Protein AF-M2QKU3-F1 (afdb_monomer_lite)

Foldseek 3Di:
DVVVLVVVVVVLVVVVVVVVVVCVVVCVVVVLCPPPHPNVVVVVVCVVVVVVVVVCVVCVVVVVVVPDDDDDDDDDDDDDDDDDDDDDDDDDDDDDDDDWDADPVRDTDDDDDDDDDDDDDDDDDDDDDDDDDDDDDDDDDDDDDDDPDDDFDFDADPVRDTDRPPPPPPPDPPVVVVVVVVVVVCVSVVVVVVCCVPPVVLFLAFQEEEEEEEELAPPVDDVVLLVLLLVLLLLLLVQFFQRYFYWYKYAYEAAPDPPRIDGQGATTGPCSVSSVVSSVPDHRYHFGQPLVSLLVLLVSCQDPSNDAHNHAAEYEYEDQFQAGPRDRPLVVSLVSNVVSNVVSVYDYEYAAEHEQHDPVSLVSNQSSCVSNVYDRYQYYYGSVSSSQQSNCVRFVVLLLVLLVVLCVQLVVLLVLLVVLLVCLVVVVLVSSVVSLVPDDPRDPVVSLVRLVSRCPDPLSVLSSVLSVLLVVLSVVLSVLSVVLSVCSVVVHDSPVSSVVNVVSSVVNVVSVVVSVVSSVVSVLSHRPRDD

InterPro domains:
  IPR036465 von Willebrand factor A-like domain superfamily [G3DSA:3.40.50.410] (211-395)
  IPR036465 von Willebrand factor A-like domain superfamily [SSF53300] (212-395)

Organism: NCBI:txid1238180

Structure (mmCIF, N/CA/C/O backbone):
data_AF-M2QKU3-F1
#
_entry.id   AF-M2QKU3-F1
#
loop_
_atom_site.group_PDB
_atom_site.id
_atom_site.type_symbol
_atom_site.label_atom_id
_atom_site.label_alt_id
_atom_site.label_comp_id
_atom_site.label_asym_id
_atom_site.label_entity_id
_atom_site.label_seq_id
_atom_site.pdbx_PDB_ins_code
_atom_site.Cartn_x
_atom_site.Cartn_y
_atom_site.Cartn_z
_atom_site.occupancy
_atom_site.B_iso_or_equiv
_atom_site.auth_seq_id
_atom_site.auth_comp_id
_atom_site.auth_asym_id
_atom_site.auth_atom_id
_atom_site.pdbx_PDB_model_num
ATOM 1 N N . MET A 1 1 ? 18.171 12.293 5.264 1.00 46.41 1 MET A N 1
ATOM 2 C CA . MET A 1 1 ? 17.971 12.311 6.740 1.00 46.41 1 MET A CA 1
ATOM 3 C C . MET A 1 1 ? 18.484 11.054 7.463 1.00 46.41 1 MET A C 1
ATOM 5 O O . MET A 1 1 ? 18.750 11.142 8.656 1.00 46.41 1 MET A O 1
ATOM 9 N N . ALA A 1 2 ? 18.703 9.917 6.784 1.00 40.22 2 ALA A N 1
ATOM 10 C CA . ALA A 1 2 ? 19.274 8.707 7.398 1.00 40.22 2 ALA A CA 1
ATOM 11 C C . ALA A 1 2 ? 20.664 8.938 8.034 1.00 40.22 2 ALA A C 1
ATOM 13 O O . ALA A 1 2 ? 20.915 8.525 9.164 1.00 40.22 2 ALA A O 1
ATOM 14 N N . ARG A 1 3 ? 21.545 9.706 7.374 1.00 48.78 3 ARG A N 1
ATOM 15 C CA . ARG A 1 3 ? 22.914 9.993 7.856 1.00 48.78 3 ARG A CA 1
ATOM 16 C C . ARG A 1 3 ? 22.955 10.677 9.232 1.00 48.78 3 ARG A C 1
ATOM 18 O O . ARG A 1 3 ? 23.809 10.364 10.055 1.00 48.78 3 ARG A O 1
ATOM 25 N N . THR A 1 4 ? 22.005 11.571 9.511 1.00 53.56 4 THR A N 1
ATOM 26 C CA . THR A 1 4 ? 21.876 12.254 10.807 1.00 53.56 4 THR A CA 1
ATOM 27 C C . THR A 1 4 ? 21.286 11.359 11.897 1.00 53.56 4 THR A C 1
ATOM 29 O O . THR A 1 4 ? 21.582 11.574 13.071 1.00 53.56 4 THR A O 1
ATOM 32 N N . ARG A 1 5 ? 20.489 10.341 11.542 1.00 53.25 5 ARG A N 1
ATOM 33 C CA . ARG A 1 5 ? 19.961 9.350 12.496 1.00 53.25 5 ARG A CA 1
ATOM 34 C C . ARG A 1 5 ? 21.028 8.327 12.894 1.00 53.25 5 ARG A C 1
ATOM 36 O O . ARG A 1 5 ? 21.239 8.130 14.088 1.00 53.25 5 ARG A O 1
ATOM 43 N N . TRP A 1 6 ? 21.790 7.798 11.934 1.00 61.38 6 TRP A N 1
ATOM 44 C CA . TRP A 1 6 ? 22.924 6.900 12.207 1.00 61.38 6 TRP A CA 1
ATOM 45 C C . TRP A 1 6 ? 24.007 7.554 13.071 1.00 61.38 6 TRP A C 1
ATOM 47 O O . TRP A 1 6 ? 24.563 6.907 13.955 1.00 61.38 6 TRP A O 1
ATOM 57 N N . TRP A 1 7 ? 24.251 8.858 12.901 1.00 69.88 7 TRP A N 1
ATOM 58 C CA . TRP A 1 7 ? 25.162 9.601 13.775 1.00 69.88 7 TRP A CA 1
ATOM 59 C C . TRP A 1 7 ? 24.681 9.649 15.235 1.00 69.88 7 TRP A C 1
ATOM 61 O O . TRP A 1 7 ? 25.494 9.530 16.146 1.00 69.88 7 TRP A O 1
ATOM 71 N N . ARG A 1 8 ? 23.366 9.757 15.480 1.00 63.31 8 ARG A N 1
ATOM 72 C CA . ARG A 1 8 ? 22.800 9.738 16.843 1.00 63.31 8 ARG A CA 1
ATOM 73 C C . ARG A 1 8 ? 22.908 8.362 17.493 1.00 63.31 8 ARG A C 1
ATOM 75 O O . ARG A 1 8 ? 23.220 8.289 18.677 1.00 63.31 8 ARG A O 1
ATOM 82 N N . VAL A 1 9 ? 22.694 7.292 16.724 1.00 62.88 9 VAL A N 1
ATOM 83 C CA . VAL A 1 9 ? 22.906 5.913 17.199 1.00 62.88 9 VAL A CA 1
ATOM 84 C C . VAL A 1 9 ? 24.385 5.695 17.523 1.00 62.88 9 VAL A C 1
ATOM 86 O O . VAL A 1 9 ? 24.709 5.252 18.621 1.00 62.88 9 VAL A O 1
ATOM 89 N N . GLY A 1 10 ? 25.286 6.100 16.622 1.00 68.94 10 GLY A N 1
ATOM 90 C CA . GLY A 1 10 ? 26.730 6.047 16.853 1.00 68.94 10 GLY A CA 1
ATOM 91 C C . GLY A 1 10 ? 27.158 6.829 18.098 1.00 68.94 10 GLY A C 1
ATOM 92 O O . GLY A 1 10 ? 27.897 6.304 18.924 1.00 68.94 10 GLY A O 1
ATOM 93 N N . LEU A 1 11 ? 26.636 8.044 18.293 1.00 72.06 11 LEU A N 1
ATOM 94 C CA . LEU A 1 11 ? 26.911 8.860 19.478 1.00 72.06 11 LEU A CA 1
ATOM 95 C C . LEU A 1 11 ? 26.404 8.199 20.768 1.00 72.06 11 LEU A C 1
ATOM 97 O O . LEU A 1 11 ? 27.123 8.190 21.763 1.00 72.06 11 LEU A O 1
ATOM 101 N N . ALA A 1 12 ? 25.197 7.625 20.763 1.00 66.69 12 ALA A N 1
ATOM 102 C CA . ALA A 1 12 ? 24.646 6.928 21.926 1.00 66.69 12 ALA A CA 1
ATOM 103 C C . ALA A 1 12 ? 25.494 5.705 22.315 1.00 66.69 12 ALA A C 1
ATOM 105 O O . ALA A 1 12 ? 25.764 5.497 23.498 1.00 66.69 12 ALA A O 1
ATOM 106 N N . VAL A 1 13 ? 25.976 4.942 21.328 1.00 70.62 13 VAL A N 1
ATOM 107 C CA . VAL A 1 13 ? 26.889 3.808 21.551 1.00 70.62 13 VAL A CA 1
ATOM 108 C C . VAL A 1 13 ? 28.232 4.286 22.099 1.00 70.62 13 VAL A C 1
ATOM 110 O O . VAL A 1 13 ? 28.713 3.738 23.086 1.00 70.62 13 VAL A O 1
ATOM 113 N N . VAL A 1 14 ? 28.817 5.338 21.518 1.00 72.44 14 VAL A N 1
ATOM 114 C CA . VAL A 1 14 ? 30.080 5.920 22.003 1.00 72.44 14 VAL A CA 1
ATOM 115 C C . VAL A 1 14 ? 29.940 6.413 23.443 1.00 72.44 14 VAL A C 1
ATOM 117 O O . VAL A 1 14 ? 30.826 6.158 24.251 1.00 72.44 14 VAL A O 1
ATOM 120 N N . LEU A 1 15 ? 28.826 7.059 23.796 1.00 73.38 15 LEU A N 1
ATOM 121 C CA . LEU A 1 15 ? 28.561 7.498 25.168 1.00 73.38 15 LEU A CA 1
ATOM 122 C C . LEU A 1 15 ? 28.385 6.319 26.130 1.00 73.38 15 LEU A C 1
ATOM 124 O O . LEU A 1 15 ? 28.890 6.383 27.247 1.00 73.38 15 LEU A O 1
ATOM 128 N N . ALA A 1 16 ? 27.724 5.238 25.711 1.00 72.12 16 ALA A N 1
ATOM 129 C CA . ALA A 1 16 ? 27.594 4.032 26.524 1.00 72.12 16 ALA A CA 1
ATOM 130 C C . ALA A 1 16 ? 28.955 3.354 26.758 1.00 72.12 16 ALA A C 1
ATOM 132 O O . ALA A 1 16 ? 29.278 3.010 27.892 1.00 72.12 16 ALA A O 1
ATOM 133 N N . VAL A 1 17 ? 29.786 3.225 25.719 1.00 70.81 17 VAL A N 1
ATOM 134 C CA . VAL A 1 17 ? 31.149 2.678 25.831 1.00 70.81 17 VAL A CA 1
ATOM 135 C C . VAL A 1 17 ? 32.032 3.581 26.690 1.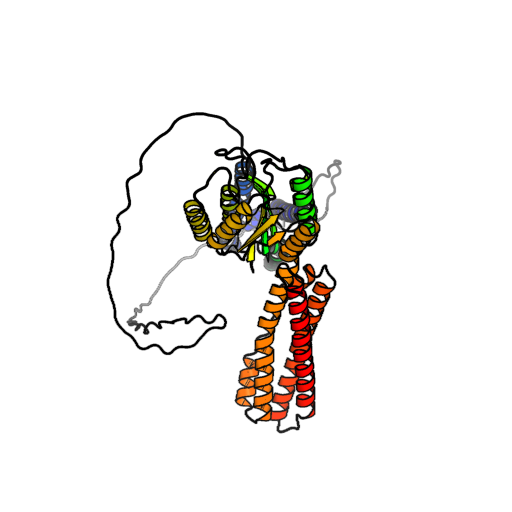00 70.81 17 VAL A C 1
ATOM 137 O O . VAL A 1 17 ? 32.731 3.085 27.568 1.00 70.81 17 VAL A O 1
ATOM 140 N N . ALA A 1 18 ? 31.969 4.899 26.494 1.00 70.00 18 ALA A N 1
ATOM 141 C CA . ALA A 1 18 ? 32.702 5.864 27.307 1.00 70.00 18 ALA A CA 1
ATOM 142 C C . ALA A 1 18 ? 32.261 5.816 28.774 1.00 70.00 18 ALA A C 1
ATOM 144 O O . ALA A 1 18 ? 33.103 5.911 29.659 1.00 70.00 18 ALA A O 1
ATOM 145 N N . LEU A 1 19 ? 30.969 5.614 29.042 1.00 77.56 19 LEU A N 1
ATOM 146 C CA . LEU A 1 19 ? 30.458 5.425 30.394 1.00 77.56 19 LEU A CA 1
ATOM 147 C C . LEU A 1 19 ? 30.978 4.121 31.006 1.00 77.56 19 LEU A C 1
ATOM 149 O O . LEU A 1 19 ? 31.433 4.140 32.141 1.00 77.56 19 LEU A O 1
ATOM 153 N N . VAL A 1 20 ? 30.962 3.005 30.272 1.00 72.31 20 VAL A N 1
ATOM 154 C CA . VAL A 1 20 ? 31.517 1.725 30.752 1.00 72.31 20 VAL A CA 1
ATOM 155 C C . VAL A 1 20 ? 33.017 1.845 31.027 1.00 72.31 20 VAL A C 1
ATOM 157 O O . VAL A 1 20 ? 33.470 1.409 32.080 1.00 72.31 20 VAL A O 1
ATOM 160 N N . ALA A 1 21 ? 33.775 2.484 30.134 1.00 68.19 21 ALA A N 1
ATOM 161 C CA . ALA A 1 21 ? 35.200 2.744 30.323 1.00 68.19 21 ALA A CA 1
ATOM 162 C C . ALA A 1 21 ? 35.455 3.667 31.525 1.00 68.19 21 ALA A C 1
ATOM 164 O O . ALA A 1 21 ? 36.338 3.397 32.331 1.00 68.19 21 ALA A O 1
ATOM 165 N N . TRP A 1 22 ? 34.639 4.709 31.700 1.00 78.56 22 TRP A N 1
ATOM 166 C CA . TRP A 1 22 ? 34.699 5.592 32.864 1.00 78.56 22 TRP A CA 1
ATOM 167 C C . TRP A 1 22 ? 34.388 4.842 34.167 1.00 78.56 22 TRP A C 1
ATOM 169 O O . TRP A 1 22 ? 35.079 5.030 35.163 1.00 78.56 22 TRP A O 1
ATOM 179 N N . LEU A 1 23 ? 33.407 3.933 34.167 1.00 70.12 23 LEU A N 1
ATOM 180 C CA . LEU A 1 23 ? 33.114 3.063 35.312 1.00 70.12 23 LEU A CA 1
ATOM 181 C C . LEU A 1 23 ? 34.248 2.050 35.571 1.00 70.12 23 LEU A C 1
ATOM 183 O O . LEU A 1 23 ? 34.507 1.720 36.729 1.00 70.12 23 LEU A O 1
ATOM 187 N N . ALA A 1 24 ? 34.941 1.584 34.526 1.00 69.12 24 ALA A N 1
ATOM 188 C CA . ALA A 1 24 ? 36.129 0.734 34.645 1.00 69.12 24 ALA A CA 1
ATOM 189 C C . ALA A 1 24 ? 37.267 1.462 35.368 1.00 69.12 24 ALA A C 1
ATOM 191 O O . ALA A 1 24 ? 37.833 0.927 36.316 1.00 69.12 24 ALA A O 1
ATOM 192 N N . ASP A 1 25 ? 37.538 2.703 34.961 1.00 69.69 25 ASP A N 1
ATOM 193 C CA . ASP A 1 25 ? 38.634 3.534 35.477 1.00 69.69 25 ASP A CA 1
ATOM 194 C C . ASP A 1 25 ? 38.441 3.909 36.961 1.00 69.69 25 ASP A C 1
ATOM 196 O O . ASP A 1 25 ? 39.394 4.099 37.712 1.00 69.69 25 ASP A O 1
ATOM 200 N N . TRP A 1 26 ? 37.188 3.923 37.430 1.00 74.69 26 TRP A N 1
ATOM 201 C CA . TRP A 1 26 ? 36.837 4.065 38.849 1.00 74.69 26 TRP A CA 1
ATOM 202 C C . TRP A 1 26 ? 37.029 2.779 39.677 1.00 74.69 26 TRP A C 1
ATOM 204 O O . TRP A 1 26 ? 36.672 2.751 40.858 1.00 74.69 26 TRP A O 1
ATOM 214 N N . GLY A 1 27 ? 37.548 1.701 39.079 1.00 67.56 27 GLY A N 1
ATOM 215 C CA . GLY A 1 27 ? 37.694 0.391 39.719 1.00 67.56 27 GLY A CA 1
ATOM 216 C C . GLY A 1 27 ? 36.355 -0.293 40.011 1.00 67.56 27 GLY A C 1
ATOM 217 O O . GLY A 1 27 ? 36.301 -1.257 40.774 1.00 67.56 27 GLY A O 1
ATOM 218 N N . LEU A 1 28 ? 35.250 0.200 39.434 1.00 66.38 28 LEU A N 1
ATOM 219 C CA . LEU A 1 28 ? 33.915 -0.345 39.678 1.00 66.38 28 LEU A CA 1
ATOM 220 C C . LEU A 1 28 ? 33.767 -1.735 39.053 1.00 66.38 28 LEU A C 1
ATOM 222 O O . LEU A 1 28 ? 33.113 -2.595 39.635 1.00 66.38 28 LEU A O 1
ATOM 226 N N . LEU A 1 29 ? 34.377 -1.958 37.885 1.00 60.84 29 LEU A N 1
ATOM 227 C CA . LEU A 1 29 ? 34.372 -3.260 37.214 1.00 60.84 29 LEU A CA 1
ATOM 228 C C . LEU A 1 29 ? 35.193 -4.295 37.987 1.00 60.84 29 LEU A C 1
ATOM 230 O O . LEU A 1 29 ? 34.676 -5.378 38.244 1.00 60.84 29 LEU A O 1
ATOM 234 N N . ASP A 1 30 ? 36.385 -3.937 38.466 1.00 66.62 30 ASP A N 1
ATOM 235 C CA . ASP A 1 30 ? 37.188 -4.807 39.339 1.00 66.62 30 ASP A CA 1
ATOM 236 C C . ASP A 1 30 ? 36.475 -5.106 40.666 1.00 66.62 30 ASP A C 1
ATOM 238 O O . ASP A 1 30 ? 36.500 -6.233 41.158 1.00 66.62 30 ASP A O 1
ATOM 242 N N . TRP A 1 31 ? 35.759 -4.124 41.224 1.00 69.38 31 TRP A N 1
ATOM 243 C CA . TRP A 1 31 ? 34.931 -4.315 42.416 1.00 69.38 31 TRP A CA 1
ATOM 244 C C . TRP A 1 31 ? 33.726 -5.240 42.168 1.00 69.38 31 TRP A C 1
ATOM 246 O O . TRP A 1 31 ? 33.401 -6.061 43.025 1.00 69.38 31 TRP A O 1
ATOM 256 N N . MET A 1 32 ? 33.077 -5.148 41.001 1.00 58.53 32 MET A N 1
ATOM 257 C CA . MET A 1 32 ? 31.965 -6.031 40.613 1.00 58.53 32 MET A CA 1
ATOM 258 C C . MET A 1 32 ? 32.420 -7.456 40.260 1.00 58.53 32 MET A C 1
ATOM 260 O O . MET A 1 32 ? 31.633 -8.390 40.418 1.00 58.53 32 MET A O 1
ATOM 264 N N . LEU A 1 33 ? 33.662 -7.619 39.793 1.00 59.81 33 LEU A N 1
ATOM 265 C CA . LEU A 1 33 ? 34.271 -8.900 39.412 1.00 59.81 33 LEU A CA 1
ATOM 266 C C . LEU A 1 33 ? 35.021 -9.590 40.565 1.00 59.81 33 LEU A C 1
ATOM 268 O O . LEU A 1 33 ? 35.480 -10.723 40.406 1.00 59.81 33 LEU A O 1
ATOM 272 N N . ALA A 1 34 ? 35.124 -8.950 41.733 1.00 79.12 34 ALA A N 1
ATOM 273 C CA . ALA A 1 34 ? 35.705 -9.555 42.925 1.00 79.12 34 ALA A CA 1
ATOM 274 C C . ALA A 1 34 ? 34.950 -10.842 43.316 1.00 79.12 34 ALA A C 1
ATOM 276 O O . ALA A 1 34 ? 33.720 -10.899 43.285 1.00 79.12 34 ALA A O 1
ATOM 277 N N . ALA A 1 35 ? 35.700 -11.879 43.705 1.00 56.25 35 ALA A N 1
ATOM 278 C CA . ALA A 1 35 ? 35.213 -13.258 43.827 1.00 56.25 35 ALA A CA 1
ATOM 279 C C . ALA A 1 35 ? 34.031 -13.461 44.799 1.00 56.25 35 ALA A C 1
ATOM 281 O O . ALA A 1 35 ? 33.324 -14.456 44.682 1.00 56.25 35 ALA A O 1
ATOM 282 N N . GLU A 1 36 ? 33.793 -12.520 45.711 1.00 66.94 36 GLU A N 1
ATOM 283 C CA . GLU A 1 36 ? 32.747 -12.591 46.738 1.00 66.94 36 GLU A CA 1
ATOM 284 C C . GLU A 1 36 ? 31.478 -11.787 46.393 1.00 66.94 36 GLU A C 1
ATOM 286 O O . GLU A 1 36 ? 30.556 -11.702 47.207 1.00 66.94 36 GLU A O 1
ATOM 291 N N . HIS A 1 37 ? 31.398 -11.166 45.208 1.00 57.03 37 HIS A N 1
ATOM 292 C CA . HIS A 1 37 ? 30.293 -10.263 44.890 1.00 57.03 37 HIS A CA 1
ATOM 293 C C . HIS A 1 37 ? 29.083 -10.995 44.265 1.00 57.03 37 HIS A C 1
ATOM 295 O O . HIS A 1 37 ? 29.223 -11.630 43.220 1.00 57.03 37 HIS A O 1
ATOM 301 N N . PRO A 1 38 ? 27.852 -10.836 44.799 1.00 55.66 38 PRO A N 1
ATOM 302 C CA . PRO A 1 38 ? 26.648 -11.505 44.274 1.00 55.66 38 PRO A CA 1
ATOM 303 C C . PRO A 1 38 ? 26.263 -11.064 42.849 1.00 55.66 38 PRO A C 1
ATOM 305 O O . PRO A 1 38 ? 25.489 -11.732 42.169 1.00 55.66 38 PRO A O 1
ATOM 308 N N . VAL A 1 39 ? 26.828 -9.947 42.380 1.00 51.91 39 VAL A N 1
ATOM 309 C CA . VAL A 1 39 ? 26.641 -9.415 41.021 1.00 51.91 39 VAL A CA 1
ATOM 310 C C . VAL A 1 39 ? 27.388 -10.258 39.983 1.00 51.91 39 VAL A C 1
ATOM 312 O O . VAL A 1 39 ? 26.963 -10.299 38.833 1.00 51.91 39 VAL A O 1
ATOM 315 N N . ARG A 1 40 ? 28.437 -10.994 40.376 1.00 58.72 40 ARG A N 1
ATOM 316 C CA . ARG A 1 40 ? 29.189 -11.872 39.474 1.00 58.72 40 ARG A CA 1
ATOM 317 C C . ARG A 1 40 ? 28.306 -12.953 38.855 1.00 58.72 40 ARG A C 1
ATOM 319 O O . ARG A 1 40 ? 28.383 -13.154 37.655 1.00 58.72 40 ARG A O 1
ATOM 326 N N . ASN A 1 41 ? 27.404 -13.562 39.625 1.00 54.94 41 ASN A N 1
ATOM 327 C CA . ASN A 1 41 ? 26.487 -14.586 39.107 1.00 54.94 41 ASN A CA 1
ATOM 328 C C . ASN A 1 41 ? 25.473 -13.999 38.106 1.00 54.94 41 ASN A C 1
ATOM 330 O O . ASN A 1 41 ? 25.085 -14.657 37.146 1.00 54.94 41 ASN A O 1
ATOM 334 N N . VAL A 1 42 ? 25.076 -12.735 38.297 1.00 55.00 42 VAL A N 1
ATOM 335 C CA . VAL A 1 42 ? 24.204 -12.003 37.364 1.00 55.00 42 VAL A CA 1
ATOM 336 C C . VAL A 1 42 ? 24.978 -11.587 36.111 1.00 55.00 42 VAL A C 1
ATOM 338 O O . VAL A 1 42 ? 24.456 -11.705 35.008 1.00 55.00 42 VAL A O 1
ATOM 341 N N . LEU A 1 43 ? 26.233 -11.152 36.250 1.00 52.31 43 LEU A N 1
ATOM 342 C CA . LEU A 1 43 ? 27.107 -10.801 35.129 1.00 52.31 43 LEU A CA 1
ATOM 343 C C . LEU A 1 43 ? 27.559 -12.027 34.330 1.00 52.31 43 LEU A C 1
ATOM 345 O O . LEU A 1 43 ? 27.615 -11.936 33.112 1.00 52.31 43 LEU A O 1
ATOM 349 N N . GLU A 1 44 ? 27.809 -13.177 34.957 1.00 56.78 44 GLU A N 1
ATOM 350 C CA . GLU A 1 44 ? 28.060 -14.451 34.269 1.00 56.78 44 GLU A CA 1
ATOM 351 C C . GLU A 1 44 ? 26.801 -14.906 33.511 1.00 56.78 44 GLU A C 1
ATOM 353 O O . GLU A 1 44 ? 26.905 -15.281 32.344 1.00 56.78 44 GLU A O 1
ATOM 358 N N . ALA A 1 45 ? 25.600 -14.745 34.082 1.00 51.25 45 ALA A N 1
ATOM 359 C CA . ALA A 1 45 ? 24.343 -15.002 33.371 1.00 51.25 45 ALA A CA 1
ATOM 360 C C . ALA A 1 45 ? 24.071 -14.001 32.221 1.00 51.25 45 ALA A C 1
ATOM 362 O O . ALA A 1 45 ? 23.522 -14.378 31.185 1.00 51.25 45 ALA A O 1
ATOM 363 N N . MET A 1 46 ? 24.484 -12.734 32.362 1.00 44.19 46 MET A N 1
ATOM 364 C CA . MET A 1 46 ? 24.374 -11.698 31.319 1.00 44.19 46 MET A CA 1
ATOM 365 C C . MET A 1 46 ? 25.558 -11.665 30.334 1.00 44.19 46 MET A C 1
ATOM 367 O O . MET A 1 46 ? 25.474 -10.997 29.298 1.00 44.19 46 MET A O 1
ATOM 371 N N . SER A 1 47 ? 26.636 -12.407 30.600 1.00 55.12 47 SER A N 1
ATOM 372 C CA . SER A 1 47 ? 27.808 -12.505 29.721 1.00 55.12 47 SER A CA 1
ATOM 373 C C . SER A 1 47 ? 27.479 -13.200 28.402 1.00 55.12 47 SER A C 1
ATOM 375 O O . SER A 1 47 ? 28.116 -12.926 27.390 1.00 55.12 47 SER A O 1
ATOM 377 N N . TRP A 1 48 ? 26.432 -14.029 28.379 1.00 48.25 48 TRP A N 1
ATOM 378 C CA . TRP A 1 48 ? 25.955 -14.683 27.165 1.00 48.25 48 TRP A CA 1
ATOM 379 C C . TRP A 1 48 ? 25.280 -13.682 26.202 1.00 48.25 48 TRP A C 1
ATOM 381 O O . TRP A 1 48 ? 25.732 -13.578 25.064 1.00 48.25 48 TRP A O 1
ATOM 391 N N . PRO A 1 49 ? 24.313 -12.838 26.628 1.00 45.03 49 PRO A N 1
ATOM 392 C CA . PRO A 1 49 ? 23.820 -11.717 25.816 1.00 45.03 49 PRO A CA 1
ATOM 393 C C . PRO A 1 49 ? 24.898 -10.712 25.382 1.00 45.03 49 PRO A C 1
ATOM 395 O O . PRO A 1 49 ? 24.897 -10.266 24.234 1.00 45.03 49 PRO A O 1
ATOM 398 N N . ALA A 1 50 ? 25.828 -10.355 26.275 1.00 54.38 50 ALA A N 1
ATOM 399 C CA . ALA A 1 50 ? 26.921 -9.433 25.957 1.00 54.38 50 ALA A CA 1
ATOM 400 C C . ALA A 1 50 ? 27.932 -10.053 24.977 1.00 54.38 50 ALA A C 1
ATOM 402 O O . ALA A 1 50 ? 28.401 -9.370 24.071 1.00 54.38 50 ALA A O 1
ATOM 403 N N . GLY A 1 51 ? 28.209 -11.352 25.109 1.00 46.81 51 GLY A N 1
ATOM 404 C CA . GLY A 1 51 ? 29.007 -12.138 24.173 1.00 46.81 51 GLY A CA 1
ATOM 405 C C . GLY A 1 51 ? 28.339 -12.255 22.806 1.00 46.81 51 GLY A C 1
ATOM 406 O O . GLY A 1 51 ? 29.013 -12.089 21.798 1.00 46.81 51 GLY A O 1
ATOM 407 N N . VAL A 1 52 ? 27.015 -12.430 22.751 1.00 49.47 52 VAL A N 1
ATOM 408 C CA . VAL A 1 52 ? 26.242 -12.411 21.497 1.00 49.47 52 VAL A CA 1
ATOM 409 C C . VAL A 1 52 ? 26.283 -11.026 20.847 1.00 49.47 52 VAL A C 1
ATOM 411 O O . VAL A 1 52 ? 26.535 -10.932 19.650 1.00 49.47 52 VAL A O 1
ATOM 414 N N . LEU A 1 53 ? 26.120 -9.940 21.609 1.00 53.06 53 LEU A N 1
ATOM 415 C CA . LEU A 1 53 ? 26.239 -8.573 21.084 1.00 53.06 53 LEU A CA 1
ATOM 416 C C . LEU A 1 53 ? 27.662 -8.245 20.614 1.00 53.06 53 LEU A C 1
ATOM 418 O O . LEU A 1 53 ? 27.824 -7.640 19.557 1.00 53.06 53 LEU A O 1
ATOM 422 N N . ALA A 1 54 ? 28.690 -8.672 21.349 1.00 53.38 54 ALA A N 1
ATOM 423 C CA . ALA A 1 54 ? 30.088 -8.502 20.961 1.00 53.38 54 ALA A CA 1
ATOM 424 C C . ALA A 1 54 ? 30.454 -9.353 19.734 1.00 53.38 54 ALA A C 1
ATOM 426 O O . ALA A 1 54 ? 31.184 -8.880 18.868 1.00 53.38 54 ALA A O 1
ATOM 427 N N . LEU A 1 55 ? 29.906 -10.567 19.611 1.00 41.50 55 LEU A N 1
ATOM 428 C CA . LEU A 1 55 ? 30.060 -11.428 18.437 1.00 41.50 55 LEU A CA 1
ATOM 429 C C . LEU A 1 55 ? 29.369 -10.810 17.214 1.00 41.50 55 LEU A C 1
ATOM 431 O O . LEU A 1 55 ? 29.978 -10.715 16.154 1.00 41.50 55 LEU A O 1
ATOM 435 N N . VAL A 1 56 ? 28.135 -10.316 17.365 1.00 53.06 56 VAL A N 1
ATOM 436 C CA . VAL A 1 56 ? 27.424 -9.578 16.308 1.00 53.06 56 VAL A CA 1
ATOM 437 C C . VAL A 1 56 ? 28.225 -8.342 15.894 1.00 53.06 56 VAL A C 1
ATOM 439 O O . VAL A 1 56 ? 28.387 -8.097 14.703 1.00 53.06 56 VAL A O 1
ATOM 442 N N . TRP A 1 57 ? 28.804 -7.607 16.846 1.00 61.50 57 TRP A N 1
ATOM 443 C CA . TRP A 1 57 ? 29.630 -6.427 16.575 1.00 61.50 57 TRP A CA 1
ATOM 444 C C . TRP A 1 57 ? 30.973 -6.761 15.905 1.00 61.50 57 TRP A C 1
ATOM 446 O O . TRP A 1 57 ? 31.405 -6.034 15.014 1.00 61.50 57 TRP A O 1
ATOM 456 N N . ALA A 1 58 ? 31.615 -7.872 16.278 1.00 52.91 58 ALA A N 1
ATOM 457 C CA . ALA A 1 58 ? 32.879 -8.326 15.694 1.00 52.91 58 ALA A CA 1
ATOM 458 C C . ALA A 1 58 ? 32.704 -8.943 14.294 1.00 52.91 58 ALA A C 1
ATOM 460 O O . ALA A 1 58 ? 33.595 -8.848 13.449 1.00 52.91 58 ALA A O 1
ATOM 461 N N . VAL A 1 59 ? 31.551 -9.562 14.026 1.00 47.41 59 VAL A N 1
ATOM 462 C CA . VAL A 1 59 ? 31.261 -10.236 12.752 1.00 47.41 59 VAL A CA 1
ATOM 463 C C . VAL A 1 59 ? 30.600 -9.286 11.745 1.00 47.41 59 VAL A C 1
ATOM 465 O O . VAL A 1 59 ? 30.872 -9.399 10.550 1.00 47.41 59 VAL A O 1
ATOM 468 N N . ALA A 1 60 ? 29.818 -8.297 12.197 1.00 52.62 60 ALA A N 1
ATOM 469 C CA . ALA A 1 60 ? 29.130 -7.328 11.339 1.00 52.62 60 ALA A CA 1
ATOM 470 C C . ALA A 1 60 ? 30.035 -6.620 10.307 1.00 52.62 60 ALA A C 1
ATOM 472 O O . ALA A 1 60 ? 29.692 -6.659 9.126 1.00 52.62 60 ALA A O 1
ATOM 473 N N . PRO A 1 61 ? 31.193 -6.023 10.660 1.00 52.22 61 PRO A N 1
ATOM 474 C CA . PRO A 1 61 ? 32.047 -5.358 9.674 1.00 52.22 61 PRO A CA 1
ATOM 475 C C . PRO A 1 61 ? 32.702 -6.342 8.697 1.00 52.22 61 PRO A C 1
ATOM 477 O O . PRO A 1 61 ? 32.964 -5.976 7.555 1.00 52.22 61 PRO A O 1
ATOM 480 N N . THR A 1 62 ? 32.926 -7.589 9.110 1.00 44.44 62 THR A N 1
ATOM 481 C CA . THR A 1 62 ? 33.509 -8.652 8.277 1.00 44.44 62 THR A CA 1
ATOM 482 C C . THR A 1 62 ? 32.490 -9.189 7.270 1.00 44.44 62 THR A C 1
ATOM 484 O O . THR A 1 62 ? 32.830 -9.422 6.113 1.00 44.44 62 THR A O 1
ATOM 487 N N . VAL A 1 63 ? 31.221 -9.301 7.672 1.00 41.34 63 VAL A N 1
ATOM 488 C CA . VAL A 1 63 ? 30.097 -9.668 6.795 1.00 41.34 63 VAL A CA 1
ATOM 489 C C . VAL A 1 63 ? 29.772 -8.533 5.819 1.00 41.34 63 VAL A C 1
ATOM 491 O O . VAL A 1 63 ? 29.638 -8.791 4.629 1.00 41.34 63 VAL A O 1
ATOM 494 N N . LEU A 1 64 ? 29.777 -7.274 6.275 1.00 43.69 64 LEU A N 1
ATOM 495 C CA . LEU A 1 64 ? 29.609 -6.086 5.419 1.00 43.69 64 LEU A CA 1
ATOM 496 C C . LEU A 1 64 ? 30.772 -5.859 4.438 1.00 43.69 64 LEU A C 1
ATOM 498 O O . LEU A 1 64 ? 30.582 -5.237 3.393 1.00 43.69 64 LEU A O 1
ATOM 502 N N . LYS A 1 65 ? 31.982 -6.346 4.750 1.00 40.53 65 LYS A N 1
ATOM 503 C CA . LYS A 1 65 ? 33.114 -6.334 3.808 1.00 40.53 65 LYS A CA 1
ATOM 504 C C . LYS A 1 65 ? 33.004 -7.431 2.752 1.00 40.53 65 LYS A C 1
ATOM 506 O O . LYS A 1 65 ? 33.430 -7.204 1.629 1.00 40.53 65 LYS A O 1
ATOM 511 N N . ARG A 1 66 ? 32.418 -8.583 3.096 1.00 37.88 66 ARG A N 1
ATOM 512 C CA . ARG A 1 66 ? 32.257 -9.734 2.191 1.00 37.88 66 ARG A CA 1
ATOM 513 C C . ARG A 1 66 ? 31.089 -9.586 1.209 1.00 37.88 66 ARG A C 1
ATOM 515 O O . ARG A 1 66 ? 31.007 -10.344 0.255 1.00 37.88 66 ARG A O 1
ATOM 522 N N . THR A 1 67 ? 30.214 -8.604 1.417 1.00 38.88 67 THR A N 1
ATOM 523 C CA . THR A 1 67 ? 29.145 -8.221 0.477 1.00 38.88 67 THR A CA 1
ATOM 524 C C . THR A 1 67 ? 29.574 -7.147 -0.529 1.00 38.88 67 THR A C 1
ATOM 526 O O . THR A 1 67 ? 28.731 -6.616 -1.246 1.00 38.88 67 THR A O 1
ATOM 529 N N . ARG A 1 68 ? 30.866 -6.792 -0.597 1.00 41.06 68 ARG A N 1
ATOM 530 C CA . ARG A 1 68 ? 31.419 -6.078 -1.756 1.00 41.06 68 ARG A CA 1
ATOM 531 C C . ARG A 1 68 ? 31.974 -7.120 -2.727 1.00 41.06 68 ARG A C 1
ATOM 533 O O . ARG A 1 68 ? 32.875 -7.846 -2.315 1.00 41.06 68 ARG A O 1
ATOM 540 N N . PRO A 1 69 ? 31.459 -7.221 -3.961 1.00 34.47 69 PRO A N 1
ATOM 541 C CA . PRO A 1 69 ? 32.066 -8.095 -4.951 1.00 34.47 69 PRO A CA 1
ATOM 542 C C . PRO A 1 69 ? 33.435 -7.516 -5.333 1.00 34.47 69 PRO A C 1
ATOM 544 O O . PRO A 1 69 ? 33.517 -6.430 -5.903 1.00 34.47 69 PRO A O 1
ATOM 547 N N . GLU A 1 70 ? 34.504 -8.210 -4.940 1.00 33.00 70 GLU A N 1
ATOM 548 C CA . GLU A 1 70 ? 35.806 -8.108 -5.599 1.00 33.00 70 GLU A CA 1
ATOM 549 C C . GLU A 1 70 ? 35.678 -8.821 -6.951 1.00 33.00 70 GLU A C 1
ATOM 551 O O . GLU A 1 70 ? 35.281 -9.985 -7.017 1.00 33.00 70 GLU A O 1
ATOM 556 N N . GLU A 1 71 ? 35.947 -8.078 -8.024 1.00 44.31 71 GLU A N 1
ATOM 557 C CA . GLU A 1 71 ? 36.268 -8.628 -9.336 1.00 44.31 71 GLU A CA 1
ATOM 558 C C . GLU A 1 71 ? 37.540 -9.465 -9.193 1.00 44.31 71 GLU A C 1
ATOM 560 O O . GLU A 1 71 ? 38.569 -8.920 -8.814 1.00 44.31 71 GLU A O 1
ATOM 565 N N . ASP A 1 72 ? 37.479 -10.757 -9.512 1.00 33.75 72 ASP A N 1
ATOM 566 C CA . ASP A 1 72 ? 38.663 -11.504 -9.925 1.00 33.75 72 ASP A CA 1
ATOM 567 C C . ASP A 1 72 ? 38.277 -12.594 -10.934 1.00 33.75 72 ASP A C 1
ATOM 569 O O . ASP A 1 72 ? 37.472 -13.494 -10.678 1.00 33.75 72 ASP A O 1
ATOM 573 N N . GLU A 1 73 ? 38.873 -12.461 -12.118 1.00 37.53 73 GLU A N 1
ATOM 574 C CA . GLU A 1 73 ? 38.904 -13.424 -13.212 1.00 37.53 73 GLU A CA 1
ATOM 575 C C . GLU A 1 73 ? 39.574 -14.733 -12.770 1.00 37.53 73 GLU A C 1
ATOM 577 O O . GLU A 1 73 ? 40.698 -14.693 -12.274 1.00 37.53 73 GLU A O 1
ATOM 582 N N . HIS A 1 74 ? 38.996 -15.898 -13.095 1.00 34.66 74 HIS A N 1
ATOM 583 C CA . HIS A 1 74 ? 39.762 -16.995 -13.713 1.00 34.66 74 HIS A CA 1
ATOM 584 C C . HIS A 1 74 ? 38.879 -18.088 -14.356 1.00 34.66 74 HIS A C 1
ATOM 586 O O . HIS A 1 74 ? 37.709 -18.235 -14.001 1.00 34.66 74 HIS A O 1
ATOM 592 N N . PRO A 1 75 ? 39.420 -18.835 -15.344 1.00 38.84 75 PRO A N 1
ATOM 593 C CA . PRO A 1 75 ? 38.642 -19.472 -16.400 1.00 38.84 75 PRO A CA 1
ATOM 594 C C . PRO A 1 75 ? 38.436 -20.985 -16.218 1.00 38.84 75 PRO A C 1
ATOM 596 O O . PRO A 1 75 ? 39.297 -21.692 -15.703 1.00 38.84 75 PRO A O 1
ATOM 599 N N . GLY A 1 76 ? 37.364 -21.491 -16.839 1.00 32.22 76 GLY A N 1
ATOM 600 C CA . GLY A 1 76 ? 37.449 -22.710 -17.648 1.00 32.22 76 GLY A CA 1
ATOM 601 C C . GLY A 1 76 ? 36.775 -23.989 -17.133 1.00 32.22 76 GLY A C 1
ATOM 602 O O . GLY A 1 76 ? 37.332 -24.710 -16.314 1.00 32.22 76 GLY A O 1
ATOM 603 N N . SER A 1 77 ? 35.714 -24.361 -17.863 1.00 34.41 77 SER A N 1
ATOM 604 C CA . SER A 1 77 ? 35.481 -25.704 -18.442 1.00 34.41 77 SER A CA 1
ATOM 605 C C . SER A 1 77 ? 34.540 -26.711 -17.743 1.00 34.41 77 SER A C 1
ATOM 607 O O . SER A 1 77 ? 34.347 -26.660 -16.533 1.00 34.41 77 SER A O 1
ATOM 609 N N . PRO A 1 78 ? 33.875 -27.593 -18.536 1.00 44.84 78 PRO A N 1
ATOM 610 C CA . PRO A 1 78 ? 32.426 -27.793 -18.439 1.00 44.84 78 PRO A CA 1
ATOM 611 C C . PRO A 1 78 ? 31.974 -29.270 -18.325 1.00 44.84 78 PRO A C 1
ATOM 613 O O . PRO A 1 78 ? 32.777 -30.195 -18.281 1.00 44.84 78 PRO A O 1
ATOM 616 N N . THR A 1 79 ? 30.648 -29.443 -18.430 1.00 30.48 79 THR A N 1
ATOM 617 C CA . THR A 1 79 ? 29.861 -30.612 -18.892 1.00 30.48 79 THR A CA 1
ATOM 618 C C . THR A 1 79 ? 29.351 -31.645 -17.879 1.00 30.48 79 THR A C 1
ATOM 620 O O . THR A 1 79 ? 30.109 -32.386 -17.272 1.00 30.48 79 THR A O 1
ATOM 623 N N . GLY A 1 80 ? 28.018 -31.816 -17.886 1.00 27.86 80 GLY A N 1
ATOM 624 C CA . GLY A 1 80 ? 27.425 -33.112 -18.241 1.00 27.86 80 GLY A CA 1
ATOM 625 C C . GLY A 1 80 ? 26.444 -33.743 -17.245 1.00 27.86 80 GLY A C 1
ATOM 626 O O . GLY A 1 80 ? 26.842 -34.174 -16.173 1.00 27.86 80 GLY A O 1
ATOM 627 N N . GLY A 1 81 ? 25.196 -33.952 -17.694 1.00 27.84 81 GLY A N 1
ATOM 628 C CA . GLY A 1 81 ? 24.467 -35.203 -17.424 1.00 27.84 81 GLY A CA 1
ATOM 629 C C . GLY A 1 81 ? 23.140 -35.112 -16.659 1.00 27.84 81 GLY A C 1
ATOM 630 O O . GLY A 1 81 ? 23.122 -35.157 -15.435 1.00 27.84 81 GLY A O 1
ATOM 631 N N . LEU A 1 82 ? 22.023 -35.112 -17.397 1.00 27.91 82 LEU A N 1
ATOM 632 C CA . LEU A 1 82 ? 20.682 -35.489 -16.916 1.00 27.91 82 LEU A CA 1
ATOM 633 C C . LEU A 1 82 ? 20.491 -37.016 -16.958 1.00 27.91 82 LEU A C 1
ATOM 635 O O . LEU A 1 82 ? 21.028 -37.674 -17.852 1.00 27.91 82 LEU A O 1
ATOM 639 N N . PRO A 1 83 ? 19.629 -37.563 -16.081 1.00 32.31 83 PRO A N 1
ATOM 640 C CA . PRO A 1 83 ? 18.656 -38.571 -16.519 1.00 32.31 83 PRO A CA 1
ATOM 641 C C . PRO A 1 83 ? 17.219 -38.367 -15.957 1.00 32.31 83 PRO A C 1
ATOM 643 O O . PRO A 1 83 ? 17.001 -37.485 -15.127 1.00 32.31 83 PRO A O 1
ATOM 646 N N . PRO A 1 84 ? 16.217 -39.133 -16.451 1.00 30.30 84 PRO A N 1
ATOM 647 C CA . PRO A 1 84 ? 14.853 -38.644 -16.656 1.00 30.30 84 PRO A CA 1
ATOM 648 C C . PRO A 1 84 ? 13.780 -39.072 -15.634 1.00 30.30 84 PRO A C 1
ATOM 650 O O . PRO A 1 84 ? 13.945 -39.959 -14.802 1.00 30.30 84 PRO A O 1
ATOM 653 N N . VAL A 1 85 ? 12.640 -38.397 -15.799 1.00 25.95 85 VAL A N 1
ATOM 654 C CA . VAL A 1 85 ? 11.318 -38.517 -15.165 1.00 25.95 85 VAL A CA 1
ATOM 655 C C . VAL A 1 85 ? 10.693 -39.915 -15.278 1.00 25.95 85 VAL A C 1
ATOM 657 O O . VAL A 1 85 ? 10.770 -40.556 -16.322 1.00 25.95 85 VAL A O 1
ATOM 660 N N . THR A 1 86 ? 9.956 -40.327 -14.236 1.00 23.95 86 THR A N 1
ATOM 661 C CA . THR A 1 86 ? 8.958 -41.413 -14.285 1.00 23.95 86 THR A CA 1
ATOM 662 C C . THR A 1 86 ? 7.606 -40.923 -13.741 1.00 23.95 86 THR A C 1
ATOM 664 O O . THR A 1 86 ? 7.538 -40.320 -12.673 1.00 23.95 86 THR A O 1
ATOM 667 N N . THR A 1 87 ? 6.531 -41.190 -14.485 1.00 24.06 87 THR A N 1
ATOM 668 C CA . THR A 1 87 ? 5.110 -40.922 -14.178 1.00 24.06 87 THR A CA 1
ATOM 669 C C . THR A 1 87 ? 4.352 -42.200 -13.792 1.00 24.06 87 THR A C 1
ATOM 671 O O . THR A 1 87 ? 4.538 -43.209 -14.462 1.00 24.06 87 THR A O 1
ATOM 674 N N . MET A 1 88 ? 3.419 -42.133 -12.826 1.00 19.95 88 MET A N 1
ATOM 675 C CA . MET A 1 88 ? 2.228 -43.008 -12.633 1.00 19.95 88 MET A CA 1
ATOM 676 C C . MET A 1 88 ? 1.337 -42.349 -11.548 1.00 19.95 88 MET A C 1
ATOM 678 O O . MET A 1 88 ? 1.862 -41.955 -10.517 1.00 19.95 88 MET A O 1
ATOM 682 N N . SER A 1 89 ? 0.072 -41.952 -11.753 1.00 20.83 89 SER A N 1
ATOM 683 C CA . SER A 1 89 ? -1.191 -42.646 -12.100 1.00 20.83 89 SER A CA 1
ATOM 684 C C . SER A 1 89 ? -1.963 -43.276 -10.915 1.00 20.83 89 SER A C 1
ATOM 686 O O . SER A 1 89 ? -1.592 -44.335 -10.431 1.00 20.83 89 SER A O 1
ATOM 688 N N . SER A 1 90 ? -3.124 -42.659 -10.610 1.00 23.00 90 SER A N 1
ATOM 689 C CA . SER A 1 90 ? -4.441 -43.236 -10.227 1.00 23.00 90 SER A CA 1
ATOM 690 C C . SER A 1 90 ? -4.648 -43.991 -8.893 1.00 23.00 90 SER A C 1
ATOM 692 O O . SER A 1 90 ? -4.176 -45.111 -8.755 1.00 23.00 90 SER A O 1
ATOM 694 N N . HIS A 1 91 ? -5.590 -43.514 -8.046 1.00 23.86 91 HIS A N 1
ATOM 695 C CA . HIS A 1 91 ? -6.876 -44.215 -7.789 1.00 23.86 91 HIS A CA 1
ATOM 696 C C . HIS A 1 91 ? -7.925 -43.442 -6.934 1.00 23.86 91 HIS A C 1
ATOM 698 O O . HIS A 1 91 ? -7.589 -42.656 -6.056 1.00 23.86 91 HIS A O 1
ATOM 704 N N . ARG A 1 92 ? -9.213 -43.731 -7.238 1.00 23.73 92 ARG A N 1
ATOM 705 C CA . ARG A 1 92 ? -10.496 -43.529 -6.495 1.00 23.73 92 ARG A CA 1
ATOM 706 C C . ARG A 1 92 ? -10.409 -43.958 -5.014 1.00 23.73 92 ARG A C 1
ATOM 708 O O . ARG A 1 92 ? -9.623 -44.843 -4.726 1.00 23.73 92 ARG A O 1
ATOM 715 N N . GLY A 1 93 ? -11.238 -43.546 -4.046 1.00 24.38 93 GLY A N 1
ATOM 716 C CA . GLY A 1 93 ? -12.522 -42.825 -3.955 1.00 24.38 93 GLY A CA 1
ATOM 717 C C . GLY A 1 93 ? -13.147 -43.093 -2.554 1.00 24.38 93 GLY A C 1
ATOM 718 O O . GLY A 1 93 ? -12.579 -43.890 -1.814 1.00 24.38 93 GLY A O 1
ATOM 719 N N . SER A 1 94 ? -14.315 -42.493 -2.242 1.00 24.80 94 SER A N 1
ATOM 720 C CA . SER A 1 94 ? -15.114 -42.522 -0.972 1.00 24.80 94 SER A CA 1
ATOM 721 C C . SER A 1 94 ? -14.963 -41.222 -0.158 1.00 24.80 94 SER A C 1
ATOM 723 O O . SER A 1 94 ? -13.845 -40.813 0.106 1.00 24.80 94 SER A O 1
ATOM 725 N N . GLY A 1 95 ? -15.983 -40.466 0.264 1.00 25.62 95 GLY A N 1
ATOM 726 C CA . GLY A 1 95 ? -17.417 -40.719 0.385 1.00 25.62 95 GLY A CA 1
ATOM 727 C C . GLY A 1 95 ? -17.898 -40.289 1.780 1.00 25.62 95 GLY A C 1
ATOM 728 O O . GLY A 1 95 ? -18.149 -41.148 2.614 1.00 25.62 95 GLY A O 1
ATOM 729 N N . THR A 1 96 ? -18.008 -38.980 2.047 1.00 25.20 96 THR A N 1
ATOM 730 C CA . THR A 1 96 ? -18.545 -38.420 3.308 1.00 25.20 96 THR A CA 1
ATOM 731 C C . THR A 1 96 ? -19.362 -37.150 3.055 1.00 25.20 96 THR A C 1
ATOM 733 O O . THR A 1 96 ? -19.062 -36.351 2.170 1.00 25.20 96 THR A O 1
ATOM 736 N N . THR A 1 97 ? -20.443 -37.006 3.819 1.00 27.22 97 THR A N 1
ATOM 737 C CA . THR A 1 97 ? -21.484 -35.974 3.733 1.00 27.22 97 THR A CA 1
ATOM 738 C C . THR A 1 97 ? -20.942 -34.583 4.089 1.00 27.22 97 THR A C 1
ATOM 740 O O . THR A 1 97 ? -20.321 -34.410 5.135 1.00 27.22 97 THR A O 1
ATOM 743 N N . VAL A 1 98 ? -21.193 -33.584 3.231 1.00 25.66 98 VAL A N 1
ATOM 744 C CA . VAL A 1 98 ? -20.697 -32.199 3.361 1.00 25.66 98 VAL A CA 1
ATOM 745 C C . VAL A 1 98 ? -21.861 -31.246 3.632 1.00 25.66 98 VAL A C 1
ATOM 747 O O . VAL A 1 98 ? -22.827 -31.213 2.871 1.00 25.66 98 VAL A O 1
ATOM 750 N N . GLN A 1 99 ? -21.747 -30.429 4.679 1.00 30.19 99 GLN A N 1
ATOM 751 C CA . GLN A 1 99 ? -22.595 -29.255 4.887 1.00 30.19 99 GLN A CA 1
ATOM 752 C C . GLN A 1 99 ? -21.879 -28.038 4.280 1.00 30.19 99 GLN A C 1
ATOM 754 O O . GLN A 1 99 ? -20.769 -27.700 4.685 1.00 30.19 99 GLN A O 1
ATOM 759 N N . ALA A 1 100 ? -22.475 -27.431 3.250 1.00 26.20 100 ALA A N 1
ATOM 760 C CA . ALA A 1 100 ? -21.839 -26.391 2.443 1.00 26.20 100 ALA A CA 1
ATOM 761 C C . ALA A 1 100 ? -22.183 -24.974 2.935 1.00 26.20 100 ALA A C 1
ATOM 763 O O . ALA A 1 100 ? -23.355 -24.621 3.054 1.00 26.20 100 ALA A O 1
ATOM 764 N N . GLY A 1 101 ? -21.155 -24.145 3.135 1.00 33.59 101 GLY A N 1
ATOM 765 C CA . GLY A 1 101 ? -21.251 -22.687 3.259 1.00 33.59 101 GLY A CA 1
ATOM 766 C C . GLY A 1 101 ? -20.284 -22.010 2.278 1.00 33.59 101 GLY A C 1
ATOM 767 O O . GLY A 1 101 ? -19.190 -22.524 2.045 1.00 33.59 101 GLY A O 1
ATOM 768 N N . ARG A 1 102 ? -20.698 -20.896 1.656 1.00 29.62 102 ARG A N 1
ATOM 769 C CA . ARG A 1 102 ? -19.903 -20.134 0.668 1.00 29.62 102 ARG A CA 1
ATOM 770 C C . ARG A 1 102 ? -19.163 -18.964 1.321 1.00 29.62 102 ARG A C 1
ATOM 772 O O . ARG A 1 102 ? -19.752 -18.254 2.128 1.00 29.62 102 ARG A O 1
ATOM 779 N N . ASP A 1 103 ? -17.923 -18.732 0.894 1.00 39.81 103 ASP A N 1
ATOM 780 C CA . ASP A 1 103 ? -17.138 -17.523 1.195 1.00 39.81 103 ASP A CA 1
ATOM 781 C C . ASP A 1 103 ? -17.385 -16.397 0.153 1.00 39.81 103 ASP A C 1
ATOM 783 O O . ASP A 1 103 ? -17.901 -16.643 -0.940 1.00 39.81 103 ASP A O 1
ATOM 787 N N . ILE A 1 104 ? -16.989 -15.163 0.484 1.00 41.94 104 ILE A N 1
ATOM 788 C CA . ILE A 1 104 ? -17.166 -13.866 -0.198 1.00 41.94 104 ILE A CA 1
ATOM 789 C C . ILE A 1 104 ? -16.493 -13.816 -1.591 1.00 41.94 104 ILE A C 1
ATOM 791 O O . ILE A 1 104 ? -16.757 -12.915 -2.384 1.00 41.94 104 ILE A O 1
ATOM 795 N N . ARG A 1 105 ? -15.689 -14.823 -1.960 1.00 37.25 105 ARG A N 1
ATOM 796 C CA . ARG A 1 105 ? -15.195 -15.035 -3.340 1.00 37.25 105 ARG A CA 1
ATOM 797 C C . ARG A 1 105 ? -15.875 -16.192 -4.088 1.00 37.25 105 ARG A C 1
ATOM 799 O O . ARG A 1 105 ? -15.370 -16.642 -5.114 1.00 37.25 105 ARG A O 1
ATOM 806 N N . GLY A 1 106 ? -16.988 -16.719 -3.578 1.00 34.59 106 GLY A N 1
ATOM 807 C CA . GLY A 1 106 ? -17.759 -17.798 -4.208 1.00 34.59 106 GLY A CA 1
ATOM 808 C C . GLY A 1 106 ? -17.093 -19.180 -4.179 1.00 34.59 106 GLY A C 1
ATOM 809 O O . GLY A 1 106 ? -17.558 -20.087 -4.869 1.00 34.59 106 GLY A O 1
ATOM 810 N N . ARG A 1 107 ? -16.022 -19.371 -3.396 1.00 36.75 107 ARG A N 1
ATOM 811 C CA . ARG A 1 107 ? -15.340 -20.668 -3.253 1.00 36.75 107 ARG A CA 1
ATOM 812 C C . ARG A 1 107 ? -15.900 -21.461 -2.074 1.00 36.75 107 ARG A C 1
ATOM 814 O O . ARG A 1 107 ? -16.252 -20.903 -1.038 1.00 36.75 107 ARG A O 1
ATOM 821 N N . THR A 1 108 ? -15.978 -22.774 -2.262 1.00 34.22 108 THR A N 1
ATOM 822 C CA . THR A 1 108 ? -16.403 -23.730 -1.232 1.00 34.22 108 THR A CA 1
ATOM 823 C C . THR A 1 108 ? -15.157 -24.196 -0.484 1.00 34.22 108 THR A C 1
ATOM 825 O O . THR A 1 108 ? -14.238 -24.709 -1.119 1.00 34.22 108 THR A O 1
ATOM 828 N N . VAL A 1 109 ? -15.105 -23.999 0.834 1.00 37.19 109 VAL A N 1
ATOM 829 C CA . VAL A 1 109 ? -13.992 -24.443 1.691 1.00 37.19 109 VAL A CA 1
ATOM 830 C C . VAL A 1 109 ? -14.491 -25.581 2.579 1.00 37.19 109 VAL A C 1
ATOM 832 O O . VAL A 1 109 ? -15.539 -25.458 3.208 1.00 37.19 109 VAL A O 1
ATOM 835 N N . VAL A 1 110 ? -13.761 -26.698 2.603 1.00 34.25 110 VAL A N 1
ATOM 836 C CA . VAL A 1 110 ? -14.078 -27.884 3.412 1.00 34.25 110 VAL A CA 1
ATOM 837 C C . VAL A 1 110 ? -13.110 -27.928 4.591 1.00 34.25 110 VAL A C 1
ATOM 839 O O . VAL A 1 110 ? -11.919 -28.144 4.392 1.00 34.25 110 VAL A O 1
ATOM 842 N N . ASN A 1 111 ? -13.613 -27.731 5.812 1.00 33.28 111 ASN A N 1
ATOM 843 C CA . ASN A 1 111 ? -12.828 -27.892 7.038 1.00 33.28 111 ASN A CA 1
ATOM 844 C C . ASN A 1 111 ? -13.044 -29.298 7.610 1.00 33.28 111 ASN A C 1
ATOM 846 O O . ASN A 1 111 ? -14.142 -29.633 8.051 1.00 33.28 111 ASN A O 1
ATOM 850 N N . THR A 1 112 ? -11.994 -30.117 7.628 1.00 35.00 112 THR A N 1
ATOM 851 C CA . THR A 1 112 ? -11.965 -31.399 8.347 1.00 35.00 112 THR A CA 1
ATOM 852 C C . THR A 1 112 ? -11.533 -31.183 9.795 1.00 35.00 112 THR A C 1
ATOM 854 O O . THR A 1 112 ? -10.422 -30.724 10.050 1.00 35.00 112 THR A O 1
ATOM 857 N N . VAL A 1 113 ? -12.410 -31.533 10.737 1.00 38.00 113 VAL A N 1
ATOM 858 C CA . VAL A 1 113 ? -12.143 -31.532 12.184 1.00 38.00 113 VAL A CA 1
ATOM 859 C C . VAL A 1 113 ? -11.563 -32.897 12.585 1.00 38.00 113 VAL A C 1
ATOM 861 O O . VAL A 1 113 ? -12.214 -33.910 12.325 1.00 38.00 113 VAL A O 1
ATOM 864 N N . PRO A 1 114 ? -10.371 -32.973 13.202 1.00 43.72 114 PRO A N 1
ATOM 865 C CA . PRO A 1 114 ? -9.867 -34.221 13.769 1.00 43.72 114 PRO A CA 1
ATOM 866 C C . PRO A 1 114 ? -10.521 -34.527 15.135 1.00 43.72 114 PRO A C 1
ATOM 868 O O . PRO A 1 114 ? -10.846 -33.594 15.873 1.00 43.72 114 PRO A O 1
ATOM 871 N N . PRO A 1 115 ? -10.709 -35.811 15.501 1.00 41.47 115 PRO A N 1
ATOM 872 C CA . PRO A 1 115 ? -11.239 -36.194 16.809 1.00 41.47 115 PRO A CA 1
ATOM 873 C C . PRO A 1 115 ? -10.217 -35.964 17.945 1.00 41.47 115 PRO A C 1
ATOM 875 O O . PRO A 1 115 ? -9.007 -35.975 17.694 1.00 41.47 115 PRO A O 1
ATOM 878 N N . PRO A 1 116 ? -10.686 -35.762 19.193 1.00 39.66 116 PRO A N 1
ATOM 879 C CA . PRO A 1 116 ? -9.831 -35.501 20.351 1.00 39.66 116 PRO A CA 1
ATOM 880 C C . PRO A 1 116 ? -9.003 -36.732 20.755 1.00 39.66 116 PRO A C 1
ATOM 882 O O . PRO A 1 116 ? -9.455 -37.867 20.627 1.00 39.66 116 PRO A O 1
ATOM 885 N N . ARG A 1 117 ? -7.777 -36.483 21.237 1.00 38.03 117 ARG A N 1
ATOM 886 C CA . ARG A 1 117 ? -6.870 -37.488 21.814 1.00 38.03 117 ARG A CA 1
ATOM 887 C C . ARG A 1 117 ? -7.103 -37.613 23.318 1.00 38.03 117 ARG A C 1
ATOM 889 O O . ARG A 1 117 ? -7.131 -36.601 24.012 1.00 38.03 117 ARG A O 1
ATOM 896 N N . ASP A 1 118 ? -7.180 -38.854 23.781 1.00 35.78 118 ASP A N 1
ATOM 897 C CA . ASP A 1 118 ? -7.195 -39.245 25.189 1.00 35.78 118 ASP A CA 1
ATOM 898 C C . ASP A 1 118 ? -5.804 -39.072 25.837 1.00 35.78 118 ASP A C 1
ATOM 900 O O . ASP A 1 118 ? -4.786 -39.491 25.278 1.00 35.78 118 ASP A O 1
ATOM 904 N N . GLU A 1 119 ? -5.763 -38.464 27.027 1.00 39.59 119 GLU A N 1
ATOM 905 C CA . GLU A 1 119 ? -4.597 -38.404 27.923 1.00 39.59 119 GLU A CA 1
ATOM 906 C C . GLU A 1 119 ? -4.516 -39.656 28.816 1.00 39.59 119 GLU A C 1
ATOM 908 O O . GLU A 1 119 ? -5.535 -40.063 29.382 1.00 39.59 119 GLU A O 1
ATOM 913 N N . PRO A 1 120 ? -3.314 -40.213 29.065 1.00 42.53 120 PRO A N 1
ATOM 914 C CA . PRO A 1 120 ? -3.114 -41.145 30.166 1.00 42.53 120 PRO A CA 1
ATOM 915 C C . PRO A 1 120 ? -2.151 -40.620 31.250 1.00 42.53 120 PRO A C 1
ATOM 917 O O . PRO A 1 120 ? -0.974 -40.381 31.001 1.00 42.53 120 PRO A O 1
ATOM 920 N N . GLY A 1 121 ? -2.664 -40.565 32.484 1.00 36.00 121 GLY A N 1
ATOM 921 C CA . GLY A 1 121 ? -2.111 -41.315 33.622 1.00 36.00 121 GLY A CA 1
ATOM 922 C C . GLY A 1 121 ? -0.841 -40.806 34.316 1.00 36.00 121 GLY A C 1
ATOM 923 O O . GLY A 1 121 ? 0.273 -41.157 33.945 1.00 36.00 121 GLY A O 1
ATOM 924 N N . ILE A 1 122 ? -1.036 -40.125 35.448 1.00 47.34 122 ILE A N 1
ATOM 925 C CA . ILE A 1 122 ? -0.047 -39.948 36.525 1.00 47.34 122 ILE A CA 1
ATOM 926 C C . ILE A 1 122 ? -0.010 -41.218 37.397 1.00 47.34 122 ILE A C 1
ATOM 928 O O . ILE A 1 122 ? -1.083 -41.698 37.773 1.00 47.34 122 ILE A O 1
ATOM 932 N N . PRO A 1 123 ? 1.167 -41.699 37.843 1.00 50.03 123 PRO A N 1
ATOM 933 C CA . PRO A 1 123 ? 1.260 -42.514 39.048 1.00 50.03 123 PRO A CA 1
ATOM 934 C C . PRO A 1 123 ? 1.995 -41.805 40.198 1.00 50.03 123 PRO A C 1
ATOM 936 O O . PRO A 1 123 ? 2.895 -40.990 40.008 1.00 50.03 123 PRO A O 1
ATOM 939 N N . ALA A 1 124 ? 1.562 -42.154 41.409 1.00 39.97 124 ALA A N 1
ATOM 940 C CA . ALA A 1 124 ? 1.992 -41.638 42.702 1.00 39.97 124 ALA A CA 1
ATOM 941 C C . ALA A 1 124 ? 3.036 -42.539 43.407 1.00 39.97 124 ALA A C 1
ATOM 943 O O . ALA A 1 124 ? 3.183 -43.704 43.041 1.00 39.97 124 ALA A O 1
ATOM 944 N N . HIS A 1 125 ? 3.591 -41.992 44.510 1.00 33.97 125 HIS A N 1
ATOM 945 C CA . HIS A 1 125 ? 4.152 -42.635 45.728 1.00 33.97 125 HIS A CA 1
ATOM 946 C C . HIS A 1 125 ? 5.651 -43.043 45.791 1.00 33.97 125 HIS A C 1
ATOM 948 O O . HIS A 1 125 ? 6.209 -43.405 44.761 1.00 33.97 125 HIS A O 1
ATOM 954 N N . PRO A 1 126 ? 6.282 -43.163 47.000 1.00 49.75 126 PRO A N 1
ATOM 955 C CA . PRO A 1 126 ? 6.057 -42.502 48.311 1.00 49.75 126 PRO A CA 1
ATOM 956 C C . PRO A 1 126 ? 7.408 -42.194 49.073 1.00 49.75 126 PRO A C 1
ATOM 958 O O . PRO A 1 126 ? 8.323 -41.744 48.388 1.00 49.75 126 PRO A O 1
ATOM 961 N N . PRO A 1 127 ? 7.584 -42.297 50.427 1.00 59.62 127 PRO A N 1
ATOM 962 C CA . PRO A 1 127 ? 8.332 -41.306 51.219 1.00 59.62 127 PRO A CA 1
ATOM 963 C C . PRO A 1 127 ? 9.644 -41.860 51.822 1.00 59.62 127 PRO A C 1
ATOM 965 O O . PRO A 1 127 ? 9.909 -43.059 51.782 1.00 59.62 127 PRO A O 1
ATOM 968 N N . SER A 1 128 ? 10.443 -41.007 52.463 1.00 38.53 128 SER A N 1
ATOM 969 C CA . SER A 1 128 ? 11.465 -41.471 53.409 1.00 38.53 128 SER A CA 1
ATOM 970 C C . SER A 1 128 ? 11.790 -40.392 54.441 1.00 38.53 128 SER A C 1
ATOM 972 O O . SER A 1 128 ? 12.330 -39.338 54.098 1.00 38.53 128 SER A O 1
ATOM 974 N N . ASP A 1 129 ? 11.425 -40.698 55.686 1.00 36.88 129 ASP A N 1
ATOM 975 C CA . ASP A 1 129 ? 12.049 -40.220 56.919 1.00 36.88 129 ASP A CA 1
ATOM 976 C C . ASP A 1 129 ? 13.557 -40.532 56.914 1.00 36.88 129 ASP A C 1
ATOM 978 O O . ASP A 1 129 ? 13.973 -41.547 56.358 1.00 36.88 129 ASP A O 1
ATOM 982 N N . ASP A 1 130 ? 14.376 -39.685 57.538 1.00 35.28 130 ASP A N 1
ATOM 983 C CA . ASP A 1 130 ? 15.046 -40.067 58.787 1.00 35.28 130 ASP A CA 1
ATOM 984 C C . ASP A 1 130 ? 15.960 -38.964 59.338 1.00 35.28 130 ASP A C 1
ATOM 986 O O . ASP A 1 130 ? 16.601 -38.168 58.650 1.00 35.28 130 ASP A O 1
ATOM 990 N N . THR A 1 131 ? 15.950 -38.945 60.660 1.00 37.56 131 THR A N 1
ATOM 991 C CA . THR A 1 131 ? 16.559 -38.034 61.619 1.00 37.56 131 THR A CA 1
ATOM 992 C C . THR A 1 131 ? 18.074 -38.209 61.847 1.00 37.56 131 THR A C 1
ATOM 994 O O . THR A 1 131 ? 18.611 -39.305 61.727 1.00 37.56 131 THR A O 1
ATOM 997 N N . HIS A 1 132 ? 18.658 -37.161 62.457 1.00 34.41 132 HIS A N 1
ATOM 998 C CA . HIS A 1 132 ? 19.589 -37.200 63.611 1.00 34.41 132 HIS A CA 1
ATOM 999 C C . HIS A 1 132 ? 21.129 -37.061 63.406 1.00 34.41 132 HIS A C 1
ATOM 1001 O O . HIS A 1 132 ? 21.609 -37.119 62.281 1.00 34.41 132 HIS A O 1
ATOM 1007 N N . PRO A 1 133 ? 21.896 -36.663 64.460 1.00 57.78 133 PRO A N 1
ATOM 1008 C CA . PRO A 1 133 ? 22.678 -35.414 64.467 1.00 57.78 133 PRO A CA 1
ATOM 1009 C C . PRO A 1 133 ? 24.191 -35.618 64.732 1.00 57.78 133 PRO A C 1
ATOM 1011 O O . PRO A 1 133 ? 24.639 -36.745 64.921 1.00 57.78 133 PRO A O 1
ATOM 1014 N N . SER A 1 134 ? 24.940 -34.510 64.880 1.00 34.28 134 SER A N 1
ATOM 1015 C CA . SER A 1 134 ? 25.963 -34.244 65.931 1.00 34.28 134 SER A CA 1
ATOM 1016 C C . SER A 1 134 ? 27.288 -33.637 65.429 1.00 34.28 134 SER A C 1
ATOM 1018 O O . SER A 1 134 ? 27.941 -34.176 64.547 1.00 34.28 134 SER A O 1
ATOM 1020 N N . SER A 1 135 ? 27.735 -32.620 66.182 1.00 34.00 135 SER A N 1
ATOM 1021 C CA . SER A 1 135 ? 29.101 -32.459 66.725 1.00 34.00 135 SER A CA 1
ATOM 1022 C C . SER A 1 135 ? 30.140 -31.544 66.039 1.00 34.00 135 SER A C 1
ATOM 1024 O O . SER A 1 135 ? 30.703 -31.865 65.002 1.00 34.00 135 SER A O 1
ATOM 1026 N N . THR A 1 136 ? 30.501 -30.494 66.804 1.00 35.31 136 THR A N 1
ATOM 1027 C CA . THR A 1 136 ? 31.854 -29.938 67.095 1.00 35.31 136 THR A CA 1
ATOM 1028 C C . THR A 1 136 ? 32.750 -29.403 65.971 1.00 35.31 136 THR A C 1
ATOM 1030 O O . THR A 1 136 ? 33.308 -30.183 65.212 1.00 35.31 136 THR A O 1
ATOM 1033 N N . ALA A 1 137 ? 33.085 -28.103 66.019 1.00 35.16 137 ALA A N 1
ATOM 1034 C CA . ALA A 1 137 ? 34.303 -27.569 66.676 1.00 35.16 137 ALA A CA 1
ATOM 1035 C C . ALA A 1 137 ? 34.664 -26.144 66.171 1.00 35.16 137 ALA A C 1
ATOM 1037 O O . ALA A 1 137 ? 34.876 -25.938 64.981 1.00 35.16 137 ALA A O 1
ATOM 1038 N N . GLU A 1 138 ? 34.775 -25.176 67.090 1.00 39.50 138 GLU A N 1
ATOM 1039 C CA . GLU A 1 138 ? 35.554 -23.920 66.952 1.00 39.50 138 GLU A CA 1
ATOM 1040 C C . GLU A 1 138 ? 37.070 -24.234 66.941 1.00 39.50 138 GLU A C 1
ATOM 1042 O O . GLU A 1 138 ? 37.424 -25.271 67.518 1.00 39.50 138 GLU A O 1
ATOM 1047 N N . PRO A 1 139 ? 37.993 -23.423 66.344 1.00 44.41 139 PRO A N 1
ATOM 1048 C CA . PRO A 1 139 ? 38.364 -22.048 66.788 1.00 44.41 139 PRO A CA 1
ATOM 1049 C C . PRO A 1 139 ? 38.985 -21.155 65.655 1.00 44.41 139 PRO A C 1
ATOM 1051 O O . PRO A 1 139 ? 38.840 -21.485 64.482 1.00 44.41 139 PRO A O 1
ATOM 1054 N N . PRO A 1 140 ? 39.804 -20.109 65.925 1.00 50.94 140 PRO A N 1
ATOM 1055 C CA . PRO A 1 140 ? 39.594 -18.905 66.726 1.00 50.94 140 PRO A CA 1
ATOM 1056 C C . PRO A 1 140 ? 39.630 -17.603 65.884 1.00 50.94 140 PRO A C 1
ATOM 1058 O O . PRO A 1 140 ? 40.132 -17.527 64.765 1.00 50.94 140 PRO A O 1
ATOM 1061 N N . THR A 1 141 ? 39.154 -16.533 66.511 1.00 46.97 141 THR A N 1
ATOM 1062 C CA . THR A 1 141 ? 39.204 -15.126 66.093 1.00 46.97 141 THR A CA 1
ATOM 1063 C C . THR A 1 141 ? 40.619 -14.578 65.855 1.00 46.97 141 THR A C 1
ATOM 1065 O O . THR A 1 141 ? 41.465 -14.643 66.747 1.00 46.97 141 THR A O 1
ATOM 1068 N N . MET A 1 142 ? 40.824 -13.900 64.717 1.00 34.69 142 MET A N 1
ATOM 1069 C CA . MET A 1 142 ? 41.920 -12.947 64.491 1.00 34.69 142 MET A CA 1
ATOM 1070 C C . MET A 1 142 ? 41.329 -11.603 64.039 1.00 34.69 142 MET A C 1
ATOM 1072 O O . MET A 1 142 ? 40.656 -11.518 63.014 1.00 34.69 142 MET A O 1
ATOM 1076 N N . GLY A 1 143 ? 41.535 -10.561 64.846 1.00 44.38 143 GLY A N 1
ATOM 1077 C CA . GLY A 1 143 ? 41.071 -9.206 64.562 1.00 44.38 143 GLY A CA 1
ATOM 1078 C C . GLY A 1 143 ? 41.935 -8.517 63.507 1.00 44.38 143 GLY A C 1
ATOM 1079 O O . GLY A 1 143 ? 43.158 -8.494 63.621 1.00 44.38 143 GLY A O 1
ATOM 1080 N N . SER A 1 144 ? 41.296 -7.910 62.506 1.00 38.50 144 SER A N 1
ATOM 1081 C CA . SER A 1 144 ? 41.947 -7.021 61.541 1.00 38.50 144 SER A CA 1
ATOM 1082 C C . SER A 1 144 ? 41.392 -5.604 61.671 1.00 38.50 144 SER A C 1
ATOM 1084 O O . SER A 1 144 ? 40.203 -5.358 61.465 1.00 38.50 144 SER A O 1
ATOM 1086 N N . HIS A 1 145 ? 42.280 -4.674 62.010 1.00 39.38 145 HIS A N 1
ATOM 1087 C CA . HIS A 1 145 ? 42.037 -3.241 62.099 1.00 39.38 145 HIS A CA 1
ATOM 1088 C C . HIS A 1 145 ? 41.539 -2.653 60.768 1.00 39.38 145 HIS A C 1
ATOM 1090 O O . HIS A 1 145 ? 42.232 -2.696 59.754 1.00 39.38 145 HIS A O 1
ATOM 1096 N N . THR A 1 146 ? 40.363 -2.027 60.782 1.00 38.94 146 THR A N 1
ATOM 1097 C CA . THR A 1 146 ? 39.878 -1.166 59.695 1.00 38.94 146 THR A CA 1
ATOM 1098 C C . THR A 1 146 ? 40.540 0.208 59.784 1.00 38.94 146 THR A C 1
ATOM 1100 O O . THR A 1 146 ? 40.111 1.069 60.553 1.00 38.94 146 THR A O 1
ATOM 1103 N N . GLY A 1 147 ? 41.592 0.417 58.993 1.00 37.75 147 GLY A N 1
ATOM 1104 C CA . GLY A 1 147 ? 42.149 1.740 58.719 1.00 37.75 147 GLY A CA 1
ATOM 1105 C C . GLY A 1 147 ? 41.287 2.491 57.701 1.00 37.75 147 GLY A C 1
ATOM 1106 O O . GLY A 1 147 ? 41.116 2.043 56.570 1.00 37.75 147 GLY A O 1
ATOM 1107 N N . SER A 1 148 ? 40.744 3.643 58.097 1.00 41.22 148 SER A N 1
ATOM 1108 C CA . SER A 1 148 ? 40.089 4.602 57.201 1.00 41.22 148 SER A CA 1
ATOM 1109 C C . SER A 1 148 ? 41.150 5.319 56.359 1.00 41.22 148 SER A C 1
ATOM 1111 O O . SER A 1 148 ? 41.697 6.337 56.779 1.00 41.22 148 SER A O 1
ATOM 1113 N N . GLY A 1 149 ? 41.470 4.772 55.186 1.00 40.41 149 GLY A N 1
ATOM 1114 C CA . GLY A 1 149 ? 42.371 5.397 54.220 1.00 40.41 149 GLY A CA 1
ATOM 1115 C C . GLY A 1 149 ? 41.641 6.405 53.334 1.00 40.41 149 GLY A C 1
ATOM 1116 O O . GLY A 1 149 ? 40.815 6.027 52.507 1.00 40.41 149 GLY A O 1
ATOM 1117 N N . THR A 1 150 ? 41.963 7.687 53.477 1.00 43.69 150 THR A N 1
ATOM 1118 C CA . THR A 1 150 ? 41.572 8.738 52.530 1.00 43.69 150 THR A CA 1
ATOM 1119 C C . THR A 1 150 ? 42.461 8.623 51.291 1.00 43.69 150 THR A C 1
ATOM 1121 O O . THR A 1 150 ? 43.653 8.922 51.353 1.00 43.69 150 THR A O 1
ATOM 1124 N N . THR A 1 151 ? 41.926 8.160 50.161 1.00 46.97 151 THR A N 1
ATOM 1125 C CA . THR A 1 151 ? 42.692 8.063 48.909 1.00 46.97 151 THR A CA 1
ATOM 1126 C C . THR A 1 151 ? 42.737 9.435 48.236 1.00 46.97 151 THR A C 1
ATOM 1128 O O . THR A 1 151 ? 41.718 9.940 47.772 1.00 46.97 151 THR A O 1
ATOM 1131 N N . ILE A 1 152 ? 43.913 10.064 48.195 1.00 46.50 152 ILE A N 1
ATOM 1132 C CA . ILE A 1 152 ? 44.141 11.300 47.435 1.00 46.50 152 ILE A CA 1
ATOM 1133 C C . ILE A 1 152 ? 44.676 10.892 46.060 1.00 46.50 152 ILE A C 1
ATOM 1135 O O . ILE A 1 152 ? 45.837 10.510 45.940 1.00 46.50 152 ILE A O 1
ATOM 1139 N N . GLN A 1 153 ? 43.842 10.958 45.022 1.00 50.81 153 GLN A N 1
ATOM 1140 C CA . GLN A 1 153 ? 44.301 10.817 43.638 1.00 50.81 153 GLN A CA 1
ATOM 1141 C C . GLN A 1 153 ? 44.616 12.200 43.061 1.00 50.81 153 GLN A C 1
ATOM 1143 O O . GLN A 1 153 ? 43.749 13.067 42.960 1.00 50.81 153 GLN A O 1
ATOM 1148 N N . ALA A 1 154 ? 45.879 12.414 42.690 1.00 46.62 154 ALA A N 1
ATOM 1149 C CA . ALA A 1 154 ? 46.316 13.602 41.973 1.00 46.62 154 ALA A CA 1
ATOM 1150 C C . ALA A 1 154 ? 46.252 13.331 40.463 1.00 46.62 154 ALA A C 1
ATOM 1152 O O . ALA A 1 154 ? 47.095 12.618 39.924 1.00 46.62 154 ALA A O 1
ATOM 1153 N N . ALA A 1 155 ? 45.266 13.906 39.774 1.00 51.62 155 ALA A N 1
ATOM 1154 C CA . ALA A 1 155 ? 45.233 13.921 38.314 1.00 51.62 155 ALA A CA 1
ATOM 1155 C C . ALA A 1 155 ? 45.970 15.167 37.786 1.00 51.62 155 ALA A C 1
ATOM 1157 O O . ALA A 1 155 ? 45.764 16.282 38.275 1.00 51.62 155 ALA A O 1
ATOM 1158 N N . ARG A 1 156 ? 46.850 14.983 36.793 1.00 43.75 156 ARG A N 1
ATOM 1159 C CA . ARG A 1 156 ? 47.512 16.082 36.069 1.00 43.75 156 ARG A CA 1
ATOM 1160 C C . ARG A 1 156 ? 46.615 16.543 34.922 1.00 43.75 156 ARG A C 1
ATOM 1162 O O . ARG A 1 156 ? 46.230 15.739 34.082 1.00 43.75 156 ARG A O 1
ATOM 1169 N N . ASP A 1 157 ? 46.319 17.838 34.875 1.00 56.81 157 ASP A N 1
ATOM 1170 C CA . ASP A 1 157 ? 45.728 18.483 33.699 1.00 56.81 157 ASP A CA 1
ATOM 1171 C C . ASP A 1 157 ? 46.728 18.429 32.521 1.00 56.81 157 ASP A C 1
ATOM 1173 O O . ASP A 1 157 ? 47.945 18.460 32.719 1.00 56.81 157 ASP A O 1
ATOM 1177 N N . ILE A 1 158 ? 46.204 18.395 31.295 1.00 52.47 158 ILE A N 1
ATOM 1178 C CA . ILE A 1 158 ? 46.910 18.466 30.005 1.00 52.47 158 ILE A CA 1
ATOM 1179 C C . ILE A 1 158 ? 47.866 19.684 29.916 1.00 52.47 158 ILE A C 1
ATOM 1181 O O . ILE A 1 158 ? 48.821 19.660 29.142 1.00 52.47 158 ILE A O 1
ATOM 1185 N N . ARG A 1 159 ? 47.689 20.729 30.740 1.00 55.00 159 ARG A N 1
ATOM 1186 C CA . ARG A 1 159 ? 48.618 21.878 30.869 1.00 55.00 159 ARG A CA 1
ATOM 1187 C C . ARG A 1 159 ? 49.620 21.790 32.030 1.00 55.00 159 ARG A C 1
ATOM 1189 O O . ARG A 1 159 ? 50.244 22.790 32.375 1.00 55.00 159 ARG A O 1
ATOM 1196 N N . GLY A 1 160 ? 49.779 20.631 32.665 1.00 54.41 160 GLY A N 1
ATOM 1197 C CA . GLY A 1 160 ? 50.768 20.412 33.730 1.00 54.41 160 GLY A CA 1
ATOM 1198 C C . GLY A 1 160 ? 50.408 21.012 35.097 1.00 54.41 160 GLY A C 1
ATOM 1199 O O . GLY A 1 160 ? 51.164 20.842 36.053 1.00 54.41 160 GLY A O 1
ATOM 1200 N N . GLY A 1 161 ? 49.249 21.665 35.227 1.00 59.81 161 GLY A N 1
ATOM 1201 C CA . GLY A 1 161 ? 48.716 22.123 36.510 1.00 59.81 161 GLY A CA 1
ATOM 1202 C C . GLY A 1 161 ? 48.079 20.973 37.292 1.00 59.81 161 GLY A C 1
ATOM 1203 O O . GLY A 1 161 ? 47.197 20.279 36.790 1.00 59.81 161 GLY A O 1
ATOM 1204 N N . VAL A 1 162 ? 48.501 20.763 38.540 1.00 49.59 162 VAL A N 1
ATOM 1205 C CA . VAL A 1 162 ? 47.850 19.805 39.444 1.00 49.59 162 VAL A CA 1
ATOM 1206 C C . VAL A 1 162 ? 46.607 20.477 40.026 1.00 49.59 162 VAL A C 1
ATOM 1208 O O . VAL A 1 162 ? 46.708 21.289 40.945 1.00 49.59 162 VAL A O 1
ATOM 1211 N N . ARG A 1 163 ? 45.420 20.169 39.493 1.00 49.59 163 ARG A N 1
ATOM 1212 C CA . ARG A 1 163 ? 44.162 20.513 40.168 1.00 49.59 163 ARG A CA 1
ATOM 1213 C C . ARG A 1 163 ? 43.824 19.388 41.134 1.00 49.59 163 ARG A C 1
ATOM 1215 O O . ARG A 1 163 ? 43.372 18.324 40.725 1.00 49.59 163 ARG A O 1
ATOM 1222 N N . VAL A 1 164 ? 44.033 19.633 42.424 1.00 49.78 164 VAL A N 1
ATOM 1223 C CA . VAL A 1 164 ? 43.566 18.737 43.485 1.00 49.78 164 VAL A CA 1
ATOM 1224 C C . VAL A 1 164 ? 42.056 18.930 43.617 1.00 49.78 164 VAL A C 1
ATOM 1226 O O . VAL A 1 164 ? 41.577 19.772 44.374 1.00 49.78 164 VAL A O 1
ATOM 1229 N N . GLY A 1 165 ? 41.289 18.198 42.810 1.00 50.91 165 GLY A N 1
ATOM 1230 C CA . GLY A 1 165 ? 39.851 18.089 43.001 1.00 50.91 165 GLY A CA 1
ATOM 1231 C C . GLY A 1 165 ? 39.599 17.304 44.279 1.00 50.91 165 GLY A C 1
ATOM 1232 O O . GLY A 1 165 ? 39.745 16.086 44.291 1.00 50.91 165 GLY A O 1
ATOM 1233 N N . VAL A 1 166 ? 39.245 17.987 45.369 1.00 49.16 166 VAL A N 1
ATOM 1234 C CA . VAL A 1 166 ? 38.765 17.320 46.584 1.00 49.16 166 VAL A CA 1
ATOM 1235 C C . VAL A 1 166 ? 37.365 16.795 46.284 1.00 49.16 166 VAL A C 1
ATOM 1237 O O . VAL A 1 166 ? 36.358 17.432 46.594 1.00 49.16 166 VAL A O 1
ATOM 1240 N N . PHE A 1 167 ? 37.288 15.635 45.638 1.00 48.72 167 PHE A N 1
ATOM 1241 C CA . PHE A 1 167 ? 36.051 14.879 45.576 1.00 48.72 167 PHE A CA 1
ATOM 1242 C C . PHE A 1 167 ? 35.779 14.395 46.996 1.00 48.72 167 PHE A C 1
ATOM 1244 O O . PHE A 1 167 ? 36.401 13.451 47.477 1.00 48.72 167 PHE A O 1
ATOM 1251 N N . ARG A 1 168 ? 34.883 15.085 47.710 1.00 52.56 168 ARG A N 1
ATOM 1252 C CA . ARG A 1 168 ? 34.327 14.555 48.954 1.00 52.56 168 ARG A CA 1
ATOM 1253 C C . ARG A 1 168 ? 33.593 13.270 48.593 1.00 52.56 168 ARG A C 1
ATOM 1255 O O . ARG A 1 168 ? 32.444 13.310 48.161 1.00 52.56 168 ARG A O 1
ATOM 1262 N N . SER A 1 169 ? 34.267 12.136 48.750 1.00 58.06 169 SER A N 1
ATOM 1263 C CA . SER A 1 169 ? 33.639 10.827 48.719 1.00 58.06 169 SER A CA 1
ATOM 1264 C C . SER A 1 169 ? 32.682 10.778 49.902 1.00 58.06 169 SER A C 1
ATOM 1266 O O . SER A 1 169 ? 33.097 10.545 51.036 1.00 58.06 169 SER A O 1
ATOM 1268 N N . ILE A 1 170 ? 31.408 11.078 49.669 1.00 74.25 170 ILE A N 1
ATOM 1269 C CA . ILE A 1 170 ? 30.380 10.837 50.674 1.00 74.25 170 ILE A CA 1
ATOM 1270 C C . ILE A 1 170 ? 30.359 9.315 50.870 1.00 74.25 170 ILE A C 1
ATOM 1272 O O . ILE A 1 170 ? 30.119 8.594 49.895 1.00 74.25 170 ILE A O 1
ATOM 1276 N N . PRO A 1 171 ? 30.663 8.796 52.073 1.00 81.06 171 PRO A N 1
ATOM 1277 C CA . PRO A 1 171 ? 30.657 7.363 52.320 1.00 81.06 171 PRO A CA 1
ATOM 1278 C C . PRO A 1 171 ? 29.207 6.874 52.308 1.00 81.06 171 PRO A C 1
ATOM 1280 O O . PRO A 1 171 ? 28.522 6.855 53.325 1.00 81.06 171 PRO A O 1
ATOM 1283 N N . LEU A 1 172 ? 28.710 6.519 51.125 1.00 84.50 172 LEU A N 1
ATOM 1284 C CA . LEU A 1 172 ? 27.406 5.887 50.983 1.00 84.50 172 LEU A CA 1
ATOM 1285 C C . LEU A 1 172 ? 27.496 4.437 51.483 1.00 84.50 172 LEU A C 1
ATOM 1287 O O . LEU A 1 172 ? 28.428 3.724 51.084 1.00 84.50 172 LEU A O 1
ATOM 1291 N N . PRO A 1 173 ? 26.538 3.971 52.308 1.00 89.75 173 PRO A N 1
ATOM 1292 C CA . PRO A 1 173 ? 26.423 2.564 52.670 1.00 89.75 173 PRO A CA 1
ATOM 1293 C C . PRO A 1 173 ? 26.409 1.674 51.423 1.00 89.75 173 PRO A C 1
ATOM 1295 O O . PRO A 1 173 ? 25.856 2.053 50.387 1.00 89.75 173 PRO A O 1
ATOM 1298 N N . ARG A 1 174 ? 26.998 0.473 51.515 1.00 80.56 174 ARG A N 1
ATOM 1299 C CA . ARG A 1 174 ? 27.101 -0.467 50.379 1.00 80.56 174 ARG A CA 1
ATOM 1300 C C . ARG A 1 174 ? 25.743 -0.734 49.721 1.00 80.56 174 ARG A C 1
ATOM 1302 O O . ARG A 1 174 ? 25.664 -0.752 48.499 1.00 80.56 174 ARG A O 1
ATOM 1309 N N . SER A 1 175 ? 24.680 -0.852 50.517 1.00 80.56 175 SER A N 1
ATOM 1310 C CA . SER A 1 175 ? 23.302 -1.023 50.039 1.00 80.56 175 SER A CA 1
ATOM 1311 C C . SER A 1 175 ? 22.831 0.131 49.149 1.00 80.56 175 SER A C 1
ATOM 1313 O O . SER A 1 175 ? 22.282 -0.108 48.077 1.00 80.56 175 SER A O 1
ATOM 1315 N N . VAL A 1 176 ? 23.107 1.379 49.541 1.00 85.06 176 VAL A N 1
ATOM 1316 C CA . VAL A 1 176 ? 22.743 2.577 48.768 1.00 85.06 176 VAL A CA 1
ATOM 1317 C C . VAL A 1 176 ? 23.537 2.642 47.465 1.00 85.06 176 VAL A C 1
ATOM 1319 O O . VAL A 1 176 ? 22.974 2.931 46.413 1.00 85.06 176 VAL A O 1
ATOM 1322 N N . ARG A 1 177 ? 24.835 2.314 47.503 1.00 80.25 177 ARG A N 1
ATOM 1323 C CA . ARG A 1 177 ? 25.678 2.278 46.299 1.00 80.25 177 ARG A CA 1
ATOM 1324 C C . ARG A 1 177 ? 25.184 1.237 45.291 1.00 80.25 177 ARG A C 1
ATOM 1326 O O . ARG A 1 177 ? 25.053 1.554 44.113 1.00 80.25 177 ARG A O 1
ATOM 1333 N N . VAL A 1 178 ? 24.879 0.025 45.756 1.00 79.38 178 VAL A N 1
ATOM 1334 C CA . VAL A 1 178 ? 24.326 -1.047 44.914 1.00 79.38 178 VAL A CA 1
ATOM 1335 C C . VAL A 1 178 ? 22.982 -0.626 44.319 1.00 79.38 178 VAL A C 1
ATOM 1337 O O . VAL A 1 178 ? 22.783 -0.784 43.118 1.00 79.38 178 VAL A O 1
ATOM 1340 N N . ALA A 1 179 ? 22.097 -0.015 45.111 1.00 83.31 179 ALA A N 1
ATOM 1341 C CA . ALA A 1 179 ? 20.809 0.472 44.619 1.00 83.31 179 ALA A CA 1
ATOM 1342 C C . ALA A 1 179 ? 20.965 1.535 43.515 1.00 83.31 179 ALA A C 1
ATOM 1344 O O . ALA A 1 179 ? 20.279 1.463 42.493 1.00 83.31 179 ALA A O 1
ATOM 1345 N N . ILE A 1 180 ? 21.897 2.482 43.674 1.00 80.19 180 ILE A N 1
ATOM 1346 C CA . ILE A 1 180 ? 22.184 3.506 42.655 1.00 80.19 180 ILE A CA 1
ATOM 1347 C C . ILE A 1 180 ? 22.709 2.859 41.368 1.00 80.19 180 ILE A C 1
ATOM 1349 O O . ILE A 1 180 ? 22.211 3.176 40.291 1.00 80.19 180 ILE A O 1
ATOM 1353 N N . ILE A 1 181 ? 23.668 1.931 41.465 1.00 80.44 181 ILE A N 1
ATOM 1354 C CA . ILE A 1 181 ? 24.232 1.241 40.292 1.00 80.44 181 ILE A CA 1
ATOM 1355 C C . ILE A 1 181 ? 23.143 0.462 39.552 1.00 80.44 181 ILE A C 1
ATOM 1357 O O . ILE A 1 181 ? 23.001 0.626 38.343 1.00 80.44 181 ILE A O 1
ATOM 1361 N N . ILE A 1 182 ? 22.337 -0.330 40.268 1.00 82.38 182 ILE A N 1
ATOM 1362 C CA . ILE A 1 182 ? 21.224 -1.083 39.671 1.00 82.38 182 ILE A CA 1
ATOM 1363 C C . ILE A 1 182 ? 20.259 -0.127 38.969 1.00 82.38 182 ILE A C 1
ATOM 1365 O O . ILE A 1 182 ? 19.881 -0.374 37.829 1.00 82.38 182 ILE A O 1
ATOM 1369 N N . THR A 1 183 ? 19.912 0.995 39.603 1.00 84.00 183 THR A N 1
ATOM 1370 C CA . THR A 1 183 ? 19.003 1.990 39.016 1.00 84.00 183 THR A CA 1
ATOM 1371 C C . THR A 1 183 ? 19.573 2.586 37.727 1.00 84.00 183 THR A C 1
ATOM 1373 O O . THR A 1 183 ? 18.855 2.686 36.735 1.00 84.00 183 THR A O 1
ATOM 1376 N N . VAL A 1 184 ? 20.862 2.940 37.705 1.00 83.88 184 VAL A N 1
ATOM 1377 C CA . VAL A 1 184 ? 21.533 3.478 36.508 1.00 83.88 184 VAL A CA 1
ATOM 1378 C C . VAL A 1 184 ? 21.592 2.435 35.392 1.00 83.88 184 VAL A C 1
ATOM 1380 O O . VAL A 1 184 ? 21.281 2.757 34.248 1.00 83.88 184 VAL A O 1
ATOM 1383 N N . VAL A 1 185 ? 21.934 1.183 35.709 1.00 85.38 185 VAL A N 1
ATOM 1384 C CA . VAL A 1 185 ? 21.973 0.090 34.725 1.00 85.38 185 VAL A CA 1
ATOM 1385 C C . VAL A 1 185 ? 20.582 -0.168 34.151 1.00 85.38 185 VAL A C 1
ATOM 1387 O O . VAL A 1 185 ? 20.435 -0.224 32.934 1.00 85.38 185 VAL A O 1
ATOM 1390 N N . VAL A 1 186 ? 19.548 -0.257 34.991 1.00 87.50 186 VAL A N 1
ATOM 1391 C CA . VAL A 1 186 ? 18.158 -0.437 34.543 1.00 87.50 186 VAL A CA 1
ATOM 1392 C C . VAL A 1 186 ? 17.702 0.740 33.680 1.00 87.50 186 VAL A C 1
ATOM 1394 O O . VAL A 1 186 ? 17.087 0.522 32.639 1.00 87.50 186 VAL A O 1
ATOM 1397 N N . ALA A 1 187 ? 18.041 1.977 34.053 1.00 86.44 187 ALA A N 1
ATOM 1398 C CA . ALA A 1 187 ? 17.714 3.160 33.260 1.00 86.44 187 ALA A CA 1
ATOM 1399 C C . ALA A 1 187 ? 18.426 3.165 31.897 1.00 86.44 187 ALA A C 1
ATOM 1401 O O . ALA A 1 187 ? 17.808 3.501 30.888 1.00 86.44 187 ALA A O 1
ATOM 1402 N N . LEU A 1 188 ? 19.697 2.757 31.839 1.00 84.19 188 LEU A N 1
ATOM 1403 C CA . LEU A 1 188 ? 20.456 2.658 30.590 1.00 84.19 188 LEU A CA 1
ATOM 1404 C C . LEU A 1 188 ? 19.940 1.537 29.697 1.00 84.19 188 LEU A C 1
ATOM 1406 O O . LEU A 1 188 ? 19.695 1.776 28.520 1.00 84.19 188 LEU A O 1
ATOM 1410 N N . VAL A 1 189 ? 19.736 0.336 30.242 1.00 84.88 189 VAL A N 1
ATOM 1411 C CA . VAL A 1 189 ? 19.181 -0.798 29.492 1.00 84.88 189 VAL A CA 1
ATOM 1412 C C . VAL A 1 189 ? 17.780 -0.451 28.998 1.00 84.88 189 VAL A C 1
ATOM 1414 O O . VAL A 1 189 ? 17.505 -0.605 27.813 1.00 84.88 189 VAL A O 1
ATOM 1417 N N . GLY A 1 190 ? 16.922 0.104 29.857 1.00 86.50 190 GLY A N 1
ATOM 1418 C CA . GLY A 1 190 ? 15.594 0.580 29.473 1.00 86.50 190 GLY A CA 1
ATOM 1419 C C . GLY A 1 190 ? 15.649 1.667 28.397 1.00 86.50 190 GLY A C 1
ATOM 1420 O O . GLY A 1 190 ? 14.877 1.622 27.438 1.00 86.50 190 GLY A O 1
ATOM 1421 N N . GLY A 1 191 ? 16.596 2.603 28.500 1.00 83.94 191 GLY A N 1
ATOM 1422 C CA . GLY A 1 191 ? 16.834 3.648 27.505 1.00 83.94 191 GLY A CA 1
ATOM 1423 C C . GLY A 1 191 ? 17.296 3.096 26.155 1.00 83.94 191 GLY A C 1
ATOM 1424 O O . GLY A 1 191 ? 16.740 3.471 25.124 1.00 83.94 191 GLY A O 1
ATOM 1425 N N . VAL A 1 192 ? 18.253 2.163 26.151 1.00 83.19 192 VAL A N 1
ATOM 1426 C CA . VAL A 1 192 ? 18.754 1.488 24.942 1.00 83.19 192 VAL A CA 1
ATOM 1427 C C . VAL A 1 192 ? 17.656 0.647 24.303 1.00 83.19 192 VAL A C 1
ATOM 1429 O O . VAL A 1 192 ? 17.414 0.794 23.110 1.00 83.19 192 VAL A O 1
ATOM 1432 N N . VAL A 1 193 ? 16.941 -0.174 25.078 1.00 81.88 193 VAL A N 1
ATOM 1433 C CA . VAL A 1 193 ? 15.810 -0.972 24.580 1.00 81.88 193 VAL A CA 1
ATOM 1434 C C . VAL A 1 193 ? 14.749 -0.058 23.972 1.00 81.88 193 VAL A C 1
ATOM 1436 O O . VAL A 1 193 ? 14.310 -0.300 22.854 1.00 81.88 193 VAL A O 1
ATOM 1439 N N . THR A 1 194 ? 14.391 1.038 24.645 1.00 80.50 194 THR A N 1
ATOM 1440 C CA . THR A 1 194 ? 13.414 2.005 24.119 1.00 80.50 194 THR A CA 1
ATOM 1441 C C . THR A 1 194 ? 13.903 2.667 22.831 1.00 80.50 194 THR A C 1
ATOM 1443 O O . THR A 1 194 ? 13.123 2.810 21.892 1.00 80.50 194 THR A O 1
ATOM 1446 N N . ALA A 1 195 ? 15.179 3.053 22.753 1.00 79.12 195 ALA A N 1
ATOM 1447 C CA . ALA A 1 195 ? 15.763 3.648 21.553 1.00 79.12 195 ALA A CA 1
ATOM 1448 C C . ALA A 1 195 ? 15.796 2.652 20.384 1.00 79.12 195 ALA A C 1
ATOM 1450 O O . ALA A 1 195 ? 15.409 3.004 19.274 1.00 79.12 195 ALA A O 1
ATOM 1451 N N . VAL A 1 196 ? 16.181 1.397 20.631 1.00 76.19 196 VAL A N 1
ATOM 1452 C CA . VAL A 1 196 ? 16.163 0.327 19.622 1.00 76.19 196 VAL A CA 1
ATOM 1453 C C . VAL A 1 196 ? 14.732 0.065 19.152 1.00 76.19 196 VAL A C 1
ATOM 1455 O O . VAL A 1 196 ? 14.464 0.079 17.955 1.00 76.19 196 VAL A O 1
ATOM 1458 N N . VAL A 1 197 ? 13.780 -0.091 20.070 1.00 74.62 197 VAL A N 1
ATOM 1459 C CA . VAL A 1 197 ? 12.378 -0.359 19.721 1.00 74.62 197 VAL A CA 1
ATOM 1460 C C . VAL A 1 197 ? 11.747 0.798 18.948 1.00 74.62 197 VAL A C 1
ATOM 1462 O O . VAL A 1 197 ? 10.994 0.559 18.011 1.00 74.62 197 VAL A O 1
ATOM 1465 N N . LYS A 1 198 ? 12.045 2.050 19.309 1.00 74.00 198 LYS A N 1
ATOM 1466 C CA . LYS A 1 198 ? 11.425 3.213 18.658 1.00 74.00 198 LYS A CA 1
ATOM 1467 C C . LYS A 1 198 ? 12.128 3.676 17.391 1.00 74.00 198 LYS A C 1
ATOM 1469 O O . LYS A 1 198 ? 11.473 4.300 16.565 1.00 74.00 198 LYS A O 1
ATOM 1474 N N . TRP A 1 199 ? 13.438 3.478 17.262 1.00 73.50 199 TRP A N 1
ATOM 1475 C CA . TRP A 1 199 ? 14.209 4.050 16.150 1.00 73.50 199 TRP A CA 1
ATOM 1476 C C . TRP A 1 199 ? 14.770 3.002 15.205 1.00 73.50 199 TRP A C 1
ATOM 1478 O O . TRP A 1 199 ? 14.905 3.293 14.027 1.00 73.50 199 TRP A O 1
ATOM 1488 N N . VAL A 1 200 ? 15.100 1.815 15.715 1.00 72.75 200 VAL A N 1
ATOM 1489 C CA . VAL A 1 200 ? 15.722 0.750 14.926 1.00 72.75 200 VAL A CA 1
ATOM 1490 C C . VAL A 1 200 ? 14.627 -0.160 14.380 1.00 72.75 200 VAL A C 1
ATOM 1492 O O . VAL A 1 200 ? 14.502 -0.262 13.171 1.00 72.75 200 VAL A O 1
ATOM 1495 N N . LEU A 1 201 ? 13.763 -0.736 15.228 1.00 70.88 201 LEU A N 1
ATOM 1496 C CA . LEU A 1 201 ? 12.741 -1.709 14.797 1.00 70.88 201 LEU A CA 1
ATOM 1497 C C . LEU A 1 201 ? 11.787 -1.243 13.680 1.00 70.88 201 LEU A C 1
ATOM 1499 O O . LEU A 1 201 ? 11.495 -2.081 12.830 1.00 70.88 201 LEU A O 1
ATOM 1503 N N . PRO A 1 202 ? 11.313 0.019 13.618 1.00 64.81 202 PRO A N 1
ATOM 1504 C CA . PRO A 1 202 ? 10.416 0.441 12.541 1.00 64.81 202 PRO A CA 1
ATOM 1505 C C . PRO A 1 202 ? 11.053 0.355 11.149 1.00 64.81 202 PRO A C 1
ATOM 1507 O O . PRO A 1 202 ? 10.348 0.099 10.181 1.00 64.81 202 PRO A O 1
ATOM 1510 N N . GLU A 1 203 ? 12.380 0.494 11.040 1.00 63.06 203 GLU A N 1
ATOM 1511 C CA . GLU A 1 203 ? 13.094 0.308 9.766 1.00 63.06 203 GLU A CA 1
ATOM 1512 C C . GLU A 1 203 ? 13.090 -1.165 9.307 1.00 63.06 203 GLU A C 1
ATOM 1514 O O . GLU A 1 203 ? 13.296 -1.443 8.128 1.00 63.06 203 GLU A O 1
ATOM 1519 N N . PHE A 1 204 ? 12.815 -2.115 10.212 1.00 65.38 204 PHE A N 1
ATOM 1520 C CA . PHE A 1 204 ? 12.788 -3.557 9.926 1.00 65.38 204 PHE A CA 1
ATOM 1521 C C . PHE A 1 204 ? 11.386 -4.116 9.685 1.00 65.38 204 PHE A C 1
ATOM 1523 O O . PHE A 1 204 ? 11.254 -5.327 9.503 1.00 65.38 204 PHE A O 1
ATOM 1530 N N . ASP A 1 205 ? 10.353 -3.277 9.718 1.00 72.19 205 ASP A N 1
ATOM 1531 C CA . ASP A 1 205 ? 8.964 -3.722 9.600 1.00 72.19 205 ASP A CA 1
ATOM 1532 C C . ASP A 1 205 ? 8.146 -2.785 8.691 1.00 72.19 205 ASP A C 1
ATOM 1534 O O . ASP A 1 205 ? 7.165 -2.172 9.134 1.00 72.19 205 ASP A O 1
ATOM 1538 N N . PRO A 1 206 ? 8.592 -2.599 7.429 1.00 78.38 206 PRO A N 1
ATOM 1539 C CA . PRO A 1 206 ? 7.928 -1.707 6.493 1.00 78.38 206 PRO A CA 1
ATOM 1540 C C . PRO A 1 206 ? 6.510 -2.201 6.205 1.00 78.38 206 PRO A C 1
ATOM 1542 O O . PRO A 1 206 ? 6.256 -3.399 6.041 1.00 78.38 206 PRO A O 1
ATOM 1545 N N . THR A 1 207 ? 5.572 -1.263 6.083 1.00 80.12 207 THR A N 1
ATOM 1546 C CA . THR A 1 207 ? 4.185 -1.601 5.739 1.00 80.12 207 THR A CA 1
ATOM 1547 C C . THR A 1 207 ? 4.115 -2.237 4.348 1.00 80.12 207 THR A C 1
ATOM 1549 O O . THR A 1 207 ? 3.407 -3.226 4.143 1.00 80.12 207 THR A O 1
ATOM 1552 N N . TYR A 1 208 ? 4.909 -1.709 3.412 1.00 85.88 208 TYR A N 1
ATOM 1553 C CA . TYR A 1 208 ? 5.024 -2.183 2.038 1.00 85.88 208 TYR A CA 1
ATOM 1554 C C . TYR A 1 208 ? 6.491 -2.317 1.636 1.00 85.88 208 TYR A C 1
ATOM 1556 O O . TYR A 1 208 ? 7.300 -1.423 1.898 1.00 85.88 208 TYR A O 1
ATOM 1564 N N . LYS A 1 209 ? 6.814 -3.406 0.934 1.00 92.38 209 LYS A N 1
ATOM 1565 C CA . LYS A 1 209 ? 8.094 -3.583 0.236 1.00 92.38 209 LYS A CA 1
ATOM 1566 C C . LYS A 1 209 ? 7.823 -3.597 -1.256 1.00 92.38 209 LYS A C 1
ATOM 1568 O O . LYS A 1 209 ? 7.237 -4.555 -1.753 1.00 92.38 209 LYS A O 1
ATOM 1573 N N . THR A 1 210 ? 8.209 -2.532 -1.950 1.00 95.00 210 THR A N 1
ATOM 1574 C CA . THR A 1 210 ? 7.986 -2.396 -3.394 1.00 95.00 210 THR A CA 1
ATOM 1575 C C . THR A 1 210 ? 9.314 -2.315 -4.122 1.00 95.00 210 THR A C 1
ATOM 1577 O O . THR A 1 210 ? 10.099 -1.402 -3.884 1.00 95.00 210 THR A O 1
ATOM 1580 N N . GLU A 1 211 ? 9.558 -3.244 -5.032 1.00 96.81 211 GLU A N 1
ATOM 1581 C CA . GLU A 1 211 ? 10.673 -3.160 -5.965 1.00 96.81 211 GLU A CA 1
ATOM 1582 C C . GLU A 1 211 ? 10.169 -2.733 -7.336 1.00 96.81 211 GLU A C 1
ATOM 1584 O O . GLU A 1 211 ? 9.217 -3.307 -7.872 1.00 96.81 211 GLU A O 1
ATOM 1589 N N . PHE A 1 212 ? 10.812 -1.721 -7.905 1.00 97.88 212 PHE A N 1
ATOM 1590 C CA . PHE A 1 212 ? 10.601 -1.350 -9.294 1.00 97.88 212 PHE A CA 1
ATOM 1591 C C . PHE A 1 212 ? 11.622 -2.074 -10.163 1.00 97.88 212 PHE A C 1
ATOM 1593 O O . PHE A 1 212 ? 12.824 -1.874 -10.004 1.00 97.88 212 PHE A O 1
ATOM 1600 N N . LEU A 1 213 ? 11.127 -2.883 -11.095 1.00 97.75 213 LEU A N 1
ATOM 1601 C CA . LEU A 1 213 ? 11.919 -3.566 -12.107 1.00 97.75 213 LEU A CA 1
ATOM 1602 C C . LEU A 1 213 ? 11.711 -2.859 -13.450 1.00 97.75 213 LEU A C 1
ATOM 1604 O O . LEU A 1 213 ? 10.632 -2.959 -14.034 1.00 97.75 213 LEU A O 1
ATOM 1608 N N . ILE A 1 214 ? 12.718 -2.131 -13.936 1.00 97.25 214 ILE A N 1
ATOM 1609 C CA . ILE A 1 214 ? 12.607 -1.295 -15.145 1.00 97.25 214 ILE A CA 1
ATOM 1610 C C . ILE A 1 214 ? 13.436 -1.830 -16.321 1.00 97.25 214 ILE A C 1
ATOM 1612 O O . ILE A 1 214 ? 14.609 -2.181 -16.178 1.00 97.25 214 ILE A O 1
ATOM 1616 N N . ASP A 1 215 ? 12.816 -1.828 -17.501 1.00 96.38 215 ASP A N 1
ATOM 1617 C CA . ASP A 1 215 ? 13.432 -2.169 -18.783 1.00 96.38 215 ASP A CA 1
ATOM 1618 C C . ASP A 1 215 ? 14.359 -1.058 -19.292 1.00 96.38 215 ASP A C 1
ATOM 1620 O O . ASP A 1 215 ? 13.911 -0.029 -19.817 1.00 96.38 215 ASP A O 1
ATOM 1624 N N . LEU A 1 216 ? 15.664 -1.308 -19.214 1.00 95.31 216 LEU A N 1
ATOM 1625 C CA . LEU A 1 216 ? 16.721 -0.474 -19.786 1.00 95.31 216 LEU A CA 1
ATOM 1626 C C . LEU A 1 216 ? 17.422 -1.144 -20.973 1.00 95.31 216 LEU A C 1
ATOM 1628 O O . LEU A 1 216 ? 18.562 -0.807 -21.291 1.00 95.31 216 LEU A O 1
ATOM 1632 N N . SER A 1 217 ? 16.749 -2.069 -21.655 1.00 94.06 217 SER A N 1
ATOM 1633 C CA . SER A 1 217 ? 17.273 -2.639 -22.892 1.00 94.06 217 SER A CA 1
ATOM 1634 C C . SER A 1 217 ? 17.368 -1.595 -24.008 1.00 94.06 217 SER A C 1
ATOM 1636 O O . SER A 1 217 ? 16.552 -0.669 -24.105 1.00 94.06 217 SER A O 1
ATOM 1638 N N . ALA A 1 218 ? 18.370 -1.754 -24.870 1.00 89.00 218 ALA A N 1
ATOM 1639 C CA . ALA A 1 218 ? 18.557 -0.933 -26.064 1.00 89.00 218 ALA A CA 1
ATOM 1640 C C . ALA A 1 218 ? 17.824 -1.497 -27.298 1.00 89.00 218 ALA A C 1
ATOM 1642 O O . ALA A 1 218 ? 17.909 -0.901 -28.368 1.00 89.00 218 ALA A O 1
ATOM 1643 N N . ALA A 1 219 ? 17.127 -2.632 -27.162 1.00 75.00 219 ALA A N 1
ATOM 1644 C CA . ALA A 1 219 ? 16.435 -3.321 -28.251 1.00 75.00 219 ALA A CA 1
ATOM 1645 C C . ALA A 1 219 ? 15.424 -2.391 -28.947 1.00 75.00 219 ALA A C 1
ATOM 1647 O O . ALA A 1 219 ? 14.402 -2.040 -28.361 1.00 75.00 219 ALA A O 1
ATOM 1648 N N . ASP A 1 220 ? 15.767 -1.954 -30.166 1.00 67.31 220 ASP A N 1
ATOM 1649 C CA . ASP A 1 220 ? 14.973 -1.125 -31.092 1.00 67.31 220 ASP A CA 1
ATOM 1650 C C . ASP A 1 220 ? 14.333 0.140 -30.494 1.00 67.31 220 ASP A C 1
ATOM 1652 O O . ASP A 1 220 ? 13.385 0.715 -31.033 1.00 67.31 220 ASP A O 1
ATOM 1656 N N . ALA A 1 221 ? 14.870 0.602 -29.369 1.00 70.50 221 ALA A N 1
ATOM 1657 C CA . ALA A 1 221 ? 14.264 1.655 -28.589 1.00 70.50 221 ALA A CA 1
ATOM 1658 C C . ALA A 1 221 ? 14.794 3.029 -28.975 1.00 70.50 221 ALA A C 1
ATOM 1660 O O . ALA A 1 221 ? 15.989 3.305 -28.864 1.00 70.50 221 ALA A O 1
ATOM 1661 N N . ASP A 1 222 ? 13.880 3.932 -29.317 1.00 84.25 222 ASP A N 1
ATOM 1662 C CA . ASP A 1 222 ? 14.174 5.359 -29.320 1.00 84.25 222 ASP A CA 1
ATOM 1663 C C . ASP A 1 222 ? 14.604 5.783 -27.893 1.00 84.25 222 ASP A C 1
ATOM 1665 O O . ASP A 1 222 ? 13.852 5.554 -26.934 1.00 84.25 222 ASP A O 1
ATOM 1669 N N . PRO A 1 223 ? 15.797 6.390 -27.715 1.00 86.88 223 PRO A N 1
ATOM 1670 C CA . PRO A 1 223 ? 16.289 6.844 -26.414 1.00 86.88 223 PRO A CA 1
ATOM 1671 C C . PRO A 1 223 ? 15.300 7.731 -25.648 1.00 86.88 223 PRO A C 1
ATOM 1673 O O . PRO A 1 223 ? 15.277 7.702 -24.415 1.00 86.88 223 PRO A O 1
ATOM 1676 N N . SER A 1 224 ? 14.461 8.489 -26.360 1.00 89.38 224 SER A N 1
ATOM 1677 C CA . SER A 1 224 ? 13.426 9.325 -25.745 1.00 89.38 224 SER A CA 1
ATOM 1678 C C . SER A 1 224 ? 12.380 8.496 -24.993 1.00 89.38 224 SER A C 1
ATOM 1680 O O . SER A 1 224 ? 11.966 8.884 -23.905 1.00 89.38 224 SER A O 1
ATOM 1682 N N . VAL A 1 225 ? 12.029 7.305 -25.487 1.00 90.56 225 VAL A N 1
ATOM 1683 C CA . VAL A 1 225 ? 11.052 6.398 -24.857 1.00 90.56 225 VAL A CA 1
ATOM 1684 C C . VAL A 1 225 ? 11.588 5.856 -23.533 1.00 90.56 225 VAL A C 1
ATOM 1686 O O . VAL A 1 225 ? 10.848 5.716 -22.557 1.00 90.56 225 VAL A O 1
ATOM 1689 N N . VAL A 1 226 ? 12.892 5.573 -23.471 1.00 92.12 226 VAL A N 1
ATOM 1690 C CA . VAL A 1 226 ? 13.548 5.156 -22.224 1.00 92.12 226 VAL A CA 1
ATOM 1691 C C . VAL A 1 226 ? 13.522 6.296 -21.208 1.00 92.12 226 VAL A C 1
ATOM 1693 O O . VAL A 1 226 ? 13.175 6.074 -20.048 1.00 92.12 226 VAL A O 1
ATOM 1696 N N . ALA A 1 227 ? 13.856 7.515 -21.644 1.00 93.12 227 ALA A N 1
ATOM 1697 C CA . ALA A 1 227 ? 13.838 8.701 -20.793 1.00 93.12 227 ALA A CA 1
ATOM 1698 C C . ALA A 1 227 ? 12.430 8.988 -20.244 1.00 93.12 227 ALA A C 1
ATOM 1700 O O . ALA A 1 227 ? 12.268 9.150 -19.038 1.00 93.12 227 ALA A O 1
ATOM 1701 N N . GLU A 1 228 ? 11.399 8.926 -21.090 1.00 94.62 228 GLU A N 1
ATOM 1702 C CA . GLU A 1 228 ? 9.993 9.068 -20.687 1.00 94.62 228 GLU A CA 1
ATOM 1703 C C . GLU A 1 228 ? 9.586 8.041 -19.614 1.00 94.62 228 GLU A C 1
ATOM 1705 O O . GLU A 1 228 ? 8.895 8.383 -18.646 1.00 94.62 228 GLU A O 1
ATOM 1710 N N . SER A 1 229 ? 10.029 6.784 -19.758 1.00 93.94 229 SER A N 1
ATOM 1711 C CA . SER A 1 229 ? 9.764 5.730 -18.773 1.00 93.94 229 SER A CA 1
ATOM 1712 C C . SER A 1 229 ? 10.446 6.001 -17.434 1.00 93.94 229 SER A C 1
ATOM 1714 O O . SER A 1 229 ? 9.836 5.799 -16.380 1.00 93.94 229 SER A O 1
ATOM 1716 N N . ARG A 1 230 ? 11.697 6.473 -17.463 1.00 94.88 230 ARG A N 1
ATOM 1717 C CA . ARG A 1 230 ? 12.443 6.864 -16.260 1.00 94.88 230 ARG A CA 1
ATOM 1718 C C . ARG A 1 230 ? 11.773 8.037 -15.558 1.00 94.88 230 ARG A C 1
ATOM 1720 O O . ARG A 1 230 ? 11.515 7.952 -14.363 1.00 94.88 230 ARG A O 1
ATOM 1727 N N . A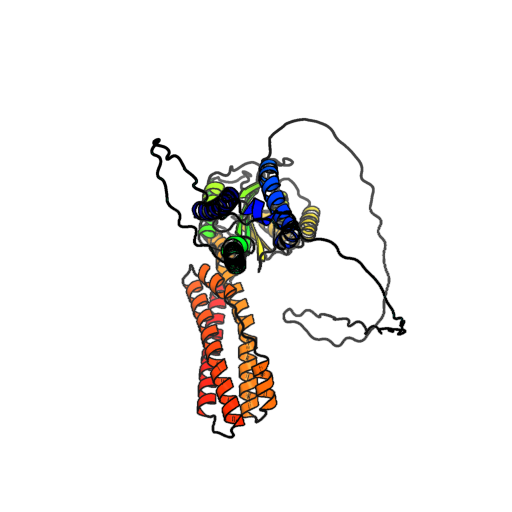SP A 1 231 ? 11.426 9.086 -16.295 1.00 95.19 231 ASP A N 1
ATOM 1728 C CA . ASP A 1 231 ? 10.796 10.289 -15.746 1.00 95.19 231 ASP A CA 1
ATOM 1729 C C . ASP A 1 231 ? 9.431 9.987 -15.117 1.00 95.19 231 ASP A C 1
ATOM 1731 O O . ASP A 1 231 ? 9.106 10.495 -14.041 1.00 95.19 231 ASP A O 1
ATOM 1735 N N . SER A 1 232 ? 8.637 9.126 -15.758 1.00 96.06 232 SER A N 1
ATOM 1736 C CA . SER A 1 232 ? 7.340 8.686 -15.229 1.00 96.06 232 SER A CA 1
ATOM 1737 C C . SER A 1 232 ? 7.501 7.908 -13.922 1.00 96.06 232 SER A C 1
ATOM 1739 O O . SER A 1 232 ? 6.773 8.157 -12.957 1.00 96.06 232 SER A O 1
ATOM 1741 N N . LEU A 1 233 ? 8.491 7.013 -13.862 1.00 95.31 233 LEU A N 1
ATOM 1742 C CA . LEU A 1 233 ? 8.824 6.257 -12.658 1.00 95.31 233 LEU A CA 1
ATOM 1743 C C . LEU A 1 233 ? 9.327 7.167 -11.530 1.00 95.31 233 LEU A C 1
ATOM 1745 O O . LEU A 1 233 ? 8.865 7.045 -10.398 1.00 95.31 233 LEU A O 1
ATOM 1749 N N . LEU A 1 234 ? 10.214 8.116 -11.834 1.00 94.00 234 LEU A N 1
ATOM 1750 C CA . LEU A 1 234 ? 10.737 9.080 -10.863 1.00 94.00 234 LEU A CA 1
ATOM 1751 C C . LEU A 1 234 ? 9.626 9.900 -10.207 1.00 94.00 234 LEU A C 1
ATOM 1753 O O . LEU A 1 234 ? 9.616 10.065 -8.985 1.00 94.00 234 LEU A O 1
ATOM 1757 N N . LYS A 1 235 ? 8.660 10.370 -11.001 1.00 92.81 235 LYS A N 1
ATOM 1758 C CA . LYS A 1 235 ? 7.494 11.095 -10.481 1.00 92.81 235 LYS A CA 1
ATOM 1759 C C . LYS A 1 235 ? 6.638 10.219 -9.566 1.00 92.81 235 LYS A C 1
ATOM 1761 O O . LYS A 1 235 ? 6.252 10.679 -8.496 1.00 92.81 235 LYS A O 1
ATOM 1766 N N . ALA A 1 236 ? 6.378 8.967 -9.950 1.00 92.06 236 ALA A N 1
ATOM 1767 C CA . ALA A 1 236 ? 5.599 8.041 -9.128 1.00 92.06 236 ALA A CA 1
ATOM 1768 C C . ALA A 1 236 ? 6.311 7.698 -7.806 1.00 92.06 236 ALA A C 1
ATOM 1770 O O . ALA A 1 236 ? 5.678 7.728 -6.749 1.00 92.06 236 ALA A O 1
ATOM 1771 N N . ILE A 1 237 ? 7.628 7.450 -7.842 1.00 91.62 237 ILE A N 1
ATOM 1772 C CA . ILE A 1 237 ? 8.454 7.196 -6.648 1.00 91.62 237 ILE A CA 1
ATOM 1773 C C . ILE A 1 237 ? 8.446 8.406 -5.708 1.00 91.62 237 ILE A C 1
ATOM 1775 O O . ILE A 1 237 ? 8.385 8.234 -4.489 1.00 91.62 237 ILE A O 1
ATOM 1779 N N . GLY A 1 238 ? 8.471 9.624 -6.258 1.00 87.12 238 GLY A N 1
ATOM 1780 C CA . GLY A 1 238 ? 8.429 10.874 -5.494 1.00 87.12 238 GLY A CA 1
ATOM 1781 C C . GLY A 1 238 ? 7.217 10.996 -4.564 1.00 87.12 238 GLY A C 1
ATOM 1782 O O . GLY A 1 238 ? 7.306 11.664 -3.535 1.00 87.12 238 GLY A O 1
ATOM 1783 N N . ASN A 1 239 ? 6.129 10.294 -4.888 1.00 85.06 239 ASN A N 1
ATOM 1784 C CA . ASN A 1 239 ? 4.857 10.328 -4.166 1.00 85.06 239 ASN A CA 1
ATOM 1785 C C . ASN A 1 239 ? 4.632 9.135 -3.214 1.00 85.06 239 ASN A C 1
ATOM 1787 O O . ASN A 1 239 ? 3.583 9.079 -2.572 1.00 85.06 239 ASN A O 1
ATOM 1791 N N . THR A 1 240 ? 5.587 8.201 -3.105 1.00 87.25 240 THR A N 1
ATOM 1792 C CA . THR A 1 240 ? 5.462 7.003 -2.244 1.00 87.25 240 THR A CA 1
ATOM 1793 C C . THR A 1 240 ? 5.308 7.356 -0.762 1.00 87.25 240 THR A C 1
ATOM 1795 O O . THR A 1 240 ? 5.584 8.486 -0.360 1.00 87.25 240 THR A O 1
ATOM 1798 N N . GLY A 1 241 ? 4.853 6.415 0.077 1.00 84.88 241 GLY A N 1
ATOM 1799 C CA . GLY A 1 241 ? 4.775 6.619 1.530 1.00 84.88 241 GLY A CA 1
ATOM 1800 C C . GLY A 1 241 ? 6.167 6.800 2.143 1.00 84.88 241 GLY A C 1
ATOM 1801 O O . GLY A 1 241 ? 7.156 6.294 1.615 1.00 84.88 241 GLY A O 1
ATOM 1802 N N . ASP A 1 242 ? 6.283 7.566 3.232 1.00 85.50 242 ASP A N 1
ATOM 1803 C CA . ASP A 1 242 ? 7.580 7.808 3.897 1.00 85.50 242 ASP A CA 1
ATOM 1804 C C . ASP A 1 242 ? 8.126 6.546 4.597 1.00 85.50 242 ASP A C 1
ATOM 1806 O O . ASP A 1 242 ? 9.341 6.400 4.746 1.00 85.50 242 ASP A O 1
ATOM 1810 N N . ASP A 1 243 ? 7.234 5.610 4.925 1.00 84.81 243 ASP A N 1
ATOM 1811 C CA . ASP A 1 243 ? 7.528 4.333 5.586 1.00 84.81 243 ASP A CA 1
ATOM 1812 C C . ASP A 1 243 ? 7.600 3.145 4.606 1.00 84.81 243 ASP A C 1
ATOM 1814 O O . ASP A 1 243 ? 7.687 1.986 5.019 1.00 84.81 243 ASP A O 1
ATOM 1818 N N . ASP A 1 244 ? 7.563 3.416 3.298 1.00 88.81 244 ASP A N 1
ATOM 1819 C CA . ASP A 1 244 ? 7.670 2.377 2.278 1.00 88.81 244 ASP A CA 1
ATOM 1820 C C . ASP A 1 244 ? 9.126 1.996 2.053 1.00 88.81 244 ASP A C 1
ATOM 1822 O O . ASP A 1 244 ? 9.976 2.847 1.771 1.00 88.81 244 ASP A O 1
ATOM 1826 N N . ALA A 1 245 ? 9.410 0.698 2.118 1.00 91.94 245 ALA A N 1
ATOM 1827 C CA . ALA A 1 245 ? 10.686 0.173 1.675 1.00 91.94 245 ALA A CA 1
ATOM 1828 C C . ALA A 1 245 ? 10.647 0.030 0.153 1.00 91.94 245 ALA A C 1
ATOM 1830 O O . ALA A 1 245 ? 9.987 -0.864 -0.383 1.00 91.94 245 ALA A O 1
ATOM 1831 N N . VAL A 1 246 ? 11.357 0.920 -0.537 1.00 94.56 246 VAL A N 1
ATOM 1832 C CA . VAL A 1 246 ? 11.449 0.910 -1.999 1.00 94.56 246 VAL A CA 1
ATOM 1833 C C . VAL A 1 246 ? 12.820 0.426 -2.453 1.00 94.56 246 VAL A C 1
ATOM 1835 O O . VAL A 1 246 ? 13.842 0.785 -1.863 1.00 94.56 246 VAL A O 1
ATOM 1838 N N . ALA A 1 247 ? 12.825 -0.397 -3.495 1.00 96.00 247 ALA A N 1
ATOM 1839 C CA . ALA A 1 247 ? 14.013 -0.890 -4.177 1.00 96.00 247 ALA A CA 1
ATOM 1840 C C . ALA A 1 247 ? 13.902 -0.627 -5.681 1.00 96.00 247 ALA A C 1
ATOM 1842 O O . ALA A 1 247 ? 12.818 -0.354 -6.211 1.00 96.00 247 ALA A O 1
ATOM 1843 N N . LEU A 1 248 ? 15.037 -0.704 -6.363 1.00 97.62 248 LEU A N 1
ATOM 1844 C CA . LEU A 1 248 ? 15.127 -0.516 -7.799 1.00 97.62 248 LEU A CA 1
ATOM 1845 C C . LEU A 1 248 ? 16.104 -1.514 -8.400 1.00 97.62 248 LEU A C 1
ATOM 1847 O O . LEU A 1 248 ? 17.290 -1.529 -8.054 1.00 97.62 248 LEU A O 1
ATOM 1851 N N . ARG A 1 249 ? 15.612 -2.237 -9.398 1.00 97.56 249 ARG A N 1
ATOM 1852 C CA . ARG A 1 249 ? 16.392 -3.113 -10.254 1.00 97.56 249 ARG A CA 1
ATOM 1853 C C . ARG A 1 249 ? 16.125 -2.790 -11.711 1.00 97.56 249 ARG A C 1
ATOM 1855 O O . ARG A 1 249 ? 15.036 -2.371 -12.103 1.00 97.56 249 ARG A O 1
ATOM 1862 N N . THR A 1 250 ? 17.141 -2.985 -12.529 1.00 96.94 250 THR A N 1
ATOM 1863 C CA . THR A 1 250 ? 17.050 -2.826 -13.975 1.00 96.94 250 THR A CA 1
ATOM 1864 C C . THR A 1 250 ? 17.309 -4.154 -14.650 1.00 96.94 250 THR A C 1
ATOM 1866 O O . THR A 1 250 ? 18.042 -4.997 -14.128 1.00 96.94 250 THR A O 1
ATOM 1869 N N . PHE A 1 251 ? 16.731 -4.329 -15.829 1.00 96.00 251 PHE A N 1
ATOM 1870 C CA . PHE A 1 251 ? 17.080 -5.415 -16.735 1.00 96.00 251 PHE A CA 1
ATOM 1871 C C . PHE A 1 251 ? 17.342 -4.858 -18.132 1.00 96.00 251 PHE A C 1
ATOM 1873 O O . PHE A 1 251 ? 16.843 -3.789 -18.494 1.00 96.00 251 PHE A O 1
ATOM 1880 N N . GLY A 1 252 ? 18.168 -5.564 -18.889 1.00 93.88 252 GLY A N 1
ATOM 1881 C CA . GLY A 1 252 ? 18.759 -5.084 -20.131 1.00 93.88 252 GLY A CA 1
ATOM 1882 C C . GLY A 1 252 ? 20.240 -5.439 -20.168 1.00 93.88 252 GLY A C 1
ATOM 1883 O O . GLY A 1 252 ? 20.959 -5.203 -19.199 1.00 93.88 252 GLY A O 1
ATOM 1884 N N . GLY A 1 253 ? 20.703 -6.045 -21.257 1.00 93.69 253 GLY A N 1
ATOM 1885 C CA . GLY A 1 253 ? 22.114 -6.395 -21.405 1.00 93.69 253 GLY A CA 1
ATOM 1886 C C . GLY A 1 253 ? 22.346 -7.554 -22.362 1.00 93.69 253 GLY A C 1
ATOM 1887 O O . GLY A 1 253 ? 21.478 -7.925 -23.148 1.00 93.69 253 GLY A O 1
ATOM 1888 N N . GLN A 1 254 ? 23.547 -8.117 -22.339 1.00 93.12 254 GLN A N 1
ATOM 1889 C CA . GLN A 1 254 ? 23.872 -9.263 -23.182 1.00 93.12 254 GLN A CA 1
ATOM 1890 C C . GLN A 1 254 ? 23.213 -10.541 -22.638 1.00 93.12 254 GLN A C 1
ATOM 1892 O O . GLN A 1 254 ? 23.231 -10.806 -21.438 1.00 93.12 254 GLN A O 1
ATOM 1897 N N . CYS A 1 255 ? 22.641 -11.360 -23.519 1.00 92.31 255 CYS A N 1
ATOM 1898 C CA . CYS A 1 255 ? 22.120 -12.666 -23.123 1.00 92.31 255 CYS A CA 1
ATOM 1899 C C . CYS A 1 255 ? 23.231 -13.560 -22.553 1.00 92.31 255 CYS A C 1
ATOM 1901 O O . CYS A 1 255 ? 24.348 -13.572 -23.069 1.00 92.31 255 CYS A O 1
ATOM 1903 N N . GLY A 1 256 ? 22.910 -14.326 -21.508 1.00 86.50 256 GLY A N 1
ATOM 1904 C CA . GLY A 1 256 ? 23.832 -15.291 -20.901 1.00 86.50 256 GLY A CA 1
ATOM 1905 C C . GLY A 1 256 ? 24.941 -14.695 -20.028 1.00 86.50 256 GLY A C 1
ATOM 1906 O O . GLY A 1 256 ? 25.824 -15.441 -19.617 1.00 86.50 256 GLY A O 1
ATOM 1907 N N . THR A 1 257 ? 24.917 -13.391 -19.736 1.00 88.50 257 THR A N 1
ATOM 1908 C CA . THR A 1 257 ? 25.845 -12.763 -18.784 1.00 88.50 257 THR A CA 1
ATOM 1909 C C . THR A 1 257 ? 25.133 -12.404 -17.484 1.00 88.50 257 THR A C 1
ATOM 1911 O O . THR A 1 257 ? 23.942 -12.089 -17.485 1.00 88.50 257 THR A O 1
ATOM 1914 N N . ASP A 1 258 ? 25.866 -12.402 -16.371 1.00 82.81 258 ASP A N 1
ATOM 1915 C CA . ASP A 1 258 ? 25.316 -12.010 -15.065 1.00 82.81 258 ASP A CA 1
ATOM 1916 C C . ASP A 1 258 ? 24.968 -10.512 -15.001 1.00 82.81 258 ASP A C 1
ATOM 1918 O O . ASP A 1 258 ? 24.104 -10.096 -14.234 1.00 82.81 258 ASP A O 1
ATOM 1922 N N . GLY A 1 259 ? 25.589 -9.698 -15.862 1.00 81.81 259 GLY A N 1
ATOM 1923 C CA . GLY A 1 259 ? 25.387 -8.248 -15.941 1.00 81.81 259 GLY A CA 1
ATOM 1924 C C . GLY A 1 259 ? 24.143 -7.796 -16.711 1.00 81.81 259 GLY A C 1
ATOM 1925 O O . GLY A 1 259 ? 24.025 -6.613 -17.019 1.00 81.81 259 GLY A O 1
ATOM 1926 N N . ASN A 1 260 ? 23.232 -8.704 -17.070 1.00 89.75 260 ASN A N 1
ATOM 1927 C CA . ASN A 1 260 ? 21.996 -8.359 -17.783 1.00 89.75 260 ASN A CA 1
ATOM 1928 C C . ASN A 1 260 ? 20.837 -7.942 -16.861 1.00 89.75 260 ASN A C 1
ATOM 1930 O O . ASN A 1 260 ? 19.749 -7.608 -17.337 1.00 89.75 260 ASN A O 1
ATOM 1934 N N . THR A 1 261 ? 21.072 -7.956 -15.550 1.00 93.81 261 THR A N 1
ATOM 1935 C CA . THR A 1 261 ? 20.232 -7.313 -14.543 1.00 93.81 261 THR A CA 1
ATOM 1936 C C . THR A 1 261 ? 21.130 -6.622 -13.525 1.00 93.81 261 THR A C 1
ATOM 1938 O O . THR A 1 261 ? 22.266 -7.041 -13.309 1.00 93.81 261 THR A O 1
ATOM 1941 N N . SER A 1 262 ? 20.648 -5.553 -12.899 1.00 95.44 262 SER A N 1
ATOM 1942 C CA . SER A 1 262 ? 21.415 -4.857 -11.867 1.00 95.44 262 SER A CA 1
ATOM 1943 C C . SER A 1 262 ? 20.493 -4.314 -10.790 1.00 95.44 262 SER A C 1
ATOM 1945 O O . SER A 1 262 ? 19.563 -3.560 -11.082 1.00 95.44 262 SER A O 1
ATOM 1947 N N . GLN A 1 263 ? 20.752 -4.697 -9.541 1.00 96.25 263 GLN A N 1
ATOM 1948 C CA . GLN A 1 263 ? 20.133 -4.054 -8.392 1.00 96.25 263 GLN A CA 1
ATOM 1949 C C . GLN A 1 263 ? 20.833 -2.718 -8.158 1.00 96.25 263 GLN A C 1
ATOM 1951 O O . GLN A 1 263 ? 21.978 -2.659 -7.712 1.00 96.25 263 GLN A O 1
ATOM 1956 N N . LEU A 1 264 ? 20.137 -1.637 -8.479 1.00 96.31 264 LEU A N 1
ATOM 1957 C CA . LEU A 1 264 ? 20.684 -0.293 -8.374 1.00 96.31 264 LEU A CA 1
ATOM 1958 C C . LEU A 1 264 ? 20.484 0.300 -6.983 1.00 96.31 264 LEU A C 1
ATOM 1960 O O . LEU A 1 264 ? 21.330 1.054 -6.503 1.00 96.31 264 LEU A O 1
ATOM 1964 N N . VAL A 1 265 ? 19.358 -0.027 -6.345 1.00 96.50 265 VAL A N 1
ATOM 1965 C CA . VAL A 1 265 ? 19.065 0.371 -4.968 1.00 96.50 265 VAL A CA 1
ATOM 1966 C C . VAL A 1 265 ? 18.371 -0.774 -4.243 1.00 96.50 265 VAL A C 1
ATOM 1968 O O . VAL A 1 265 ? 17.339 -1.266 -4.693 1.00 96.50 265 VAL A O 1
ATOM 1971 N N . THR A 1 266 ? 18.922 -1.174 -3.099 1.00 94.25 266 THR A N 1
ATOM 1972 C CA . THR A 1 266 ? 18.330 -2.177 -2.203 1.00 94.25 266 THR A CA 1
ATOM 1973 C C . THR A 1 266 ? 17.107 -1.621 -1.471 1.00 94.25 266 THR A C 1
ATOM 1975 O O . THR A 1 266 ? 16.959 -0.405 -1.331 1.00 94.25 266 THR A O 1
ATOM 1978 N N . PHE A 1 267 ? 16.271 -2.499 -0.909 1.00 91.94 267 PHE A N 1
ATOM 1979 C CA . PHE A 1 267 ? 15.147 -2.082 -0.065 1.00 91.94 267 PHE A CA 1
ATOM 1980 C C . PHE A 1 267 ? 15.582 -1.142 1.061 1.00 91.94 267 PHE A C 1
ATOM 1982 O O . PHE A 1 267 ? 16.504 -1.440 1.822 1.00 91.94 267 PHE A O 1
ATOM 1989 N N . GLY A 1 268 ? 14.870 -0.027 1.197 1.00 89.94 268 GLY A N 1
ATOM 1990 C CA . GLY A 1 268 ? 15.016 0.874 2.332 1.00 89.94 268 GLY A CA 1
ATOM 1991 C C . GLY A 1 268 ? 13.972 1.984 2.330 1.00 89.94 268 GLY A C 1
ATOM 1992 O O . GLY A 1 268 ? 13.469 2.396 1.282 1.00 89.94 268 GLY A O 1
ATOM 1993 N N . THR A 1 269 ? 13.632 2.454 3.527 1.00 88.75 269 THR A N 1
ATOM 1994 C CA . THR A 1 269 ? 12.728 3.591 3.726 1.00 88.75 269 THR A CA 1
ATOM 1995 C C . THR A 1 269 ? 13.453 4.903 3.454 1.00 88.75 269 THR A C 1
AT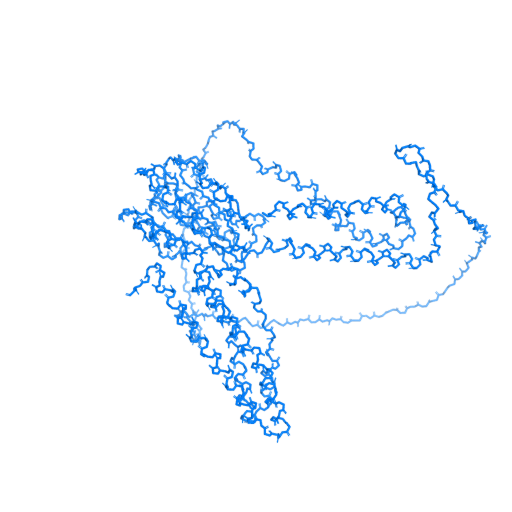OM 1997 O O . THR A 1 269 ? 14.585 5.098 3.902 1.00 88.75 269 THR A O 1
ATOM 2000 N N . GLY A 1 270 ? 12.801 5.837 2.761 1.00 86.69 270 GLY A N 1
ATOM 2001 C CA . GLY A 1 270 ? 13.393 7.144 2.456 1.00 86.69 270 GLY A CA 1
ATOM 2002 C C . GLY A 1 270 ? 14.482 7.123 1.374 1.00 86.69 270 GLY A C 1
ATOM 2003 O O . GLY A 1 270 ? 15.221 8.098 1.248 1.00 86.69 270 GLY A O 1
ATOM 2004 N N . ASN A 1 271 ? 14.557 6.060 0.566 1.00 89.25 271 ASN A N 1
ATOM 2005 C CA . ASN A 1 271 ? 15.532 5.916 -0.524 1.00 89.25 271 ASN A CA 1
ATOM 2006 C C . ASN A 1 271 ? 15.204 6.749 -1.783 1.00 89.25 271 ASN A C 1
ATOM 2008 O O . ASN A 1 271 ? 15.887 6.614 -2.794 1.00 89.25 271 ASN A O 1
ATOM 2012 N N . ARG A 1 272 ? 14.182 7.619 -1.762 1.00 89.88 272 ARG A N 1
ATOM 2013 C CA . ARG A 1 272 ? 13.686 8.331 -2.961 1.00 89.88 272 ARG A CA 1
ATOM 2014 C C . ARG A 1 272 ? 14.788 9.071 -3.728 1.00 89.88 272 ARG A C 1
ATOM 2016 O O . ARG A 1 272 ? 14.868 8.944 -4.946 1.00 89.88 272 ARG A O 1
ATOM 2023 N N . ASP A 1 273 ? 15.662 9.787 -3.021 1.00 90.69 273 ASP A N 1
ATOM 2024 C CA . ASP A 1 273 ? 16.767 10.536 -3.638 1.00 90.69 273 ASP A CA 1
ATOM 2025 C C . ASP A 1 273 ? 17.806 9.613 -4.292 1.00 90.69 273 ASP A C 1
ATOM 2027 O O . ASP A 1 273 ? 18.392 9.956 -5.321 1.00 90.69 273 ASP A O 1
ATOM 2031 N N . ASP A 1 274 ? 18.051 8.449 -3.690 1.00 94.31 274 ASP A N 1
ATOM 2032 C CA . ASP A 1 274 ? 19.032 7.482 -4.179 1.00 94.31 274 ASP A CA 1
ATOM 2033 C C . ASP A 1 274 ? 18.478 6.709 -5.380 1.00 94.31 274 ASP A C 1
ATOM 2035 O O . ASP A 1 274 ? 19.193 6.562 -6.371 1.00 94.31 274 ASP A O 1
ATOM 2039 N N . LEU A 1 275 ? 17.185 6.350 -5.370 1.00 94.12 275 LEU A N 1
ATOM 2040 C CA . LEU A 1 275 ? 16.479 5.848 -6.559 1.00 94.12 275 LEU A CA 1
ATOM 2041 C C . LEU A 1 275 ? 16.550 6.882 -7.688 1.00 94.12 275 LEU A C 1
ATOM 2043 O O . LEU A 1 275 ? 16.861 6.529 -8.823 1.00 94.12 275 LEU A O 1
ATOM 2047 N N . GLY A 1 276 ? 16.344 8.161 -7.362 1.00 92.94 276 GLY A N 1
ATOM 2048 C CA . GLY A 1 276 ? 16.450 9.277 -8.297 1.00 92.94 276 GLY A CA 1
ATOM 2049 C C . GLY A 1 276 ? 17.765 9.308 -9.071 1.00 92.94 276 GLY A C 1
ATOM 2050 O O . GLY A 1 276 ? 17.790 9.299 -10.304 1.00 92.94 276 GLY A O 1
ATOM 2051 N N . LYS A 1 277 ? 18.873 9.303 -8.328 1.00 95.00 277 LYS A N 1
ATOM 2052 C CA . LYS A 1 277 ? 20.228 9.315 -8.896 1.00 95.00 277 LYS A CA 1
ATOM 2053 C C . LYS A 1 277 ? 20.532 8.034 -9.665 1.00 95.00 277 LYS A C 1
ATOM 2055 O O . LYS A 1 277 ? 21.128 8.099 -10.738 1.00 95.00 277 LYS A O 1
ATOM 2060 N N . ALA A 1 278 ? 20.128 6.889 -9.120 1.00 96.31 278 ALA A N 1
ATOM 2061 C CA . ALA A 1 278 ? 20.441 5.594 -9.695 1.00 96.31 278 ALA A CA 1
ATOM 2062 C C . ALA A 1 278 ? 19.725 5.373 -11.037 1.00 96.31 278 ALA A C 1
ATOM 2064 O O . ALA A 1 278 ? 20.373 4.989 -12.007 1.00 96.31 278 ALA A O 1
ATOM 2065 N N . ILE A 1 279 ? 18.431 5.711 -11.137 1.00 93.81 279 ILE A N 1
ATOM 2066 C CA . ILE A 1 279 ? 17.670 5.655 -12.401 1.00 93.81 279 ILE A CA 1
ATOM 2067 C C . ILE A 1 279 ? 18.307 6.558 -13.461 1.00 93.81 279 ILE A C 1
ATOM 2069 O O . ILE A 1 279 ? 18.456 6.149 -14.614 1.00 93.81 279 ILE A O 1
ATOM 2073 N N . GLY A 1 280 ? 18.680 7.785 -13.084 1.00 90.75 280 GLY A N 1
ATOM 2074 C CA . GLY A 1 280 ? 19.268 8.753 -14.010 1.00 90.75 280 GLY A CA 1
ATOM 2075 C C . GLY A 1 280 ? 20.626 8.313 -14.566 1.00 90.75 280 GLY A C 1
ATOM 2076 O O . GLY A 1 280 ? 20.904 8.542 -15.741 1.00 90.75 280 GLY A O 1
ATOM 2077 N N . GLY A 1 281 ? 21.448 7.656 -13.740 1.00 92.75 281 GLY A N 1
ATOM 2078 C CA . GLY A 1 281 ? 22.789 7.189 -14.109 1.00 92.75 281 GLY A CA 1
ATOM 2079 C C . GLY A 1 281 ? 22.851 5.799 -14.745 1.00 92.75 281 GLY A C 1
ATOM 2080 O O . GLY A 1 281 ? 23.904 5.417 -15.252 1.00 92.75 281 GLY A O 1
ATOM 2081 N N . ALA A 1 282 ? 21.759 5.033 -14.720 1.00 93.12 282 ALA A N 1
ATOM 2082 C CA . ALA A 1 282 ? 21.757 3.666 -15.220 1.00 93.12 282 ALA A CA 1
ATOM 2083 C C . ALA A 1 282 ? 22.020 3.622 -16.739 1.00 93.12 282 ALA A C 1
ATOM 2085 O O . ALA A 1 282 ? 21.408 4.395 -17.491 1.00 93.12 282 ALA A O 1
ATOM 2086 N N . PRO A 1 283 ? 22.889 2.724 -17.229 1.00 91.44 283 PRO A N 1
ATOM 2087 C CA . PRO A 1 283 ? 23.131 2.578 -18.659 1.00 91.44 283 PRO A CA 1
ATOM 2088 C C . PRO A 1 283 ? 21.927 1.928 -19.361 1.00 91.44 283 PRO A C 1
ATOM 2090 O O . PRO A 1 283 ? 21.182 1.159 -18.757 1.00 91.44 283 PRO A O 1
ATOM 2093 N N . VAL A 1 284 ? 21.725 2.262 -20.638 1.00 93.31 284 VAL A N 1
ATOM 2094 C CA . VAL A 1 284 ? 20.741 1.612 -21.521 1.00 93.31 284 VAL A CA 1
ATOM 2095 C C . VAL A 1 284 ? 21.510 0.719 -22.479 1.00 93.31 284 VAL A C 1
ATOM 2097 O O . VAL A 1 284 ? 22.273 1.234 -23.299 1.00 93.31 284 VAL A O 1
ATOM 2100 N N . THR A 1 285 ? 21.376 -0.599 -22.362 1.00 91.50 285 THR A N 1
ATOM 2101 C CA . THR A 1 285 ? 22.234 -1.532 -23.105 1.00 91.50 285 THR A CA 1
ATOM 2102 C C . THR A 1 285 ? 21.529 -2.837 -23.453 1.00 91.50 285 THR A C 1
ATOM 2104 O O . THR A 1 285 ? 20.619 -3.292 -22.768 1.00 91.50 285 THR A O 1
ATOM 2107 N N . GLY A 1 286 ? 21.996 -3.462 -24.535 1.00 92.38 286 GLY A N 1
ATOM 2108 C CA . GLY A 1 286 ? 21.711 -4.856 -24.863 1.00 92.38 286 GLY A CA 1
ATOM 2109 C C . GLY A 1 286 ? 20.240 -5.199 -25.114 1.00 92.38 286 GLY A C 1
ATOM 2110 O O . GLY A 1 286 ? 19.432 -4.358 -25.505 1.00 92.38 286 GLY A O 1
ATOM 2111 N N . ALA A 1 287 ? 19.934 -6.478 -24.931 1.00 93.94 287 ALA A N 1
ATOM 2112 C CA . ALA A 1 287 ? 18.652 -7.109 -25.197 1.00 93.94 287 ALA A CA 1
ATOM 2113 C C . ALA A 1 287 ? 17.737 -7.096 -23.958 1.00 93.94 287 ALA A C 1
ATOM 2115 O O . ALA A 1 287 ? 18.210 -6.955 -22.830 1.00 93.94 287 ALA A O 1
ATOM 2116 N N . ALA A 1 288 ? 16.426 -7.238 -24.165 1.00 93.94 288 ALA A N 1
ATOM 2117 C CA . ALA A 1 288 ? 15.430 -7.263 -23.095 1.00 93.94 288 ALA A CA 1
ATOM 2118 C C . ALA A 1 288 ? 15.441 -8.608 -22.347 1.00 93.94 288 ALA A C 1
ATOM 2120 O O . ALA A 1 288 ? 14.914 -9.601 -22.838 1.00 93.94 288 ALA A O 1
ATOM 2121 N N . THR A 1 289 ? 16.022 -8.626 -21.149 1.00 94.12 289 THR A N 1
ATOM 2122 C CA . THR A 1 289 ? 16.183 -9.808 -20.277 1.00 94.12 289 THR A CA 1
ATOM 2123 C C . THR A 1 289 ? 15.124 -9.865 -19.166 1.00 94.12 289 THR A C 1
ATOM 2125 O O . THR A 1 289 ? 15.426 -10.050 -17.983 1.00 94.12 289 THR A O 1
ATOM 2128 N N . LEU A 1 290 ? 13.861 -9.643 -19.544 1.00 93.50 290 LEU A N 1
ATOM 2129 C CA . LEU A 1 290 ? 12.708 -9.519 -18.645 1.00 93.50 290 LEU A CA 1
ATOM 2130 C C . LEU A 1 290 ? 12.567 -10.697 -17.667 1.00 93.50 290 LEU A C 1
ATOM 2132 O O . LEU A 1 290 ? 12.345 -10.487 -16.475 1.00 93.50 290 LEU A O 1
ATOM 2136 N N . VAL A 1 291 ? 12.705 -11.929 -18.149 1.00 90.81 291 VAL A N 1
ATOM 2137 C CA . VAL A 1 291 ? 12.573 -13.156 -17.350 1.00 90.81 291 VAL A CA 1
ATOM 2138 C C . VAL A 1 291 ? 13.623 -13.198 -16.256 1.00 90.81 291 VAL A C 1
ATOM 2140 O O . VAL A 1 291 ? 13.301 -13.413 -15.086 1.00 90.81 291 VAL A O 1
ATOM 2143 N N . ARG A 1 292 ? 14.883 -12.966 -16.635 1.00 91.75 292 ARG A N 1
ATOM 2144 C CA . ARG A 1 292 ? 16.000 -12.934 -15.692 1.00 91.75 292 ARG A CA 1
ATOM 2145 C C . ARG A 1 292 ? 15.788 -11.825 -14.664 1.00 91.75 292 ARG A C 1
ATOM 2147 O O . ARG A 1 292 ? 15.945 -12.077 -13.474 1.00 91.75 292 ARG A O 1
ATOM 2154 N N . GLY A 1 293 ? 15.341 -10.650 -15.114 1.00 94.19 293 GLY A N 1
ATOM 2155 C CA . GLY A 1 293 ? 14.963 -9.529 -14.253 1.00 94.19 293 GLY A CA 1
ATOM 2156 C C . GLY A 1 293 ? 13.923 -9.901 -13.198 1.00 94.19 293 GLY A C 1
ATOM 2157 O O . GLY A 1 293 ? 14.094 -9.555 -12.034 1.00 94.19 293 GLY A O 1
ATOM 2158 N N . LEU A 1 294 ? 12.875 -10.636 -13.580 1.00 92.88 294 LEU A N 1
ATOM 2159 C CA . LEU A 1 294 ? 11.819 -11.074 -12.659 1.00 92.88 294 LEU A CA 1
ATOM 2160 C C . LEU A 1 294 ? 12.315 -12.070 -11.613 1.00 92.88 294 LEU A C 1
ATOM 2162 O O . LEU A 1 294 ? 11.927 -11.969 -10.451 1.00 92.88 294 LEU A O 1
ATOM 2166 N N . ILE A 1 295 ? 13.137 -13.035 -12.028 1.00 90.38 295 ILE A N 1
ATOM 2167 C CA . ILE A 1 295 ? 13.702 -14.048 -11.128 1.00 90.38 295 ILE A CA 1
ATOM 2168 C C . ILE A 1 295 ? 14.591 -13.374 -10.083 1.00 90.38 295 ILE A C 1
ATOM 2170 O O . ILE A 1 295 ? 14.439 -13.625 -8.892 1.00 90.38 295 ILE A O 1
ATOM 2174 N N . GLU A 1 296 ? 15.475 -12.487 -10.529 1.00 92.94 296 GLU A N 1
ATOM 2175 C CA . GLU A 1 296 ? 16.410 -11.789 -9.650 1.00 92.94 296 GLU A CA 1
ATOM 2176 C C . GLU A 1 296 ? 15.706 -10.771 -8.737 1.00 92.94 296 GLU A C 1
ATOM 2178 O O . GLU A 1 296 ? 16.040 -10.668 -7.562 1.00 92.94 296 GLU A O 1
ATOM 2183 N N . ALA A 1 297 ? 14.671 -10.080 -9.227 1.00 94.25 297 ALA A N 1
ATOM 2184 C CA . ALA A 1 297 ? 13.818 -9.244 -8.378 1.00 94.25 297 ALA A CA 1
ATOM 2185 C C . ALA A 1 297 ? 13.095 -10.085 -7.309 1.00 94.25 297 ALA A C 1
ATOM 2187 O O . ALA A 1 297 ? 13.023 -9.712 -6.146 1.00 94.25 297 ALA A O 1
ATOM 2188 N N . ALA A 1 298 ? 12.588 -11.274 -7.655 1.00 91.25 298 ALA A N 1
ATOM 2189 C CA . ALA A 1 298 ? 11.986 -12.166 -6.661 1.00 91.25 298 ALA A CA 1
ATOM 2190 C C . ALA A 1 298 ? 13.004 -12.636 -5.603 1.00 91.25 298 ALA A C 1
ATOM 2192 O O . ALA A 1 298 ? 12.642 -12.794 -4.434 1.00 91.25 298 ALA A O 1
ATOM 2193 N N . GLU A 1 299 ? 14.265 -12.834 -5.992 1.00 90.00 299 GLU A N 1
ATOM 2194 C CA . GLU A 1 299 ? 15.356 -13.206 -5.086 1.00 90.00 299 GLU A CA 1
ATOM 2195 C C . GLU A 1 299 ? 15.717 -12.080 -4.102 1.00 90.00 299 GLU A C 1
ATOM 2197 O O . GLU A 1 299 ? 15.997 -12.368 -2.934 1.00 90.00 299 GLU A O 1
ATOM 2202 N N . ASP A 1 300 ? 15.580 -10.810 -4.499 1.00 91.19 300 ASP A N 1
ATOM 2203 C CA . ASP A 1 300 ? 15.816 -9.646 -3.627 1.00 91.19 300 ASP A CA 1
ATOM 2204 C C . ASP A 1 300 ? 14.897 -9.619 -2.394 1.00 91.19 300 ASP A C 1
ATOM 2206 O O . ASP A 1 300 ? 15.227 -9.030 -1.357 1.00 91.19 300 ASP A O 1
ATOM 2210 N N . PHE A 1 301 ? 13.756 -10.310 -2.457 1.00 88.88 301 PHE A N 1
ATOM 2211 C CA . PHE A 1 301 ? 12.862 -10.477 -1.316 1.00 88.88 301 PHE A CA 1
ATOM 2212 C C . PHE A 1 301 ? 13.293 -11.579 -0.343 1.00 88.88 301 PHE A C 1
ATOM 2214 O O . PHE A 1 301 ? 12.694 -11.640 0.721 1.00 88.88 301 PHE A O 1
ATOM 2221 N N . SER A 1 302 ? 14.287 -12.418 -0.657 1.00 82.69 302 SER A N 1
ATOM 2222 C CA . SER A 1 302 ? 14.606 -13.660 0.079 1.00 82.69 302 SER A CA 1
ATOM 2223 C C . SER A 1 302 ? 15.873 -13.628 0.958 1.00 82.69 302 SER A C 1
ATOM 2225 O O . SER A 1 302 ? 16.302 -14.659 1.476 1.00 82.69 302 SER A O 1
ATOM 2227 N N . GLY A 1 303 ? 16.495 -12.459 1.145 1.00 71.75 303 GLY A N 1
ATOM 2228 C CA . GLY A 1 303 ? 17.730 -12.323 1.927 1.00 71.75 303 GLY A CA 1
ATOM 2229 C C . GLY A 1 303 ? 17.620 -12.733 3.416 1.00 71.75 303 GLY A C 1
ATOM 2230 O O . GLY A 1 303 ? 16.559 -12.669 4.022 1.00 71.75 303 GLY A O 1
ATOM 2231 N N . PRO A 1 304 ? 18.731 -13.053 4.105 1.00 57.47 304 PRO A N 1
ATOM 2232 C CA . PRO A 1 304 ? 18.733 -13.520 5.507 1.00 57.47 304 PRO A CA 1
ATOM 2233 C C . PRO A 1 304 ? 18.172 -12.520 6.543 1.00 57.47 304 PRO A C 1
ATOM 2235 O O . PRO A 1 304 ? 18.004 -12.859 7.714 1.00 57.47 304 PRO A O 1
ATOM 2238 N N . PHE A 1 305 ? 17.861 -11.292 6.120 1.00 61.41 305 PHE A N 1
ATOM 2239 C CA . PHE A 1 305 ? 17.207 -10.254 6.919 1.00 61.41 305 PHE A CA 1
ATOM 2240 C C . PHE A 1 305 ? 15.958 -9.675 6.240 1.00 61.41 305 PHE A C 1
ATOM 2242 O O . PHE A 1 305 ? 15.429 -8.655 6.686 1.00 61.41 305 PHE A O 1
ATOM 2249 N N . SER A 1 306 ? 15.473 -10.299 5.165 1.00 60.38 306 SER A N 1
ATOM 2250 C CA . SER A 1 306 ? 14.248 -9.890 4.494 1.00 60.38 306 SER A CA 1
ATOM 2251 C C . SER A 1 306 ? 13.050 -10.353 5.317 1.00 60.38 306 SER A C 1
ATOM 2253 O O . SER A 1 306 ? 12.497 -11.426 5.105 1.00 60.38 306 SER A O 1
ATOM 2255 N N . ARG A 1 307 ? 12.645 -9.541 6.291 1.00 60.84 307 ARG A N 1
ATOM 2256 C CA . ARG A 1 307 ? 11.349 -9.746 6.936 1.00 60.84 307 ARG A CA 1
ATOM 2257 C C . ARG A 1 307 ? 10.222 -9.408 5.965 1.00 60.84 307 ARG A C 1
ATOM 2259 O O . ARG A 1 307 ? 10.382 -8.560 5.072 1.00 60.84 307 ARG A O 1
ATOM 2266 N N . ASP A 1 308 ? 9.116 -10.111 6.151 1.00 64.50 308 ASP A N 1
ATOM 2267 C CA . ASP A 1 308 ? 7.852 -9.915 5.459 1.00 64.50 308 ASP A CA 1
ATOM 2268 C C . ASP A 1 308 ? 7.393 -8.469 5.669 1.00 64.50 308 ASP A C 1
ATOM 2270 O O . ASP A 1 308 ? 7.435 -7.956 6.787 1.00 64.50 308 ASP A O 1
ATOM 2274 N N . ALA A 1 309 ? 6.958 -7.792 4.604 1.00 69.00 309 ALA A N 1
ATOM 2275 C CA . ALA A 1 309 ? 6.190 -6.567 4.782 1.00 69.00 309 ALA A CA 1
ATOM 2276 C C . ALA A 1 309 ? 4.898 -6.891 5.547 1.00 69.00 309 ALA A C 1
ATOM 2278 O O . ALA A 1 309 ? 4.279 -7.926 5.287 1.00 69.00 309 ALA A O 1
ATOM 2279 N N . LYS A 1 310 ? 4.444 -5.987 6.426 1.00 70.69 310 LYS A N 1
ATOM 2280 C CA . LYS A 1 310 ? 3.190 -6.196 7.181 1.00 70.69 310 LYS A CA 1
ATOM 2281 C C . LYS A 1 310 ? 1.994 -6.450 6.280 1.00 70.69 310 LYS A C 1
ATOM 2283 O O . LYS A 1 310 ? 1.086 -7.185 6.658 1.00 70.69 310 LYS A O 1
ATOM 2288 N N . GLN A 1 311 ? 1.969 -5.774 5.132 1.00 73.31 311 GLN A N 1
ATOM 2289 C CA . GLN A 1 311 ? 0.847 -5.838 4.210 1.00 73.31 311 GLN A CA 1
ATOM 2290 C C . GLN A 1 311 ? 1.232 -6.559 2.926 1.00 73.31 311 GLN A C 1
ATOM 2292 O O . GLN A 1 311 ? 0.709 -7.642 2.673 1.00 73.31 311 GLN A O 1
ATOM 2297 N N . VAL A 1 312 ? 2.113 -5.982 2.097 1.00 85.44 312 VAL A N 1
ATOM 2298 C CA . VAL A 1 312 ? 2.403 -6.542 0.767 1.00 85.44 312 VAL A CA 1
ATOM 2299 C C . VAL A 1 312 ? 3.860 -6.367 0.344 1.00 85.44 312 VAL A C 1
ATOM 2301 O O . VAL A 1 312 ? 4.421 -5.271 0.395 1.00 85.44 312 VAL A O 1
ATOM 2304 N N . ASN A 1 313 ? 4.429 -7.467 -0.153 1.00 92.00 313 ASN A N 1
ATOM 2305 C CA . ASN A 1 313 ? 5.632 -7.490 -0.978 1.00 92.00 313 ASN A CA 1
ATOM 2306 C C . ASN A 1 313 ? 5.206 -7.374 -2.445 1.00 92.00 313 ASN A C 1
ATOM 2308 O O . ASN A 1 313 ? 4.347 -8.136 -2.890 1.00 92.00 313 ASN A O 1
ATOM 2312 N N . ARG A 1 314 ? 5.758 -6.427 -3.200 1.00 95.25 314 ARG A N 1
ATOM 2313 C CA . ARG A 1 314 ? 5.322 -6.125 -4.567 1.00 95.25 314 ARG A CA 1
ATOM 2314 C C . ARG A 1 314 ? 6.502 -5.908 -5.500 1.00 95.25 314 ARG A C 1
ATOM 2316 O O . ARG A 1 314 ? 7.408 -5.151 -5.172 1.00 95.25 314 ARG A O 1
ATOM 2323 N N . ILE A 1 315 ? 6.418 -6.475 -6.698 1.00 96.38 315 ILE A N 1
ATOM 2324 C CA . ILE A 1 315 ? 7.307 -6.147 -7.816 1.00 96.38 315 ILE A CA 1
ATOM 2325 C C . ILE A 1 315 ? 6.482 -5.415 -8.874 1.00 96.38 315 ILE A C 1
ATOM 2327 O O . ILE A 1 315 ? 5.522 -5.965 -9.422 1.00 96.38 315 ILE A O 1
ATOM 2331 N N . VAL A 1 316 ? 6.839 -4.160 -9.144 1.00 97.94 316 VAL A N 1
ATOM 2332 C CA . VAL A 1 316 ? 6.254 -3.349 -10.217 1.00 97.94 316 VAL A CA 1
ATOM 2333 C C . VAL A 1 316 ? 7.194 -3.384 -11.410 1.00 97.94 316 VAL A C 1
ATOM 2335 O O . VAL A 1 316 ? 8.284 -2.820 -11.382 1.00 97.94 316 VAL A O 1
ATOM 2338 N N . VAL A 1 317 ? 6.755 -4.056 -12.463 1.00 97.94 317 VAL A N 1
ATOM 2339 C CA . VAL A 1 317 ? 7.529 -4.302 -13.674 1.00 97.94 317 VAL A CA 1
ATOM 2340 C C . VAL A 1 317 ? 7.133 -3.267 -14.710 1.00 97.94 317 VAL A C 1
ATOM 2342 O O . VAL A 1 317 ? 5.976 -3.229 -15.127 1.00 97.94 317 VAL A O 1
ATOM 2345 N N . VAL A 1 318 ? 8.081 -2.444 -15.139 1.00 97.88 318 VAL A N 1
ATOM 2346 C CA . VAL A 1 318 ? 7.885 -1.441 -16.188 1.00 97.88 318 VAL A CA 1
ATOM 2347 C C . VAL A 1 318 ? 8.678 -1.875 -17.403 1.00 97.88 318 VAL A C 1
ATOM 2349 O O . VAL A 1 318 ? 9.909 -1.864 -17.374 1.00 97.88 318 VAL A O 1
ATOM 2352 N N . THR A 1 319 ? 7.978 -2.281 -18.458 1.00 96.56 319 THR A N 1
ATOM 2353 C CA . THR A 1 319 ? 8.617 -2.877 -19.631 1.00 96.56 319 THR A CA 1
ATOM 2354 C C . THR A 1 319 ? 8.175 -2.250 -20.939 1.00 96.56 319 THR A C 1
ATOM 2356 O O . THR A 1 319 ? 7.011 -1.885 -21.104 1.00 96.56 319 THR A O 1
ATOM 2359 N N . ARG A 1 320 ? 9.115 -2.144 -21.880 1.00 94.81 320 ARG A N 1
ATOM 2360 C CA . ARG A 1 320 ? 8.875 -1.713 -23.267 1.00 94.81 320 ARG A CA 1
ATOM 2361 C C . ARG A 1 320 ? 8.888 -2.898 -24.232 1.00 94.81 320 ARG A C 1
ATOM 2363 O O . ARG A 1 320 ? 8.616 -2.730 -25.413 1.00 94.81 320 ARG A O 1
ATOM 2370 N N . ASN A 1 321 ? 9.136 -4.094 -23.702 1.00 91.62 321 ASN A N 1
ATOM 2371 C CA . ASN A 1 321 ? 9.137 -5.358 -24.420 1.00 91.62 321 ASN A CA 1
ATOM 2372 C C . ASN A 1 321 ? 8.267 -6.374 -23.665 1.00 91.62 321 ASN A C 1
ATOM 2374 O O . ASN A 1 321 ? 8.312 -6.467 -22.437 1.00 91.62 321 ASN A O 1
ATOM 2378 N N . GLY A 1 322 ? 7.447 -7.137 -24.381 1.00 84.94 322 GLY A N 1
ATOM 2379 C CA . GLY A 1 322 ? 6.599 -8.171 -23.775 1.00 84.94 322 GLY A CA 1
ATOM 2380 C C . GLY A 1 322 ? 7.183 -9.575 -23.890 1.00 84.94 322 GLY A C 1
ATOM 2381 O O . GLY A 1 322 ? 6.622 -10.525 -23.345 1.00 84.94 322 GLY A O 1
ATOM 2382 N N . VAL A 1 323 ? 8.285 -9.701 -24.626 1.00 86.69 323 VAL A N 1
ATOM 2383 C CA . VAL A 1 323 ? 8.998 -10.943 -24.907 1.00 86.69 323 VAL A CA 1
ATOM 2384 C C . VAL A 1 323 ? 10.420 -10.804 -24.378 1.00 86.69 323 VAL A C 1
ATOM 2386 O O . VAL A 1 323 ? 11.051 -9.763 -24.559 1.00 86.69 323 VAL A O 1
ATOM 2389 N N . ASP A 1 324 ? 10.914 -11.846 -23.718 1.00 89.00 324 ASP A N 1
ATOM 2390 C CA . ASP A 1 324 ? 12.322 -11.929 -23.354 1.00 89.00 324 ASP A CA 1
ATOM 2391 C C . ASP A 1 324 ? 13.145 -12.288 -24.595 1.00 89.00 324 ASP A C 1
ATOM 2393 O O . ASP A 1 324 ? 12.794 -13.181 -25.365 1.00 89.00 324 ASP A O 1
ATOM 2397 N N . ALA A 1 325 ? 14.210 -11.530 -24.833 1.00 90.19 325 ALA A N 1
ATOM 2398 C CA . ALA A 1 325 ? 15.041 -11.685 -26.019 1.00 90.19 325 ALA A CA 1
ATOM 2399 C C . ALA A 1 325 ? 16.012 -12.874 -25.925 1.00 90.19 325 ALA A C 1
ATOM 2401 O O . ALA A 1 325 ? 16.596 -13.264 -26.936 1.00 90.19 325 ALA A O 1
ATOM 2402 N N . CYS A 1 326 ? 16.215 -13.415 -24.724 1.00 89.31 326 CYS A N 1
ATOM 2403 C CA . CYS A 1 326 ? 17.188 -14.458 -24.426 1.00 89.31 326 CYS A CA 1
ATOM 2404 C C . CYS A 1 326 ? 16.543 -15.823 -24.154 1.00 89.31 326 CYS A C 1
ATOM 2406 O O . CYS A 1 326 ? 17.221 -16.835 -24.323 1.00 89.31 326 CYS A O 1
ATOM 2408 N N . ASP A 1 327 ? 15.277 -15.856 -23.733 1.00 82.31 327 ASP A N 1
ATOM 2409 C CA . ASP A 1 327 ? 14.544 -17.078 -23.397 1.00 82.31 327 ASP A CA 1
ATOM 2410 C C . ASP A 1 327 ? 13.093 -17.014 -23.907 1.00 82.31 327 ASP A C 1
ATOM 2412 O O . ASP A 1 327 ? 12.321 -16.126 -23.540 1.00 82.31 327 ASP A O 1
ATOM 2416 N N . ASP A 1 328 ? 12.704 -17.963 -24.759 1.00 75.94 328 ASP A N 1
ATOM 2417 C CA . ASP A 1 328 ? 11.345 -18.081 -25.290 1.00 75.94 328 ASP A CA 1
ATOM 2418 C C . ASP A 1 328 ? 10.490 -19.143 -24.566 1.00 75.94 328 ASP A C 1
ATOM 2420 O O . ASP A 1 328 ? 9.277 -19.229 -24.819 1.00 75.94 328 ASP A O 1
ATOM 2424 N N . ASP A 1 329 ? 11.054 -19.904 -23.614 1.00 79.81 329 ASP A N 1
ATOM 2425 C CA . ASP A 1 329 ? 10.330 -20.936 -22.861 1.00 79.81 329 ASP A CA 1
ATOM 2426 C C . ASP A 1 329 ? 9.562 -20.342 -21.672 1.00 79.81 329 ASP A C 1
ATOM 2428 O O . ASP A 1 329 ? 9.919 -20.474 -20.499 1.00 79.81 329 ASP A O 1
ATOM 2432 N N . ALA A 1 330 ? 8.395 -19.769 -21.964 1.00 69.94 330 ALA A N 1
ATOM 2433 C CA . ALA A 1 330 ? 7.462 -19.266 -20.952 1.00 69.94 330 ALA A CA 1
ATOM 2434 C C . ALA A 1 330 ? 7.081 -20.302 -19.865 1.00 69.94 330 ALA A C 1
ATOM 2436 O O . ALA A 1 330 ? 6.692 -19.923 -18.754 1.00 69.94 330 ALA A O 1
ATOM 2437 N N . GLY A 1 331 ? 7.172 -21.605 -20.162 1.00 76.25 331 GLY A N 1
ATOM 2438 C CA . GLY A 1 331 ? 6.892 -22.672 -19.206 1.00 76.25 331 GLY A CA 1
ATOM 2439 C C . GLY A 1 331 ? 8.007 -22.837 -18.174 1.00 76.25 331 GLY A C 1
ATOM 2440 O O . GLY A 1 331 ? 7.714 -23.066 -16.995 1.00 76.25 331 GLY A O 1
ATOM 2441 N N . TYR A 1 332 ? 9.267 -22.710 -18.592 1.00 81.38 332 TYR A N 1
ATOM 2442 C CA . TYR A 1 332 ? 10.419 -22.662 -17.691 1.00 81.38 332 TYR A CA 1
ATOM 2443 C C . TYR A 1 332 ? 10.333 -21.455 -16.754 1.00 81.38 332 TYR A C 1
ATOM 2445 O O . TYR A 1 332 ? 10.350 -21.634 -15.534 1.00 81.38 332 TYR A O 1
ATOM 2453 N N . VAL A 1 333 ? 10.088 -20.265 -17.309 1.00 73.25 333 VAL A N 1
ATOM 2454 C CA . VAL A 1 333 ? 9.917 -19.008 -16.558 1.00 73.25 333 VAL A CA 1
ATOM 2455 C C . VAL A 1 333 ? 8.884 -19.142 -15.447 1.00 73.25 333 VAL A C 1
ATOM 2457 O O . VAL A 1 333 ? 9.140 -18.793 -14.296 1.00 73.25 333 VAL A O 1
ATOM 2460 N N . GLN A 1 334 ? 7.705 -19.673 -15.776 1.00 75.50 334 GLN A N 1
ATOM 2461 C CA . GLN A 1 334 ? 6.629 -19.826 -14.803 1.00 75.50 334 GLN A CA 1
ATOM 2462 C C . GLN A 1 334 ? 7.034 -20.737 -13.640 1.00 75.50 334 GLN A C 1
ATOM 2464 O O . GLN A 1 334 ? 6.706 -20.446 -12.486 1.00 75.50 334 GLN A O 1
ATOM 2469 N N . ARG A 1 335 ? 7.701 -21.858 -13.941 1.00 85.19 335 ARG A N 1
ATOM 2470 C CA . ARG A 1 335 ? 8.163 -22.795 -12.911 1.00 85.19 335 ARG A CA 1
ATOM 2471 C C . ARG A 1 335 ? 9.222 -22.145 -12.037 1.00 85.19 335 ARG A C 1
ATOM 2473 O O . ARG A 1 335 ? 9.112 -22.255 -10.823 1.00 85.19 335 ARG A O 1
ATOM 2480 N N . GLU A 1 336 ? 10.179 -21.443 -12.629 1.00 84.88 336 GLU A N 1
ATOM 2481 C CA . GLU A 1 336 ? 11.269 -20.823 -11.880 1.00 84.88 336 GLU A CA 1
ATOM 2482 C C . GLU A 1 336 ? 10.761 -19.697 -10.977 1.00 84.88 336 GLU A C 1
ATOM 2484 O O . GLU A 1 336 ? 11.018 -19.726 -9.775 1.00 84.88 336 GLU A O 1
ATOM 2489 N N . ILE A 1 337 ? 9.927 -18.787 -11.496 1.00 80.38 337 ILE A N 1
ATOM 2490 C CA . ILE A 1 337 ? 9.291 -17.738 -10.682 1.00 80.38 337 ILE A CA 1
ATOM 2491 C C . ILE A 1 337 ? 8.510 -18.371 -9.524 1.00 80.38 337 ILE A C 1
ATOM 2493 O O . ILE A 1 337 ? 8.688 -17.983 -8.371 1.00 80.38 337 ILE A O 1
ATOM 2497 N N . ARG A 1 338 ? 7.680 -19.390 -9.789 1.00 81.62 338 ARG A N 1
ATOM 2498 C CA . ARG A 1 338 ? 6.902 -20.055 -8.733 1.00 81.62 338 ARG A CA 1
ATOM 2499 C C . ARG A 1 338 ? 7.795 -20.740 -7.701 1.00 81.62 338 ARG A C 1
ATOM 2501 O O . ARG A 1 338 ? 7.507 -20.637 -6.514 1.00 81.62 338 ARG A O 1
ATOM 2508 N N . ASN A 1 339 ? 8.841 -21.437 -8.134 1.00 85.81 339 ASN A N 1
ATOM 2509 C CA . ASN A 1 339 ? 9.753 -22.153 -7.246 1.00 85.81 339 ASN A CA 1
ATOM 2510 C C . ASN A 1 339 ? 10.523 -21.181 -6.349 1.00 85.81 339 ASN A C 1
ATOM 2512 O O . ASN A 1 339 ? 10.602 -21.405 -5.143 1.00 85.81 339 ASN A O 1
ATOM 2516 N N . ARG A 1 340 ? 11.022 -20.076 -6.912 1.00 82.69 340 ARG A N 1
ATOM 2517 C CA . ARG A 1 340 ? 11.747 -19.042 -6.164 1.00 82.69 340 ARG A CA 1
ATOM 2518 C C . ARG A 1 340 ? 10.847 -18.332 -5.158 1.00 82.69 340 ARG A C 1
ATOM 2520 O O . ARG A 1 340 ? 11.209 -18.237 -3.989 1.00 82.69 340 ARG A O 1
ATOM 2527 N N . LEU A 1 341 ? 9.636 -17.950 -5.559 1.00 78.75 341 LEU A N 1
ATOM 2528 C CA . LEU A 1 341 ? 8.649 -17.362 -4.644 1.00 78.75 341 LEU A CA 1
ATOM 2529 C C . LEU A 1 341 ? 8.202 -18.337 -3.551 1.00 78.75 341 LEU A C 1
ATOM 2531 O O . LEU A 1 341 ? 8.062 -17.956 -2.395 1.00 78.75 341 LEU A O 1
ATOM 2535 N N . ALA A 1 342 ? 8.002 -19.612 -3.890 1.00 81.81 342 ALA A N 1
ATOM 2536 C CA . ALA A 1 342 ? 7.681 -20.625 -2.891 1.00 81.81 342 ALA A CA 1
ATOM 2537 C C . ALA A 1 342 ? 8.842 -20.826 -1.904 1.00 81.81 342 ALA A C 1
ATOM 2539 O O . ALA A 1 342 ? 8.601 -21.001 -0.712 1.00 81.81 342 ALA A O 1
ATOM 2540 N N . SER A 1 343 ? 10.089 -20.765 -2.384 1.00 79.50 343 SER A N 1
ATOM 2541 C CA . SER A 1 343 ? 11.282 -20.911 -1.545 1.00 79.50 343 SER A CA 1
ATOM 2542 C C . SER A 1 343 ? 11.525 -19.723 -0.614 1.00 79.50 343 SER A C 1
ATOM 2544 O O . SER A 1 343 ? 12.062 -19.919 0.473 1.00 79.50 343 SER A O 1
ATOM 2546 N N . SER A 1 344 ? 11.092 -18.515 -0.995 1.00 73.06 344 SER A N 1
ATOM 2547 C CA . SER A 1 344 ? 11.200 -17.339 -0.128 1.00 73.06 344 SER A CA 1
ATOM 2548 C C . SER A 1 344 ? 10.152 -17.330 0.987 1.00 73.06 344 SER A C 1
ATOM 2550 O O . SER A 1 344 ? 10.316 -16.609 1.964 1.00 73.06 344 SER A O 1
ATOM 2552 N N . GLY A 1 345 ? 9.079 -18.124 0.865 1.00 79.62 345 GLY A N 1
ATOM 2553 C CA . GLY A 1 345 ? 7.957 -18.119 1.808 1.00 79.62 345 GLY A CA 1
ATOM 2554 C C . GLY A 1 345 ? 7.106 -16.846 1.746 1.00 79.62 345 GLY A C 1
ATOM 2555 O O . GLY A 1 345 ? 6.181 -16.691 2.541 1.00 79.62 345 GLY A O 1
ATOM 2556 N N . LEU A 1 346 ? 7.386 -15.949 0.796 1.00 77.50 346 LEU A N 1
ATOM 2557 C CA . LEU A 1 346 ? 6.755 -14.640 0.700 1.00 77.50 346 LEU A CA 1
ATOM 2558 C C . LEU A 1 346 ? 5.673 -14.616 -0.373 1.00 77.50 346 LEU A C 1
ATOM 2560 O O . LEU A 1 346 ? 5.884 -14.997 -1.525 1.00 77.50 346 LEU A O 1
ATOM 2564 N N . ALA A 1 347 ? 4.518 -14.057 -0.019 1.00 86.38 347 ALA A N 1
ATOM 2565 C CA . ALA A 1 347 ? 3.517 -13.666 -0.999 1.00 86.38 347 ALA A CA 1
ATOM 2566 C C . ALA A 1 347 ? 3.975 -12.374 -1.698 1.00 86.38 347 ALA A C 1
ATOM 2568 O O . ALA A 1 347 ? 3.820 -11.282 -1.149 1.00 86.38 347 ALA A O 1
ATOM 2569 N N . VAL A 1 348 ? 4.560 -12.504 -2.893 1.00 90.44 348 VAL A N 1
ATOM 2570 C CA . VAL A 1 348 ? 4.937 -11.364 -3.744 1.00 90.44 348 VAL A CA 1
ATOM 2571 C C . VAL A 1 348 ? 3.857 -11.115 -4.792 1.00 90.44 348 VAL A C 1
ATOM 2573 O O . VAL A 1 348 ? 3.480 -12.006 -5.552 1.00 90.44 348 VAL A O 1
ATOM 2576 N N . GLU A 1 349 ? 3.358 -9.885 -4.838 1.00 93.88 349 GLU A N 1
ATOM 2577 C CA . GLU A 1 349 ? 2.403 -9.412 -5.830 1.00 93.88 349 GLU A CA 1
ATOM 2578 C C . GLU A 1 349 ? 3.141 -8.811 -7.032 1.00 93.88 349 GLU A C 1
ATOM 2580 O O . GLU A 1 349 ? 3.855 -7.819 -6.902 1.00 93.88 349 GLU A O 1
ATOM 2585 N N . PHE A 1 350 ? 2.927 -9.364 -8.224 1.00 95.12 350 PHE A N 1
ATOM 2586 C CA . PHE A 1 350 ? 3.432 -8.764 -9.459 1.00 95.12 350 PHE A CA 1
ATOM 2587 C C . PHE A 1 350 ? 2.419 -7.769 -10.032 1.00 95.12 350 PHE A C 1
ATOM 2589 O O . PHE A 1 350 ? 1.205 -8.015 -10.071 1.00 95.12 350 PHE A O 1
ATOM 2596 N N . ARG A 1 351 ? 2.930 -6.634 -10.506 1.00 97.44 351 ARG A N 1
ATOM 2597 C CA . ARG A 1 351 ? 2.182 -5.602 -11.231 1.00 97.44 351 ARG A CA 1
ATOM 2598 C C . ARG A 1 351 ? 2.950 -5.269 -12.503 1.00 97.44 351 ARG A C 1
ATOM 2600 O O . ARG A 1 351 ? 4.040 -4.718 -12.426 1.00 97.44 351 ARG A O 1
ATOM 2607 N N . PHE A 1 352 ? 2.391 -5.608 -13.660 1.00 97.69 352 PHE A N 1
ATOM 2608 C CA . PHE A 1 352 ? 3.023 -5.355 -14.953 1.00 97.69 352 PHE A CA 1
ATOM 2609 C C . PHE A 1 352 ? 2.474 -4.075 -15.581 1.00 97.69 352 PHE A C 1
ATOM 2611 O O . PHE A 1 352 ? 1.259 -3.881 -15.642 1.00 97.69 352 PHE A O 1
ATOM 2618 N N . VAL A 1 353 ? 3.371 -3.225 -16.072 1.00 98.31 353 VAL A N 1
ATOM 2619 C CA . VAL A 1 353 ? 3.060 -2.009 -16.823 1.00 98.31 353 VAL A CA 1
ATOM 2620 C C . VAL A 1 353 ? 3.818 -2.062 -18.145 1.00 98.31 353 VAL A C 1
ATOM 2622 O O . VAL A 1 353 ? 5.048 -2.013 -18.173 1.00 98.31 353 VAL A O 1
ATOM 2625 N N . GLY A 1 354 ? 3.078 -2.210 -19.240 1.00 97.31 354 GLY A N 1
ATOM 2626 C CA . GLY A 1 354 ? 3.627 -2.258 -20.591 1.00 97.31 354 GLY A CA 1
ATOM 2627 C C . GLY A 1 354 ? 3.577 -0.883 -21.242 1.00 97.31 354 GLY A C 1
ATOM 2628 O O . GLY A 1 354 ? 2.485 -0.358 -21.444 1.00 97.31 354 GLY A O 1
ATOM 2629 N N . TYR A 1 355 ? 4.727 -0.320 -21.607 1.00 97.19 355 TYR A N 1
ATOM 2630 C CA . TYR A 1 355 ? 4.826 1.002 -22.221 1.00 97.19 355 TYR A CA 1
ATOM 2631 C C . TYR A 1 355 ? 5.082 0.909 -23.727 1.00 97.19 355 TYR A C 1
ATOM 2633 O O . TYR A 1 355 ? 6.100 0.369 -24.152 1.00 97.19 355 TYR A O 1
ATOM 2641 N N . ARG A 1 356 ? 4.160 1.452 -24.536 1.00 95.00 356 ARG A N 1
ATOM 2642 C CA . ARG A 1 356 ? 4.230 1.496 -26.012 1.00 95.00 356 ARG A CA 1
ATOM 2643 C C . ARG A 1 356 ? 4.479 0.132 -26.677 1.00 95.00 356 ARG A C 1
ATOM 2645 O O . ARG A 1 356 ? 5.129 0.046 -27.712 1.00 95.00 356 ARG A O 1
ATOM 2652 N N . LEU A 1 357 ? 3.912 -0.932 -26.109 1.00 93.69 357 LEU A N 1
ATOM 2653 C CA . LEU A 1 357 ? 4.068 -2.292 -26.631 1.00 93.69 357 LEU A CA 1
ATOM 2654 C C . LEU A 1 357 ? 3.368 -2.495 -27.984 1.00 93.69 357 LEU A C 1
ATOM 2656 O O . LEU A 1 357 ? 2.241 -2.028 -28.187 1.00 93.69 357 LEU A O 1
ATOM 2660 N N . GLY A 1 358 ? 3.989 -3.277 -28.871 1.00 93.31 358 GLY A N 1
ATOM 2661 C CA . GLY A 1 358 ? 3.327 -3.855 -30.045 1.00 93.31 358 GLY A CA 1
ATOM 2662 C C . GLY A 1 358 ? 2.371 -4.996 -29.667 1.00 93.31 358 GLY A C 1
ATOM 2663 O O . GLY A 1 358 ? 2.415 -5.521 -28.558 1.00 93.31 358 GLY A O 1
ATOM 2664 N N . ASP A 1 359 ? 1.490 -5.425 -30.575 1.00 93.62 359 ASP A N 1
ATOM 2665 C CA . ASP A 1 359 ? 0.444 -6.417 -30.246 1.00 93.62 359 ASP A CA 1
ATOM 2666 C C . ASP A 1 359 ? 0.996 -7.799 -29.851 1.00 93.62 359 ASP A C 1
ATOM 2668 O O . ASP A 1 359 ? 0.449 -8.470 -28.966 1.00 93.62 359 ASP A O 1
ATOM 2672 N N . LYS A 1 360 ? 2.122 -8.202 -30.455 1.00 90.62 360 LYS A N 1
ATOM 2673 C CA . LYS A 1 360 ? 2.855 -9.423 -30.080 1.00 90.62 360 LYS A CA 1
ATOM 2674 C C . LYS A 1 360 ? 3.381 -9.338 -28.644 1.00 90.62 360 LYS A C 1
ATOM 2676 O O . LYS A 1 360 ? 3.277 -10.311 -27.892 1.00 90.62 360 LYS A O 1
ATOM 2681 N N . ASP A 1 361 ? 3.915 -8.181 -28.267 1.00 93.25 361 ASP A N 1
ATOM 2682 C CA . ASP A 1 361 ? 4.431 -7.922 -26.927 1.00 93.25 361 ASP A CA 1
ATOM 2683 C C . ASP A 1 361 ? 3.308 -7.883 -25.896 1.00 93.25 361 ASP A C 1
ATOM 2685 O O . ASP A 1 361 ? 3.406 -8.563 -24.880 1.00 93.25 361 ASP A O 1
ATOM 2689 N N . LYS A 1 362 ? 2.192 -7.199 -26.184 1.00 95.62 362 LYS A N 1
ATOM 2690 C CA . LYS A 1 362 ? 1.006 -7.186 -25.304 1.00 95.62 362 LYS A CA 1
ATOM 2691 C C . LYS A 1 362 ? 0.542 -8.603 -24.969 1.00 95.62 362 LYS A C 1
ATOM 2693 O O . LYS A 1 362 ? 0.440 -8.966 -23.803 1.00 95.62 362 LYS A O 1
ATOM 2698 N N . SER A 1 363 ? 0.358 -9.433 -25.998 1.00 93.75 363 SER A N 1
ATOM 2699 C CA . SER A 1 363 ? -0.102 -10.821 -25.841 1.00 93.75 363 SER A CA 1
ATOM 2700 C C . SER A 1 363 ? 0.886 -11.689 -25.052 1.00 93.75 363 SER A C 1
ATOM 2702 O O . SER A 1 363 ? 0.509 -12.671 -24.412 1.00 93.75 363 SER A O 1
ATOM 2704 N N . SER A 1 364 ? 2.178 -11.372 -25.124 1.00 92.12 364 SER A N 1
ATOM 2705 C CA . SER A 1 364 ? 3.218 -12.100 -24.395 1.00 92.12 364 SER A CA 1
ATOM 2706 C C . SER A 1 364 ? 3.313 -11.637 -22.942 1.00 92.12 364 SER A C 1
ATOM 2708 O O . SER A 1 364 ? 3.370 -12.485 -22.051 1.00 92.12 364 SER A O 1
ATOM 2710 N N . LEU A 1 365 ? 3.181 -10.332 -22.690 1.00 94.00 365 LEU A N 1
ATOM 2711 C CA . LEU A 1 365 ? 3.115 -9.768 -21.346 1.00 94.00 365 LEU A CA 1
ATOM 2712 C C . LEU A 1 365 ? 1.870 -10.249 -20.585 1.00 94.00 365 LEU A C 1
ATOM 2714 O O . LEU A 1 365 ? 1.980 -10.601 -19.413 1.00 94.00 365 LEU A O 1
ATOM 2718 N N . ASP A 1 366 ? 0.712 -10.352 -21.245 1.00 94.94 366 ASP A N 1
ATOM 2719 C CA . ASP A 1 366 ? -0.519 -10.900 -20.650 1.00 94.94 366 ASP A CA 1
ATOM 2720 C C . ASP A 1 366 ? -0.342 -12.356 -20.199 1.00 94.94 366 ASP A C 1
ATOM 2722 O O . ASP A 1 366 ? -0.768 -12.747 -19.104 1.00 94.94 366 ASP A O 1
ATOM 2726 N N . ARG A 1 367 ? 0.320 -13.174 -21.030 1.00 91.19 367 ARG A N 1
ATOM 2727 C CA . ARG A 1 367 ? 0.645 -14.568 -20.692 1.00 91.19 367 ARG A CA 1
ATOM 2728 C C . ARG A 1 367 ? 1.619 -14.641 -19.523 1.00 91.19 367 ARG A C 1
ATOM 2730 O O . ARG A 1 367 ? 1.399 -15.437 -18.614 1.00 91.19 367 ARG A O 1
ATOM 2737 N N . LEU A 1 368 ? 2.653 -13.803 -19.518 1.00 90.06 368 LEU A N 1
ATOM 2738 C CA . LEU A 1 368 ? 3.626 -13.733 -18.429 1.00 90.06 368 LEU A CA 1
ATOM 2739 C C . LEU A 1 368 ? 2.966 -13.316 -17.106 1.00 90.06 368 LEU A C 1
ATOM 2741 O O . LEU A 1 368 ? 3.158 -13.985 -16.089 1.00 90.06 368 LEU A O 1
ATOM 2745 N N . ALA A 1 369 ? 2.125 -12.280 -17.130 1.00 92.75 369 ALA A N 1
ATOM 2746 C CA . ALA A 1 369 ? 1.360 -11.827 -15.973 1.00 92.75 369 ALA A CA 1
ATOM 2747 C C . ALA A 1 369 ? 0.436 -12.927 -15.436 1.00 92.75 369 ALA A C 1
ATOM 2749 O O . ALA A 1 369 ? 0.449 -13.222 -14.240 1.00 92.75 369 ALA A O 1
ATOM 2750 N N . SER A 1 370 ? -0.289 -13.609 -16.324 1.00 91.19 370 SER A N 1
ATOM 2751 C CA . SER A 1 370 ? -1.133 -14.753 -15.959 1.00 91.19 370 SER A CA 1
ATOM 2752 C C . SER A 1 370 ? -0.316 -15.890 -15.333 1.00 91.19 370 SER A C 1
ATOM 2754 O O . SER A 1 370 ? -0.718 -16.465 -14.320 1.00 91.19 370 SER A O 1
ATOM 2756 N N . SER A 1 371 ? 0.863 -16.189 -15.886 1.00 86.00 371 SER A N 1
ATOM 2757 C CA . SER A 1 371 ? 1.774 -17.214 -15.367 1.00 86.00 371 SER A CA 1
ATOM 2758 C C . SER A 1 371 ? 2.277 -16.904 -13.959 1.00 86.00 371 SER A C 1
ATOM 2760 O O . SER A 1 371 ? 2.352 -17.819 -13.132 1.00 86.00 371 SER A O 1
ATOM 2762 N N . ALA A 1 372 ? 2.547 -15.628 -13.677 1.00 86.62 372 ALA A N 1
ATOM 2763 C CA . ALA A 1 372 ? 2.921 -15.116 -12.361 1.00 86.62 372 ALA A CA 1
ATOM 2764 C C . ALA A 1 372 ? 1.721 -14.931 -11.405 1.00 86.62 372 ALA A C 1
ATOM 2766 O O . ALA A 1 372 ? 1.901 -14.452 -10.289 1.00 86.62 372 ALA A O 1
ATOM 2767 N N . SER A 1 373 ? 0.497 -15.310 -11.811 1.00 89.50 373 SER A N 1
ATOM 2768 C CA . SER A 1 373 ? -0.749 -15.054 -11.058 1.00 89.50 373 SER A CA 1
ATOM 2769 C C . SER A 1 373 ? -0.962 -13.570 -10.718 1.00 89.50 373 SER A C 1
ATOM 2771 O O . SER A 1 373 ? -1.537 -13.231 -9.683 1.00 89.50 373 SER A O 1
ATOM 2773 N N . ALA A 1 374 ? -0.482 -12.686 -11.591 1.00 92.25 374 ALA A N 1
ATOM 2774 C CA . ALA A 1 374 ? -0.603 -11.244 -11.467 1.00 92.25 374 ALA A CA 1
ATOM 2775 C C . ALA A 1 374 ? -1.963 -10.744 -11.974 1.00 92.25 374 ALA A C 1
ATOM 2777 O O . ALA A 1 374 ? -2.677 -11.434 -12.705 1.00 92.25 374 ALA A O 1
ATOM 2778 N N . ALA A 1 375 ? -2.304 -9.503 -11.621 1.00 93.62 375 ALA A N 1
ATOM 2779 C CA . ALA A 1 375 ? -3.386 -8.792 -12.299 1.00 93.62 375 ALA A CA 1
ATOM 2780 C C . ALA A 1 375 ? -3.033 -8.565 -13.785 1.00 93.62 375 ALA A C 1
ATOM 2782 O O . ALA A 1 375 ? -1.841 -8.529 -14.117 1.00 93.62 375 ALA A O 1
ATOM 2783 N N . PRO A 1 376 ? -4.035 -8.379 -14.669 1.00 95.75 376 PRO A N 1
ATOM 2784 C CA . PRO A 1 376 ? -3.783 -8.021 -16.061 1.00 95.75 376 PRO A CA 1
ATOM 2785 C C . PRO A 1 376 ? -2.827 -6.819 -16.176 1.00 95.75 376 PRO A C 1
ATOM 2787 O O . PRO A 1 376 ? -2.972 -5.868 -15.397 1.00 95.75 376 PRO A O 1
ATOM 2790 N N . PRO A 1 377 ? -1.861 -6.843 -17.112 1.00 96.94 377 PRO A N 1
ATOM 2791 C CA . PRO A 1 377 ? -0.958 -5.727 -17.344 1.00 96.94 377 PRO A CA 1
ATOM 2792 C C . PRO A 1 377 ? -1.696 -4.421 -17.629 1.00 96.94 377 PRO A C 1
ATOM 2794 O O . PRO A 1 377 ? -2.676 -4.381 -18.375 1.00 96.94 377 PRO A O 1
ATOM 2797 N N . VAL A 1 378 ? -1.172 -3.324 -17.089 1.00 97.62 378 VAL A N 1
ATOM 2798 C CA . VAL A 1 378 ? -1.608 -1.982 -17.470 1.00 97.62 378 VAL A CA 1
ATOM 2799 C C . VAL A 1 378 ? -0.824 -1.561 -18.707 1.00 97.62 378 VAL A C 1
ATOM 2801 O O . VAL A 1 378 ? 0.387 -1.364 -18.644 1.00 97.62 378 VAL A O 1
ATOM 2804 N N . LEU A 1 379 ? -1.505 -1.445 -19.843 1.00 97.12 379 LEU A N 1
ATOM 2805 C CA . LEU A 1 379 ? -0.893 -1.059 -21.113 1.00 97.12 379 LEU A CA 1
ATOM 2806 C C . LEU A 1 379 ? -1.040 0.447 -21.330 1.00 97.12 379 LEU A C 1
ATOM 2808 O O . LEU A 1 379 ? -2.158 0.960 -21.331 1.00 97.12 379 LEU A O 1
ATOM 2812 N N . THR A 1 380 ? 0.075 1.138 -21.544 1.00 96.75 380 THR A N 1
ATOM 2813 C CA . THR A 1 380 ? 0.133 2.599 -21.674 1.00 96.75 380 THR A CA 1
ATOM 2814 C C . THR A 1 380 ? 0.777 3.003 -22.997 1.00 96.75 380 THR A C 1
ATOM 2816 O O . THR A 1 380 ? 1.655 2.315 -23.527 1.00 96.75 380 THR A O 1
ATOM 2819 N N . ARG A 1 381 ? 0.300 4.100 -23.584 1.00 95.62 381 ARG A N 1
ATOM 2820 C CA . ARG A 1 381 ? 0.674 4.550 -24.939 1.00 95.62 381 ARG A CA 1
ATOM 2821 C C . ARG A 1 381 ? 1.543 5.797 -24.923 1.00 95.62 381 ARG A C 1
ATOM 2823 O O . ARG A 1 381 ? 2.314 6.035 -25.853 1.00 95.62 381 ARG A O 1
ATOM 2830 N N . ASP A 1 382 ? 1.435 6.586 -23.867 1.00 95.69 382 ASP A N 1
ATOM 2831 C CA . ASP A 1 382 ? 2.148 7.844 -23.717 1.00 95.69 382 ASP A CA 1
ATOM 2832 C C . ASP A 1 382 ? 2.653 8.042 -22.274 1.00 95.69 382 ASP A C 1
ATOM 2834 O O . ASP A 1 382 ? 2.274 7.284 -21.371 1.00 95.69 382 ASP A O 1
ATOM 2838 N N . PRO A 1 383 ? 3.547 9.021 -22.044 1.00 95.75 383 PRO A N 1
ATOM 2839 C CA . PRO A 1 383 ? 4.138 9.239 -20.728 1.00 95.75 383 PRO A CA 1
ATOM 2840 C C . PRO A 1 383 ? 3.110 9.614 -19.658 1.00 95.75 383 PRO A C 1
ATOM 2842 O O . PRO A 1 383 ? 3.318 9.317 -18.484 1.00 95.75 383 PRO A O 1
ATOM 2845 N N . ALA A 1 384 ? 2.002 10.264 -20.029 1.00 95.06 384 ALA A N 1
ATOM 2846 C CA . ALA A 1 384 ? 0.975 10.657 -19.070 1.00 95.06 384 ALA A CA 1
ATOM 2847 C C . ALA A 1 384 ? 0.192 9.431 -18.580 1.00 95.06 384 ALA A C 1
ATOM 2849 O O . ALA A 1 384 ? -0.014 9.285 -17.373 1.00 95.06 384 ALA A O 1
ATOM 2850 N N . GLU A 1 385 ? -0.174 8.519 -19.486 1.00 95.88 385 GLU A N 1
ATOM 2851 C CA . GLU A 1 385 ? -0.773 7.228 -19.132 1.00 95.88 385 GLU A CA 1
ATOM 2852 C C . GLU A 1 385 ? 0.184 6.372 -18.287 1.00 95.88 385 GLU A C 1
ATOM 2854 O O . GLU A 1 385 ? -0.237 5.793 -17.284 1.00 95.88 385 GLU A O 1
ATOM 2859 N N . LEU A 1 386 ? 1.476 6.316 -18.645 1.00 97.06 386 LEU A N 1
ATOM 2860 C CA . LEU A 1 386 ? 2.490 5.595 -17.867 1.00 97.06 386 LEU A CA 1
ATOM 2861 C C . LEU A 1 386 ? 2.633 6.164 -16.455 1.00 97.06 386 LEU A C 1
ATOM 2863 O O . LEU A 1 386 ? 2.589 5.413 -15.480 1.00 97.06 386 LEU A O 1
ATOM 2867 N N . GLN A 1 387 ? 2.764 7.484 -16.332 1.00 96.00 387 GLN A N 1
ATOM 2868 C CA . GLN A 1 387 ? 2.849 8.149 -15.038 1.00 96.00 387 GLN A CA 1
ATOM 2869 C C . GLN A 1 387 ? 1.597 7.878 -14.193 1.00 96.00 387 GLN A C 1
ATOM 2871 O O . GLN A 1 387 ? 1.728 7.553 -13.016 1.00 96.00 387 GLN A O 1
ATOM 2876 N N . ALA A 1 388 ? 0.398 7.967 -14.778 1.00 94.44 388 ALA A N 1
ATOM 2877 C CA . ALA A 1 388 ? -0.852 7.689 -14.072 1.00 94.44 388 ALA A CA 1
ATOM 2878 C C . ALA A 1 388 ? -0.947 6.225 -13.610 1.00 94.44 388 ALA A C 1
ATOM 2880 O O . ALA A 1 388 ? -1.392 5.962 -12.495 1.00 94.44 388 ALA A O 1
ATOM 2881 N N . ALA A 1 389 ? -0.493 5.270 -14.429 1.00 96.69 389 ALA A N 1
ATOM 2882 C CA . ALA A 1 389 ? -0.447 3.858 -14.060 1.00 96.69 389 ALA A CA 1
ATOM 2883 C C . ALA A 1 389 ? 0.514 3.590 -12.894 1.00 96.69 389 ALA A C 1
ATOM 2885 O O . ALA A 1 389 ? 0.164 2.880 -11.950 1.00 96.69 389 ALA A O 1
ATOM 2886 N N . LEU A 1 390 ? 1.713 4.174 -12.938 1.00 96.75 390 LEU A N 1
ATOM 2887 C CA . LEU A 1 390 ? 2.707 4.012 -11.878 1.00 96.75 390 LEU A CA 1
ATOM 2888 C C . LEU A 1 390 ? 2.272 4.702 -10.584 1.00 96.75 390 LEU A C 1
ATOM 2890 O O . LEU A 1 390 ? 2.400 4.106 -9.518 1.00 96.75 390 LEU A O 1
ATOM 2894 N N . ASP A 1 391 ? 1.708 5.908 -10.668 1.00 94.75 391 ASP A N 1
ATOM 2895 C CA . ASP A 1 391 ? 1.161 6.621 -9.510 1.00 94.75 391 ASP A CA 1
ATOM 2896 C C . ASP A 1 391 ? -0.018 5.860 -8.889 1.00 94.75 391 ASP A C 1
ATOM 2898 O O . ASP A 1 391 ? -0.086 5.689 -7.671 1.00 94.75 391 ASP A O 1
ATOM 2902 N N . TRP A 1 392 ? -0.896 5.299 -9.723 1.00 95.31 392 TRP A N 1
ATOM 2903 C CA . TRP A 1 392 ? -1.974 4.436 -9.259 1.00 95.31 392 TRP A CA 1
ATOM 2904 C C . TRP A 1 392 ? -1.449 3.250 -8.447 1.00 95.31 392 TRP A C 1
ATOM 2906 O O . TRP A 1 392 ? -1.879 3.031 -7.314 1.00 95.31 392 TRP A O 1
ATOM 2916 N N . ILE A 1 393 ? -0.508 2.494 -9.016 1.00 94.94 393 ILE A N 1
ATOM 2917 C CA . ILE A 1 393 ? 0.025 1.273 -8.402 1.00 94.94 393 ILE A CA 1
ATOM 2918 C C . ILE A 1 393 ? 0.826 1.603 -7.138 1.00 94.94 393 ILE A C 1
ATOM 2920 O O . ILE A 1 393 ? 0.685 0.912 -6.130 1.00 94.94 393 ILE A O 1
ATOM 2924 N N . ALA A 1 394 ? 1.677 2.627 -7.172 1.00 93.12 394 ALA A N 1
ATOM 2925 C CA . ALA A 1 394 ? 2.590 2.933 -6.073 1.00 93.12 394 ALA A CA 1
ATOM 2926 C C . ALA A 1 394 ? 1.924 3.718 -4.931 1.00 93.12 394 ALA A C 1
ATOM 2928 O O . ALA A 1 394 ? 2.297 3.539 -3.770 1.00 93.12 394 ALA A O 1
ATOM 2929 N N . ASN A 1 395 ? 0.935 4.564 -5.243 1.00 92.38 395 ASN A N 1
ATOM 2930 C CA . ASN A 1 395 ? 0.446 5.583 -4.310 1.00 92.38 395 ASN A CA 1
ATOM 2931 C C . ASN A 1 395 ? -1.051 5.453 -4.025 1.00 92.38 395 ASN A C 1
ATOM 2933 O O . ASN A 1 395 ? -1.448 5.453 -2.860 1.00 92.38 395 ASN A O 1
ATOM 2937 N N . VAL A 1 396 ? -1.886 5.286 -5.054 1.00 94.50 396 VAL A N 1
ATOM 2938 C CA . VAL A 1 396 ? -3.348 5.280 -4.871 1.00 94.50 396 VAL A CA 1
ATOM 2939 C C . VAL A 1 396 ? -3.875 3.936 -4.368 1.00 94.50 396 VAL A C 1
ATOM 2941 O O . VAL A 1 396 ? -4.636 3.888 -3.403 1.00 94.50 396 VAL A O 1
ATOM 2944 N N . GLU A 1 397 ? -3.473 2.827 -4.983 1.00 93.81 397 GLU A N 1
ATOM 2945 C CA . GLU A 1 397 ? -3.937 1.488 -4.609 1.00 93.81 397 GLU A CA 1
ATOM 2946 C C . GLU A 1 397 ? -3.642 1.148 -3.130 1.00 93.81 397 GLU A C 1
ATOM 2948 O O . GLU A 1 397 ? -4.551 0.661 -2.449 1.00 93.81 397 GLU A O 1
ATOM 2953 N N . PRO A 1 398 ? -2.449 1.453 -2.573 1.00 92.19 398 PRO A N 1
ATOM 2954 C CA . PRO A 1 398 ? -2.185 1.263 -1.145 1.00 92.19 398 PRO A CA 1
ATOM 2955 C C . PRO A 1 398 ? -3.091 2.093 -0.225 1.00 92.19 398 PRO A C 1
ATOM 2957 O O . PRO A 1 398 ? -3.485 1.609 0.836 1.00 92.19 398 PRO A O 1
ATOM 2960 N N . VAL A 1 399 ? -3.462 3.319 -0.624 1.00 93.81 399 VAL A N 1
ATOM 2961 C CA . VAL A 1 399 ? -4.420 4.160 0.122 1.00 93.81 399 VAL A CA 1
ATOM 2962 C C . VAL A 1 399 ? -5.791 3.489 0.157 1.00 93.81 399 VAL A C 1
ATOM 2964 O O . VAL A 1 399 ? -6.393 3.382 1.224 1.00 93.81 399 VAL A O 1
ATOM 2967 N N . LEU A 1 400 ? -6.258 2.967 -0.984 1.00 94.06 400 LEU A N 1
ATOM 2968 C CA . LEU A 1 400 ? -7.534 2.250 -1.056 1.00 94.06 400 LEU A CA 1
ATOM 2969 C C . LEU A 1 400 ? -7.546 1.012 -0.163 1.00 94.06 400 LEU A C 1
ATOM 2971 O O . LEU A 1 400 ? -8.521 0.791 0.554 1.00 94.06 400 LEU A O 1
ATOM 2975 N N . ARG A 1 401 ? -6.468 0.222 -0.200 1.00 92.44 401 ARG A N 1
ATOM 2976 C CA . ARG A 1 401 ? -6.322 -0.983 0.621 1.00 92.44 401 ARG A CA 1
ATOM 2977 C C . ARG A 1 401 ? -6.304 -0.634 2.107 1.00 92.44 401 ARG A C 1
ATOM 2979 O O . ARG A 1 401 ? -7.101 -1.174 2.860 1.00 92.44 401 ARG A O 1
ATOM 2986 N N . SER A 1 402 ? -5.490 0.346 2.498 1.00 92.00 402 SER A N 1
ATOM 2987 C CA . SER A 1 402 ? -5.384 0.786 3.894 1.00 92.00 402 SER A CA 1
ATOM 2988 C C . SER A 1 402 ? -6.722 1.307 4.431 1.00 92.00 402 SER A C 1
ATOM 2990 O O . SER A 1 402 ? -7.121 0.962 5.539 1.00 92.00 402 SER A O 1
ATOM 2992 N N . ALA A 1 403 ? -7.468 2.082 3.635 1.00 94.75 403 ALA A N 1
ATOM 2993 C CA . ALA A 1 403 ? -8.801 2.546 4.019 1.00 94.75 403 ALA A CA 1
ATOM 2994 C C . ALA A 1 403 ? -9.802 1.386 4.171 1.00 94.75 403 ALA A C 1
ATOM 2996 O O . ALA A 1 403 ? -10.594 1.369 5.113 1.00 94.75 403 ALA A O 1
ATOM 2997 N N . GLN A 1 404 ? -9.759 0.396 3.272 1.00 93.69 404 GLN A N 1
ATOM 2998 C CA . GLN A 1 404 ? -10.582 -0.812 3.381 1.00 93.69 404 GLN A CA 1
ATOM 2999 C C . GLN A 1 404 ? -10.241 -1.636 4.623 1.00 93.69 404 GLN A C 1
ATOM 3001 O O . GLN A 1 404 ? -11.161 -2.125 5.278 1.00 93.69 404 GLN A O 1
ATOM 3006 N N . ASP A 1 405 ? -8.959 -1.760 4.963 1.00 92.25 405 ASP A N 1
ATOM 3007 C CA . ASP A 1 405 ? -8.506 -2.473 6.157 1.00 92.25 405 ASP A CA 1
ATOM 3008 C C . ASP A 1 405 ? -9.032 -1.786 7.417 1.00 92.25 405 ASP A C 1
ATOM 3010 O O . ASP A 1 405 ? -9.634 -2.442 8.267 1.00 92.25 405 ASP A O 1
ATOM 3014 N N . VAL A 1 406 ? -8.926 -0.455 7.503 1.00 93.62 406 VAL A N 1
ATOM 3015 C CA . VAL A 1 406 ? -9.485 0.293 8.637 1.00 93.62 406 VAL A CA 1
ATOM 3016 C C . VAL A 1 406 ? -10.997 0.100 8.741 1.00 93.62 406 VAL A C 1
ATOM 3018 O O . VAL A 1 406 ? -11.504 -0.195 9.821 1.00 93.62 406 VAL A O 1
ATOM 3021 N N . VAL A 1 407 ? -11.740 0.192 7.636 1.00 94.19 407 VAL A N 1
ATOM 3022 C CA . VAL A 1 407 ? -13.187 -0.087 7.644 1.00 94.19 407 VAL A CA 1
ATOM 3023 C C . VAL A 1 407 ? -13.471 -1.530 8.085 1.00 94.19 407 VAL A C 1
ATOM 3025 O O . VAL A 1 407 ? -14.374 -1.759 8.890 1.00 94.19 407 VAL A O 1
ATOM 3028 N N . GLY A 1 408 ? -12.688 -2.503 7.615 1.00 94.56 408 GLY A N 1
ATOM 3029 C CA . GLY A 1 408 ? -12.793 -3.910 8.008 1.00 94.56 408 GLY A CA 1
ATOM 3030 C C . GLY A 1 408 ? -12.520 -4.148 9.495 1.00 94.56 408 GLY A C 1
ATOM 3031 O O . GLY A 1 408 ? -13.141 -5.021 10.099 1.00 94.56 408 GLY A O 1
ATOM 3032 N N . ILE A 1 409 ? -11.650 -3.336 10.091 1.00 94.00 409 ILE A N 1
ATOM 3033 C CA . ILE A 1 409 ? -11.328 -3.339 11.518 1.00 94.00 409 ILE A CA 1
ATOM 3034 C C . ILE A 1 409 ? -12.443 -2.669 12.345 1.00 94.00 409 ILE A C 1
ATOM 3036 O O . ILE A 1 409 ? -12.811 -3.168 13.411 1.00 94.00 409 ILE A O 1
ATOM 3040 N N . LEU A 1 410 ? -13.010 -1.554 11.867 1.00 94.56 410 LEU A N 1
ATOM 3041 C CA . LEU A 1 410 ? -13.993 -0.766 12.619 1.00 94.56 410 LEU A CA 1
ATOM 3042 C C . LEU A 1 410 ? -15.430 -1.315 12.531 1.00 94.56 410 LEU A C 1
ATOM 3044 O O . LEU A 1 410 ? -16.169 -1.253 13.519 1.00 94.56 410 LEU A O 1
ATOM 3048 N N . ASN A 1 411 ? -15.832 -1.865 11.382 1.00 95.12 411 ASN A N 1
ATOM 3049 C CA . ASN A 1 411 ? -17.198 -2.349 11.144 1.00 95.12 411 ASN A CA 1
ATOM 3050 C C . ASN A 1 411 ? -17.661 -3.436 12.139 1.00 95.12 411 ASN A C 1
ATOM 3052 O O . ASN A 1 411 ? -18.797 -3.352 12.610 1.00 95.12 411 ASN A O 1
ATOM 3056 N N . PRO A 1 412 ? -16.843 -4.447 12.503 1.00 96.25 412 PRO A N 1
ATOM 3057 C CA . PRO A 1 412 ? -17.240 -5.457 13.485 1.00 96.25 412 PRO A CA 1
ATOM 3058 C C . PRO A 1 412 ? -17.586 -4.864 14.852 1.00 96.25 412 PRO A C 1
ATOM 3060 O O . PRO A 1 412 ? -18.561 -5.285 15.471 1.00 96.25 412 PRO A O 1
ATOM 3063 N N . VAL A 1 413 ? -16.831 -3.861 15.303 1.00 95.31 413 VAL A N 1
ATOM 3064 C CA . VAL A 1 413 ? -17.085 -3.176 16.577 1.00 95.31 413 VAL A CA 1
ATOM 3065 C C . VAL A 1 413 ? -18.346 -2.320 16.487 1.00 95.31 413 VAL A C 1
ATOM 3067 O O . VAL A 1 413 ? -19.171 -2.367 17.394 1.00 95.31 413 VAL A O 1
ATOM 3070 N N . ALA A 1 414 ? -18.545 -1.586 15.386 1.00 95.62 414 ALA A N 1
ATOM 3071 C CA . ALA A 1 414 ? -19.777 -0.820 15.170 1.00 95.62 414 ALA A CA 1
ATOM 3072 C C . ALA A 1 414 ? -21.016 -1.734 15.198 1.00 95.62 414 ALA A C 1
ATOM 3074 O O . ALA A 1 414 ? -22.022 -1.411 15.832 1.00 95.62 414 ALA A O 1
ATOM 3075 N N . LYS A 1 415 ? -20.913 -2.924 14.593 1.00 96.81 415 LYS A N 1
ATOM 3076 C CA . LYS A 1 415 ? -21.953 -3.953 14.661 1.00 96.81 415 LYS A CA 1
ATOM 3077 C C . LYS A 1 415 ? -22.187 -4.443 16.095 1.00 96.81 415 LYS A C 1
ATOM 3079 O O . LYS A 1 415 ? -23.332 -4.482 16.525 1.00 96.81 415 LYS A O 1
ATOM 3084 N N . GLN A 1 416 ? -21.132 -4.771 16.845 1.00 97.50 416 GLN A N 1
ATOM 3085 C CA . GLN A 1 416 ? -21.252 -5.202 18.246 1.00 97.50 416 GLN A CA 1
ATOM 3086 C C . GLN A 1 416 ? -21.895 -4.130 19.136 1.00 97.50 416 GLN A C 1
ATOM 3088 O O . GLN A 1 416 ? -22.713 -4.461 19.990 1.00 97.50 416 GLN A O 1
ATOM 3093 N N . LEU A 1 417 ? -21.574 -2.852 18.919 1.00 96.88 417 LEU A N 1
ATOM 3094 C CA . LEU A 1 417 ? -22.215 -1.737 19.620 1.00 96.88 417 LEU A CA 1
ATOM 3095 C C . LEU A 1 417 ? -23.712 -1.661 19.313 1.00 96.88 417 LEU A C 1
ATOM 3097 O O . LEU A 1 417 ? -24.515 -1.515 20.232 1.00 96.88 417 LEU A O 1
ATOM 3101 N N . ASN A 1 418 ? -24.093 -1.819 18.044 1.00 97.50 418 ASN A N 1
ATOM 3102 C CA . ASN A 1 418 ? -25.496 -1.873 17.645 1.00 97.50 418 ASN A CA 1
ATOM 3103 C C . ASN A 1 418 ? -26.229 -3.079 18.253 1.00 97.50 418 ASN A C 1
ATOM 3105 O O . ASN A 1 418 ? -27.330 -2.923 18.776 1.00 97.50 418 ASN A O 1
ATOM 3109 N N . ASP A 1 419 ? -25.605 -4.258 18.244 1.00 98.19 419 ASP A N 1
ATOM 3110 C CA . ASP A 1 419 ? -26.162 -5.477 18.837 1.00 98.19 419 ASP A CA 1
ATOM 3111 C C . ASP A 1 419 ? -26.348 -5.324 20.361 1.00 98.19 419 ASP A C 1
ATOM 3113 O O . ASP A 1 419 ? -27.378 -5.724 20.906 1.00 98.19 419 ASP A O 1
ATOM 3117 N N . ALA A 1 420 ? -25.394 -4.691 21.054 1.00 98.25 420 ALA A N 1
ATOM 3118 C CA . ALA A 1 420 ? -25.488 -4.408 22.485 1.00 98.25 420 ALA A CA 1
ATOM 3119 C C . ALA A 1 420 ? -26.590 -3.389 22.814 1.00 98.25 420 ALA A C 1
ATOM 3121 O O . ALA A 1 420 ? -27.385 -3.616 23.729 1.00 98.25 420 ALA A O 1
ATOM 3122 N N . ALA A 1 421 ? -26.673 -2.293 22.053 1.00 98.00 421 ALA A N 1
ATOM 3123 C CA . ALA A 1 421 ? -27.724 -1.293 22.215 1.00 98.00 421 ALA A CA 1
ATOM 3124 C C . ALA A 1 421 ? -29.115 -1.900 21.975 1.00 98.00 421 ALA A C 1
ATOM 3126 O O . ALA A 1 421 ? -30.031 -1.670 22.765 1.00 98.00 421 ALA A O 1
ATOM 3127 N N . GLN A 1 422 ? -29.266 -2.724 20.934 1.00 98.38 422 GLN A N 1
ATOM 3128 C CA . GLN A 1 422 ? -30.523 -3.411 20.642 1.00 98.38 422 GLN A CA 1
ATOM 3129 C C . GLN A 1 422 ? -30.894 -4.403 21.751 1.00 98.38 422 GLN A C 1
ATOM 3131 O O . GLN A 1 422 ? -32.029 -4.394 22.221 1.00 98.38 422 GLN A O 1
ATOM 3136 N N . ALA A 1 423 ? -29.939 -5.200 22.240 1.00 98.44 423 ALA A N 1
ATOM 3137 C CA . ALA A 1 423 ? -30.179 -6.112 23.357 1.00 98.44 423 ALA A CA 1
ATOM 3138 C C . ALA A 1 423 ? -30.650 -5.371 24.621 1.00 98.44 423 ALA A C 1
ATOM 3140 O O . ALA A 1 423 ? -31.524 -5.867 25.330 1.00 98.44 423 ALA A O 1
ATOM 3141 N N . ALA A 1 424 ? -30.118 -4.177 24.886 1.00 98.00 424 ALA A N 1
ATOM 3142 C CA . ALA A 1 424 ? -30.558 -3.350 26.003 1.00 98.00 424 ALA A CA 1
ATOM 3143 C C . ALA A 1 424 ? -31.987 -2.815 25.819 1.00 98.00 424 ALA A C 1
ATOM 3145 O O . ALA A 1 424 ? -32.783 -2.877 26.756 1.00 98.00 424 ALA A O 1
ATOM 3146 N N . VAL A 1 425 ? -32.335 -2.360 24.608 1.00 97.88 425 VAL A N 1
ATOM 3147 C CA . VAL A 1 425 ? -33.705 -1.946 24.247 1.00 97.88 425 VAL A CA 1
ATOM 3148 C C . VAL A 1 425 ? -34.698 -3.101 24.407 1.00 97.88 425 VAL A C 1
ATOM 3150 O O . VAL A 1 425 ? -35.801 -2.894 24.909 1.00 97.88 425 VAL A O 1
ATOM 3153 N N . ASP A 1 426 ? -34.287 -4.319 24.057 1.00 98.06 426 ASP A N 1
ATOM 3154 C CA . ASP A 1 426 ? -35.102 -5.533 24.169 1.00 98.06 426 ASP A CA 1
ATOM 3155 C C . ASP A 1 426 ? -35.174 -6.092 25.608 1.00 98.06 426 ASP A C 1
ATOM 3157 O O . ASP A 1 426 ? -35.759 -7.152 25.839 1.00 98.06 426 ASP A O 1
ATOM 3161 N N . GLY A 1 427 ? -34.548 -5.427 26.587 1.00 97.81 427 GLY A N 1
ATOM 3162 C CA . GLY A 1 427 ? -34.497 -5.870 27.986 1.00 97.81 427 GLY A CA 1
ATOM 3163 C C . GLY A 1 427 ? -33.561 -7.058 28.252 1.00 97.81 427 GLY A C 1
ATOM 3164 O O . GLY A 1 427 ? -33.542 -7.598 29.358 1.00 97.81 427 GLY A O 1
ATOM 3165 N N . ARG A 1 428 ? -32.749 -7.468 27.271 1.00 98.50 428 ARG A N 1
ATOM 3166 C CA . ARG A 1 428 ? -31.762 -8.562 27.360 1.00 98.50 428 ARG A CA 1
ATOM 3167 C C . ARG A 1 428 ? -30.412 -8.053 27.869 1.00 98.50 428 ARG A C 1
ATOM 3169 O O . ARG A 1 428 ? -29.395 -8.101 27.172 1.00 98.50 428 ARG A O 1
ATOM 3176 N N . LEU A 1 429 ? -30.407 -7.544 29.098 1.00 98.12 429 LEU A N 1
ATOM 3177 C CA . LEU A 1 429 ? -29.256 -6.846 29.686 1.00 98.12 429 LEU A CA 1
ATOM 3178 C C . LEU A 1 429 ? -28.014 -7.741 29.851 1.00 98.12 429 LEU A C 1
ATOM 3180 O O . LEU A 1 429 ? -26.893 -7.262 29.715 1.00 98.12 429 LEU A O 1
ATOM 3184 N N . ASP A 1 430 ? -28.198 -9.048 30.057 1.00 97.56 430 ASP A N 1
ATOM 3185 C CA . ASP A 1 430 ? -27.108 -10.030 30.138 1.00 97.56 430 ASP A CA 1
ATOM 3186 C C . ASP A 1 430 ? -26.363 -10.208 28.800 1.00 97.56 430 ASP A C 1
ATOM 3188 O O . ASP A 1 430 ? -25.166 -10.507 28.763 1.00 97.56 430 ASP A O 1
ATOM 3192 N N . VAL A 1 431 ? -27.077 -10.050 27.684 1.00 98.19 431 VAL A N 1
ATOM 3193 C CA . VAL A 1 431 ? -26.510 -10.122 26.334 1.00 98.19 431 VAL A CA 1
ATOM 3194 C C . VAL A 1 431 ? -25.828 -8.812 25.985 1.00 98.19 431 VAL A C 1
ATOM 3196 O O . VAL A 1 431 ? -24.723 -8.844 25.443 1.00 98.19 431 VAL A O 1
ATOM 3199 N N . ALA A 1 432 ? -26.450 -7.680 26.327 1.00 98.12 432 ALA A N 1
ATOM 3200 C CA . ALA A 1 432 ? -25.860 -6.360 26.131 1.00 98.12 432 ALA A CA 1
ATOM 3201 C C . ALA A 1 432 ? -24.499 -6.255 26.840 1.00 98.12 432 ALA A C 1
ATOM 3203 O O . ALA A 1 432 ? -23.505 -5.901 26.207 1.00 98.12 432 ALA A O 1
ATOM 3204 N N . ASP A 1 433 ? -24.426 -6.686 28.102 1.00 97.69 433 ASP A N 1
ATOM 3205 C CA . ASP A 1 433 ? -23.189 -6.699 28.889 1.00 97.69 433 ASP A CA 1
ATOM 3206 C C . ASP A 1 433 ? -22.105 -7.585 28.300 1.00 97.69 433 ASP A C 1
ATOM 3208 O O . ASP A 1 433 ? -20.965 -7.152 28.143 1.00 97.69 433 ASP A O 1
ATOM 3212 N N . ARG A 1 434 ? -22.446 -8.833 27.961 1.00 97.88 434 ARG A N 1
ATOM 3213 C CA . ARG A 1 434 ? -21.472 -9.753 27.361 1.00 97.88 434 ARG A CA 1
ATOM 3214 C C . ARG A 1 434 ? -20.960 -9.233 26.026 1.00 97.88 434 ARG A C 1
ATOM 3216 O O . ARG A 1 434 ? -19.778 -9.393 25.734 1.00 97.88 434 ARG A O 1
ATOM 3223 N N . THR A 1 435 ? -21.831 -8.608 25.237 1.00 97.88 435 THR A N 1
ATOM 3224 C CA . THR A 1 435 ? -21.457 -8.020 23.949 1.00 97.88 435 THR A CA 1
ATOM 3225 C C . THR A 1 435 ? -20.531 -6.824 24.153 1.00 97.88 435 THR A C 1
ATOM 3227 O O . THR A 1 435 ? -19.469 -6.798 23.540 1.00 97.88 435 THR A O 1
ATOM 3230 N N . LEU A 1 436 ? -20.852 -5.898 25.068 1.00 96.75 436 LEU A N 1
ATOM 3231 C CA . LEU A 1 436 ? -19.978 -4.768 25.414 1.00 96.75 436 LEU A CA 1
ATOM 3232 C C . LEU A 1 436 ? -18.625 -5.221 25.971 1.00 96.75 436 LEU A C 1
ATOM 3234 O O . LEU A 1 436 ? -17.590 -4.713 25.553 1.00 96.75 436 LEU A O 1
ATOM 3238 N N . ALA A 1 437 ? -18.610 -6.203 26.874 1.00 96.25 437 ALA A N 1
ATOM 3239 C CA . ALA A 1 437 ? -17.377 -6.735 27.452 1.00 96.25 437 ALA A CA 1
ATOM 3240 C C . ALA A 1 437 ? -16.491 -7.455 26.419 1.00 96.25 437 ALA A C 1
ATOM 3242 O O . ALA A 1 437 ? -15.276 -7.545 26.600 1.00 96.25 437 ALA A O 1
ATOM 3243 N N . ALA A 1 438 ? -17.083 -7.969 25.335 1.00 95.88 438 ALA A N 1
ATOM 3244 C CA . ALA A 1 438 ? -16.352 -8.573 24.226 1.00 95.88 438 ALA A CA 1
ATOM 3245 C C . ALA A 1 438 ? -15.716 -7.536 23.282 1.00 95.88 438 ALA A C 1
ATOM 3247 O O . ALA A 1 438 ? -14.819 -7.900 22.513 1.00 95.88 438 ALA A O 1
ATOM 3248 N N . ILE A 1 439 ? -16.133 -6.264 23.344 1.00 94.69 439 ILE A N 1
ATOM 3249 C CA . ILE A 1 439 ? -15.533 -5.184 22.556 1.00 94.69 439 ILE A CA 1
ATOM 3250 C C . ILE A 1 439 ? -14.149 -4.890 23.129 1.00 94.69 439 ILE A C 1
ATOM 3252 O O . ILE A 1 439 ? -13.982 -4.220 24.149 1.00 94.69 439 ILE A O 1
ATOM 3256 N N . LYS A 1 440 ? -13.121 -5.399 22.453 1.00 88.56 440 LYS A N 1
ATOM 3257 C CA . LYS A 1 440 ? -11.737 -5.031 22.747 1.00 88.56 440 LYS A CA 1
ATOM 3258 C C . LYS A 1 440 ? -11.473 -3.620 22.217 1.00 88.56 440 LYS A C 1
ATOM 3260 O O . LYS A 1 440 ? -11.975 -3.291 21.144 1.00 88.56 440 LYS A O 1
ATOM 3265 N N . PRO A 1 441 ? -10.655 -2.800 22.901 1.00 81.81 441 PRO A N 1
ATOM 3266 C CA . PRO A 1 441 ? -10.137 -1.576 22.311 1.00 81.81 441 PRO A CA 1
ATOM 3267 C C . PRO A 1 441 ? -9.395 -1.939 21.029 1.00 81.81 441 PRO A C 1
ATOM 3269 O O . PRO A 1 441 ? -8.409 -2.677 21.059 1.00 81.81 441 PRO A O 1
ATOM 3272 N N . VAL A 1 442 ? -9.901 -1.463 19.900 1.00 80.06 442 VAL A N 1
ATOM 3273 C CA . VAL A 1 442 ? -9.279 -1.703 18.608 1.00 80.06 442 VAL A CA 1
ATOM 3274 C C . VAL A 1 442 ? -8.408 -0.500 18.281 1.00 80.06 442 VAL A C 1
ATOM 3276 O O . VAL A 1 442 ? -8.916 0.585 18.007 1.00 80.06 442 VAL A O 1
ATOM 3279 N N . SER A 1 443 ? -7.090 -0.678 18.348 1.00 80.00 443 SER A N 1
ATOM 3280 C CA . SER A 1 443 ? -6.130 0.318 17.876 1.00 80.00 443 SER A CA 1
ATOM 3281 C C . SER A 1 443 ? -5.752 -0.013 16.435 1.00 80.00 443 SER A C 1
ATOM 3283 O O . SER A 1 443 ? -5.051 -0.995 16.204 1.00 80.00 443 SER A O 1
ATOM 3285 N N . ALA A 1 444 ? -6.195 0.809 15.487 1.00 85.94 444 ALA A N 1
ATOM 3286 C CA . ALA A 1 444 ? -5.703 0.792 14.105 1.00 85.94 444 ALA A CA 1
ATOM 3287 C C . ALA A 1 444 ? -4.678 1.920 13.875 1.00 85.94 444 ALA A C 1
ATOM 3289 O O . ALA A 1 444 ? -4.607 2.523 12.807 1.00 85.94 444 ALA A O 1
ATOM 3290 N N . ASP A 1 445 ? -3.947 2.304 14.929 1.00 87.56 445 ASP A N 1
ATOM 3291 C CA . ASP A 1 445 ? -3.095 3.498 14.921 1.00 87.56 445 ASP A CA 1
ATOM 3292 C C . ASP A 1 445 ? -1.991 3.407 13.860 1.00 87.56 445 ASP A C 1
ATOM 3294 O O . ASP A 1 445 ? -1.657 4.413 13.237 1.00 87.56 445 ASP A O 1
ATOM 3298 N N . ALA A 1 446 ? -1.470 2.203 13.605 1.00 84.50 446 ALA A N 1
ATOM 3299 C CA . ALA A 1 446 ? -0.487 1.973 12.552 1.00 84.50 446 ALA A CA 1
ATOM 3300 C C . ALA A 1 446 ? -1.088 2.197 11.154 1.00 84.50 446 ALA A C 1
ATOM 3302 O O . ALA A 1 446 ? -0.467 2.843 10.311 1.00 84.50 446 ALA A O 1
ATOM 3303 N N . GLU A 1 447 ? -2.305 1.712 10.916 1.00 88.44 447 GLU A N 1
ATOM 3304 C CA . GLU A 1 447 ? -3.034 1.883 9.661 1.00 88.44 447 GLU A CA 1
ATOM 3305 C C . GLU A 1 447 ? -3.394 3.355 9.426 1.00 88.44 447 GLU A C 1
ATOM 3307 O O . GLU A 1 447 ? -3.269 3.842 8.302 1.00 88.44 447 GLU A O 1
ATOM 3312 N N . PHE A 1 448 ? -3.771 4.084 10.481 1.00 90.81 448 PHE A N 1
ATOM 3313 C CA . PHE A 1 448 ? -4.036 5.524 10.421 1.00 90.81 448 PHE A CA 1
ATOM 3314 C C . PHE A 1 448 ? -2.792 6.343 10.091 1.00 90.81 448 PHE A C 1
ATOM 3316 O O . PHE A 1 448 ? -2.848 7.205 9.213 1.00 90.81 448 PHE A O 1
ATOM 3323 N N . GLU A 1 449 ? -1.671 6.090 10.770 1.00 88.75 449 GLU A N 1
ATOM 3324 C CA . GLU A 1 449 ? -0.424 6.803 10.481 1.00 88.75 449 GLU A CA 1
ATOM 3325 C C . GLU A 1 449 ? 0.088 6.479 9.071 1.00 88.75 449 GLU A C 1
ATOM 3327 O O . GLU A 1 449 ? 0.506 7.388 8.355 1.00 88.75 449 GLU A O 1
ATOM 3332 N N . ASN A 1 450 ? -0.044 5.228 8.615 1.00 86.31 450 ASN A N 1
ATOM 3333 C CA . ASN A 1 450 ? 0.264 4.850 7.234 1.00 86.31 450 ASN A CA 1
ATOM 3334 C C . ASN A 1 450 ? -0.650 5.560 6.215 1.00 86.31 450 ASN A C 1
ATOM 3336 O O . ASN A 1 450 ? -0.177 6.085 5.209 1.00 86.31 450 ASN A O 1
ATOM 3340 N N . LEU A 1 451 ? -1.961 5.625 6.464 1.00 90.81 451 LEU A N 1
ATOM 3341 C CA . LEU A 1 451 ? -2.892 6.325 5.574 1.00 90.81 451 LEU A CA 1
ATOM 3342 C C . LEU A 1 451 ? -2.560 7.821 5.484 1.00 90.81 451 LEU A C 1
ATOM 3344 O O . LEU A 1 451 ? -2.505 8.391 4.393 1.00 90.81 451 LEU A O 1
ATOM 3348 N N . LYS A 1 452 ? -2.253 8.433 6.629 1.00 91.31 452 LYS A N 1
ATOM 3349 C CA . LYS A 1 452 ? -1.845 9.834 6.737 1.00 91.31 452 LYS A CA 1
ATOM 3350 C C . LYS A 1 452 ? -0.510 10.108 6.046 1.00 91.31 452 LYS A C 1
ATOM 3352 O O . LYS A 1 452 ? -0.374 11.134 5.382 1.00 91.31 452 LYS A O 1
ATOM 3357 N N . SER A 1 453 ? 0.474 9.214 6.161 1.00 88.38 453 SER A N 1
ATOM 3358 C CA . SER A 1 453 ? 1.769 9.393 5.490 1.00 88.38 453 SER A CA 1
ATOM 3359 C C . SER A 1 453 ? 1.629 9.355 3.962 1.00 88.38 453 SER A C 1
ATOM 3361 O O . SER A 1 453 ? 2.384 10.038 3.265 1.00 88.38 453 SER A O 1
ATOM 3363 N N . ARG A 1 454 ? 0.609 8.654 3.449 1.00 89.19 454 ARG A N 1
ATOM 3364 C CA . ARG A 1 454 ? 0.274 8.511 2.020 1.00 89.19 454 ARG A CA 1
ATOM 3365 C C . ARG A 1 454 ? -0.728 9.528 1.478 1.00 89.19 454 ARG A C 1
ATOM 3367 O O . ARG A 1 454 ? -0.926 9.601 0.267 1.00 89.19 454 ARG A O 1
ATOM 3374 N N . ALA A 1 455 ? -1.345 10.329 2.338 1.00 90.88 455 ALA A N 1
ATOM 3375 C CA . ALA A 1 455 ? -2.307 11.362 1.971 1.00 90.88 455 ALA A CA 1
ATOM 3376 C C . ALA A 1 455 ? -1.630 12.570 1.286 1.00 90.88 455 ALA A C 1
ATOM 3378 O O . ALA A 1 455 ? -1.567 13.669 1.833 1.00 90.88 455 ALA A O 1
ATOM 3379 N N . LYS A 1 456 ? -1.062 12.357 0.091 1.00 88.94 456 LYS A N 1
ATOM 3380 C CA . LYS A 1 456 ? -0.335 13.383 -0.679 1.00 88.94 456 LYS A CA 1
ATOM 3381 C C . LYS A 1 456 ? -1.194 14.061 -1.751 1.00 88.94 456 LYS A C 1
ATOM 3383 O O . LYS A 1 456 ? -0.826 15.123 -2.246 1.00 88.94 456 LYS A O 1
ATOM 3388 N N . THR A 1 457 ? -2.329 13.466 -2.113 1.00 90.31 457 THR A N 1
ATOM 3389 C CA . THR A 1 457 ? -3.288 14.018 -3.083 1.00 90.31 457 THR A CA 1
ATOM 3390 C C . THR A 1 457 ? -4.573 14.457 -2.377 1.00 90.31 457 THR A C 1
ATOM 3392 O O . THR A 1 457 ? -4.883 13.912 -1.317 1.00 90.31 457 THR A O 1
ATOM 3395 N N . PRO A 1 458 ? -5.357 15.398 -2.941 1.00 95.00 458 PRO A N 1
ATOM 3396 C CA . PRO A 1 458 ? -6.608 15.840 -2.321 1.00 95.00 458 PRO A CA 1
ATOM 3397 C C . PRO A 1 458 ? -7.584 14.694 -2.019 1.00 95.00 458 PRO A C 1
ATOM 3399 O O . PRO A 1 458 ? -8.097 14.617 -0.908 1.00 95.00 458 PRO A O 1
ATOM 3402 N N . ASP A 1 459 ? -7.776 13.762 -2.962 1.00 94.44 459 ASP A N 1
ATOM 3403 C CA . ASP A 1 459 ? -8.646 12.598 -2.747 1.00 94.44 459 ASP A CA 1
ATOM 3404 C C . ASP A 1 459 ? -8.086 11.679 -1.633 1.00 94.44 459 ASP A C 1
ATOM 3406 O O . ASP A 1 459 ? -8.847 11.182 -0.808 1.00 94.44 459 ASP A O 1
ATOM 3410 N N . ALA A 1 460 ? -6.762 11.474 -1.550 1.00 93.94 460 ALA A N 1
ATOM 3411 C CA . ALA A 1 460 ? -6.154 10.654 -0.494 1.00 93.94 460 ALA A CA 1
ATOM 3412 C C . ALA A 1 460 ? -6.212 11.321 0.895 1.00 93.94 460 ALA A C 1
ATOM 3414 O O . ALA A 1 460 ? -6.378 10.627 1.899 1.00 93.94 460 ALA A O 1
ATOM 3415 N N . VAL A 1 461 ? -6.112 12.654 0.958 1.00 95.88 461 VAL A N 1
ATOM 3416 C CA . VAL A 1 461 ? -6.363 13.438 2.181 1.00 95.88 461 VAL A CA 1
ATOM 3417 C C . VAL A 1 461 ? -7.807 13.266 2.627 1.00 95.88 461 VAL A C 1
ATOM 3419 O O . VAL A 1 461 ? -8.037 12.926 3.783 1.00 95.88 461 VAL A O 1
ATOM 3422 N N . GLU A 1 462 ? -8.770 13.383 1.713 1.00 97.19 462 GLU A N 1
ATOM 3423 C CA . GLU A 1 462 ? -10.179 13.179 2.055 1.00 97.19 462 GLU A CA 1
ATOM 3424 C C . GLU A 1 462 ? -10.449 11.745 2.548 1.00 97.19 462 GLU A C 1
ATOM 3426 O O . GLU A 1 462 ? -11.157 11.557 3.539 1.00 97.19 462 GLU A O 1
ATOM 3431 N N . VAL A 1 463 ? -9.842 10.725 1.924 1.00 97.12 463 VAL A N 1
ATOM 3432 C CA . VAL A 1 463 ? -9.899 9.339 2.425 1.00 97.12 463 VAL A CA 1
ATOM 3433 C C . VAL A 1 463 ? -9.351 9.251 3.853 1.00 97.12 463 VAL A C 1
ATOM 3435 O O . VAL A 1 463 ? -9.999 8.654 4.718 1.00 97.12 463 VAL A O 1
ATOM 3438 N N . SER A 1 464 ? -8.184 9.844 4.118 1.00 95.50 464 SER A N 1
ATOM 3439 C CA . SER A 1 464 ? -7.574 9.866 5.452 1.00 95.50 464 SER A CA 1
ATOM 3440 C C . SER A 1 464 ? -8.488 10.523 6.486 1.00 95.50 464 SER A C 1
ATOM 3442 O O . SER A 1 464 ? -8.782 9.919 7.520 1.00 95.50 464 SER A O 1
ATOM 3444 N N . ASP A 1 465 ? -8.996 11.718 6.190 1.00 96.56 465 ASP A N 1
ATOM 3445 C CA . ASP A 1 465 ? -9.838 12.499 7.098 1.00 96.56 465 ASP A CA 1
ATOM 3446 C C . ASP A 1 465 ? -11.145 11.772 7.432 1.00 96.56 465 ASP A C 1
ATOM 3448 O O . ASP A 1 465 ? -11.523 11.666 8.602 1.00 96.56 465 ASP A O 1
ATOM 3452 N N . ARG A 1 466 ? -11.807 11.185 6.427 1.00 97.38 466 ARG A N 1
ATOM 3453 C CA . ARG A 1 466 ? -13.030 10.391 6.638 1.00 97.38 466 ARG A CA 1
ATOM 3454 C C . ARG A 1 466 ? -12.772 9.142 7.462 1.00 97.38 466 ARG A C 1
ATOM 3456 O O . ARG A 1 466 ? -13.577 8.780 8.316 1.00 97.38 466 ARG A O 1
ATOM 3463 N N . THR A 1 467 ? -11.634 8.491 7.248 1.00 95.94 467 THR A N 1
ATOM 3464 C CA . THR A 1 467 ? -11.262 7.315 8.035 1.00 95.94 467 THR A CA 1
ATOM 3465 C C . THR A 1 467 ? -11.027 7.704 9.503 1.00 95.94 467 THR A C 1
ATOM 3467 O O . THR A 1 467 ? -11.472 6.995 10.408 1.00 95.94 467 THR A O 1
ATOM 3470 N N . VAL A 1 468 ? -10.382 8.848 9.768 1.00 94.81 468 VAL A N 1
ATOM 3471 C CA . VAL A 1 468 ? -10.219 9.380 11.136 1.00 94.81 468 VAL A CA 1
ATOM 3472 C C . VAL A 1 468 ? -11.578 9.698 11.760 1.00 94.81 468 VAL A C 1
ATOM 3474 O O . VAL A 1 468 ? -11.829 9.298 12.899 1.00 94.81 468 VAL A O 1
ATOM 3477 N N . ALA A 1 469 ? -12.481 10.326 11.002 1.00 95.69 469 ALA A N 1
ATOM 3478 C CA . ALA A 1 469 ? -13.840 10.591 11.458 1.00 95.69 469 ALA A CA 1
ATOM 3479 C C . ALA A 1 469 ? -14.569 9.295 11.858 1.00 95.69 469 ALA A C 1
ATOM 3481 O O . ALA A 1 469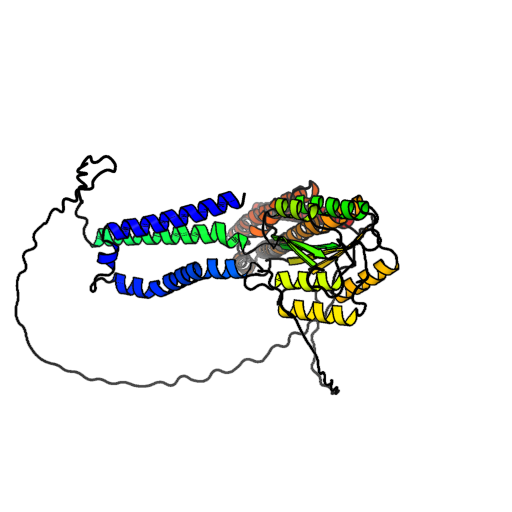 ? -15.194 9.259 12.917 1.00 95.69 469 ALA A O 1
ATOM 3482 N N . LEU A 1 470 ? -14.436 8.205 11.090 1.00 95.62 470 LEU A N 1
ATOM 3483 C CA . LEU A 1 470 ? -15.018 6.900 11.442 1.00 95.62 470 LEU A CA 1
ATOM 3484 C C . LEU A 1 470 ? -14.531 6.374 12.797 1.00 95.62 470 LEU A C 1
ATOM 3486 O O . LEU A 1 470 ? -15.345 5.898 13.595 1.00 95.62 470 LEU A O 1
ATOM 3490 N N . ARG A 1 471 ? -13.226 6.474 13.079 1.00 94.75 471 ARG A N 1
ATOM 3491 C CA . ARG A 1 471 ? -12.670 6.093 14.387 1.00 94.75 471 ARG A CA 1
ATOM 3492 C C . ARG A 1 471 ? -13.257 6.943 15.504 1.00 94.75 471 ARG A C 1
ATOM 3494 O O . ARG A 1 471 ? -13.656 6.401 16.532 1.00 94.75 471 ARG A O 1
ATOM 3501 N N . ASP A 1 472 ? -13.312 8.255 15.312 1.00 93.69 472 ASP A N 1
ATOM 3502 C CA . ASP A 1 472 ? -13.799 9.173 16.341 1.00 93.69 472 ASP A CA 1
ATOM 3503 C C . ASP A 1 472 ? -15.288 8.930 16.639 1.00 93.69 472 ASP A C 1
ATOM 3505 O O . ASP A 1 472 ? -15.682 8.881 17.806 1.00 93.69 472 ASP A O 1
ATOM 3509 N N . ARG A 1 473 ? -16.107 8.660 15.610 1.00 94.06 473 ARG A N 1
ATOM 3510 C CA . ARG A 1 473 ? -17.516 8.262 15.784 1.00 94.06 473 ARG A CA 1
ATOM 3511 C C . ARG A 1 473 ? -17.658 6.951 16.545 1.00 94.06 473 ARG A C 1
ATOM 3513 O O . ARG A 1 473 ? -18.430 6.884 17.496 1.00 94.06 473 ARG A O 1
ATOM 3520 N N . GLN A 1 474 ? -16.880 5.930 16.192 1.00 93.69 474 GLN A N 1
ATOM 3521 C CA . GLN A 1 474 ? -16.895 4.665 16.926 1.00 93.69 474 GLN A CA 1
ATOM 3522 C C . GLN A 1 474 ? -16.479 4.857 18.394 1.00 93.69 474 GLN A C 1
ATOM 3524 O O . GLN A 1 474 ? -17.130 4.329 19.296 1.00 93.69 474 GLN A O 1
ATOM 3529 N N . LYS A 1 475 ? -15.425 5.641 18.648 1.00 92.38 475 LYS A N 1
ATOM 3530 C CA . LYS A 1 475 ? -14.932 5.933 20.000 1.00 92.38 475 LYS A CA 1
ATOM 3531 C C . LYS A 1 475 ? -15.980 6.643 20.857 1.00 92.38 475 LYS A C 1
ATOM 3533 O O . LYS A 1 475 ? -16.058 6.361 22.049 1.00 92.38 475 LYS A O 1
ATOM 3538 N N . ASN A 1 476 ? -16.778 7.527 20.261 1.00 91.44 476 ASN A N 1
ATOM 3539 C CA . ASN A 1 476 ? -17.866 8.229 20.945 1.00 91.44 476 ASN A CA 1
ATOM 3540 C C . ASN A 1 476 ? -19.100 7.335 21.164 1.00 91.44 476 ASN A C 1
ATOM 3542 O O . ASN A 1 476 ? -19.775 7.471 22.183 1.00 91.44 476 ASN A O 1
ATOM 3546 N N . ALA A 1 477 ? -19.347 6.368 20.275 1.00 93.81 477 ALA A N 1
ATOM 3547 C CA . ALA A 1 477 ? -20.463 5.435 20.413 1.00 93.81 477 ALA A CA 1
ATOM 3548 C C . ALA A 1 477 ? -20.292 4.464 21.597 1.00 93.81 477 ALA A C 1
ATOM 3550 O O . ALA A 1 477 ? -21.275 4.131 22.256 1.00 93.81 477 ALA A O 1
ATOM 3551 N N . VAL A 1 478 ? -19.062 4.036 21.918 1.00 93.81 478 VAL A N 1
ATOM 3552 C CA . VAL A 1 478 ? -18.791 3.126 23.052 1.00 93.81 478 VAL A CA 1
ATOM 3553 C C . VAL A 1 478 ? -19.351 3.652 24.387 1.00 93.81 478 VAL A C 1
ATOM 3555 O O . VAL A 1 478 ? -20.177 2.959 24.981 1.00 93.81 478 VAL A O 1
ATOM 3558 N N . PRO A 1 479 ? -18.975 4.850 24.884 1.00 94.31 479 PRO A N 1
ATOM 3559 C CA . PRO A 1 479 ? -19.504 5.358 26.148 1.00 94.31 479 PRO A CA 1
ATOM 3560 C C . PRO A 1 479 ? -21.015 5.616 26.100 1.00 94.31 479 PRO A C 1
ATOM 3562 O O . PRO A 1 479 ? -21.672 5.448 27.125 1.00 94.31 479 PRO A O 1
ATOM 3565 N N . ALA A 1 480 ? -21.581 5.969 24.938 1.00 94.88 480 ALA A N 1
ATOM 3566 C CA . ALA A 1 480 ? -23.026 6.141 24.785 1.00 94.88 480 ALA A CA 1
ATOM 3567 C C . ALA A 1 480 ? -23.786 4.818 24.993 1.00 94.88 480 ALA A C 1
ATOM 3569 O O . ALA A 1 480 ? -24.758 4.784 25.749 1.00 94.88 480 ALA A O 1
ATOM 3570 N N . VAL A 1 481 ? -23.321 3.716 24.390 1.00 97.25 481 VAL A N 1
ATOM 3571 C CA . VAL A 1 481 ? -23.930 2.387 24.589 1.00 97.25 481 VAL A CA 1
ATOM 3572 C C . VAL A 1 481 ? -23.711 1.887 26.017 1.00 97.25 481 VAL A C 1
ATOM 3574 O O . VAL A 1 481 ? -24.638 1.340 26.611 1.00 97.25 481 VAL A O 1
ATOM 3577 N N . THR A 1 482 ? -22.537 2.117 26.610 1.00 97.38 482 THR A N 1
ATOM 3578 C CA . THR A 1 482 ? -22.290 1.775 28.021 1.00 97.38 482 THR A CA 1
ATOM 3579 C C . THR A 1 482 ? -23.269 2.498 28.950 1.00 97.38 482 THR A C 1
ATOM 3581 O O . THR A 1 482 ? -23.928 1.853 29.764 1.00 97.38 482 THR A O 1
ATOM 3584 N N . ALA A 1 483 ? -23.438 3.816 28.787 1.00 97.38 483 ALA A N 1
ATOM 3585 C CA . ALA A 1 483 ? -24.378 4.601 29.589 1.00 97.38 483 ALA A CA 1
ATOM 3586 C C . ALA A 1 483 ? -25.831 4.133 29.406 1.00 97.38 483 ALA A C 1
ATOM 3588 O O . ALA A 1 483 ? -26.580 4.034 30.378 1.00 97.38 483 ALA A O 1
ATOM 3589 N N . LEU A 1 484 ? -26.215 3.795 28.171 1.00 97.88 484 LEU A N 1
ATOM 3590 C CA . LEU A 1 484 ? -27.524 3.226 27.853 1.00 97.88 484 LEU A CA 1
ATOM 3591 C C . LEU A 1 484 ? -27.766 1.922 28.624 1.00 97.88 484 LEU A C 1
ATOM 3593 O O . LEU A 1 484 ? -28.801 1.781 29.279 1.00 97.88 484 LEU A O 1
ATOM 3597 N N . VAL A 1 485 ? -26.813 0.985 28.579 1.00 98.06 485 VAL A N 1
ATOM 3598 C CA . VAL A 1 485 ? -26.907 -0.306 29.278 1.00 98.06 485 VAL A CA 1
ATOM 3599 C C . VAL A 1 485 ? -26.992 -0.114 30.795 1.00 98.06 485 VAL A C 1
ATOM 3601 O O . VAL A 1 485 ? -27.823 -0.748 31.449 1.00 98.06 485 VAL A O 1
ATOM 3604 N N . ASP A 1 486 ? -26.195 0.793 31.360 1.00 98.00 486 ASP A N 1
ATOM 3605 C CA . ASP A 1 486 ? -26.200 1.077 32.799 1.00 98.00 486 ASP A CA 1
ATOM 3606 C C . ASP A 1 486 ? -27.526 1.690 33.277 1.00 98.00 486 ASP A C 1
ATOM 3608 O O . ASP A 1 486 ? -28.054 1.305 34.326 1.00 98.00 486 ASP A O 1
ATOM 3612 N N . LEU A 1 487 ? -28.117 2.603 32.499 1.00 98.12 487 LEU A N 1
ATOM 3613 C CA . LEU A 1 487 ? -29.435 3.168 32.804 1.00 98.12 487 LEU A CA 1
ATOM 3614 C C . LEU A 1 487 ? -30.547 2.126 32.699 1.00 98.12 487 LEU A C 1
ATOM 3616 O O . LEU A 1 487 ? -31.420 2.082 33.572 1.00 98.12 487 LEU A O 1
ATOM 3620 N N . ALA A 1 488 ? -30.491 1.266 31.680 1.00 97.69 488 ALA A N 1
ATOM 3621 C CA . ALA A 1 488 ? -31.450 0.183 31.504 1.00 97.69 488 ALA A CA 1
ATOM 3622 C C . ALA A 1 488 ? -31.417 -0.799 32.692 1.00 97.69 488 ALA A C 1
ATOM 3624 O O . ALA A 1 488 ? -32.470 -1.146 33.229 1.00 97.69 488 ALA A O 1
ATOM 3625 N N . LYS A 1 489 ? -30.226 -1.164 33.195 1.00 97.81 489 LYS A N 1
ATOM 3626 C CA . LYS A 1 489 ? -30.071 -1.962 34.432 1.00 97.81 489 LYS A CA 1
ATOM 3627 C C . LYS A 1 489 ? -30.634 -1.283 35.668 1.00 97.81 489 LYS A C 1
ATOM 3629 O O . LYS A 1 489 ? -31.192 -1.949 36.537 1.00 97.81 489 LYS A O 1
ATOM 3634 N N . ALA A 1 490 ? -30.485 0.034 35.759 1.00 97.94 490 ALA A N 1
ATOM 3635 C CA . ALA A 1 490 ? -31.015 0.812 36.870 1.00 97.94 490 ALA A CA 1
ATOM 3636 C C . ALA A 1 490 ? -32.544 1.007 36.800 1.00 97.94 490 ALA A C 1
ATOM 3638 O O . ALA A 1 490 ? -33.099 1.670 37.677 1.00 97.94 490 ALA A O 1
ATOM 3639 N N . GLY A 1 491 ? -33.220 0.493 35.762 1.00 97.44 491 GLY A N 1
ATOM 3640 C CA . GLY A 1 491 ? -34.647 0.725 35.529 1.00 97.44 491 GLY A CA 1
ATOM 3641 C C . GLY A 1 491 ? -34.979 2.195 35.250 1.00 97.44 491 GLY A C 1
ATOM 3642 O O . GLY A 1 491 ? -36.103 2.634 35.492 1.00 97.44 491 GLY A O 1
ATOM 3643 N N . LYS A 1 492 ? -33.994 2.979 34.796 1.00 98.19 492 LYS A N 1
ATOM 3644 C CA . LYS A 1 492 ? -34.146 4.403 34.478 1.00 98.19 492 LYS A CA 1
ATOM 3645 C C . LYS A 1 492 ? -34.451 4.580 32.993 1.00 98.19 492 LYS A C 1
ATOM 3647 O O . LYS A 1 492 ? -34.124 3.730 32.170 1.00 98.19 492 LYS A O 1
ATOM 3652 N N . SER A 1 493 ? -35.062 5.713 32.642 1.00 97.06 493 SER A N 1
ATOM 3653 C CA . SER A 1 493 ? -35.211 6.093 31.234 1.00 97.06 493 SER A CA 1
ATOM 3654 C C . SER A 1 493 ? -33.832 6.276 30.598 1.00 97.06 493 SER A C 1
ATOM 3656 O O . SER A 1 493 ? -32.999 6.986 31.153 1.00 97.06 493 SER A O 1
ATOM 3658 N N . PHE A 1 494 ? -33.629 5.655 29.437 1.00 97.62 494 PHE A N 1
ATOM 3659 C CA . PHE A 1 494 ? -32.408 5.717 28.620 1.00 97.62 494 PHE A CA 1
ATOM 3660 C C . PHE A 1 494 ? -32.673 6.365 27.246 1.00 97.62 494 PHE A C 1
ATOM 3662 O O . PHE A 1 494 ? -31.954 6.149 26.270 1.00 97.62 494 PHE A O 1
ATOM 3669 N N . THR A 1 495 ? -33.773 7.119 27.125 1.00 96.88 495 THR A N 1
ATOM 3670 C CA . THR A 1 495 ? -34.236 7.673 25.838 1.00 96.88 495 THR A CA 1
ATOM 3671 C C . THR A 1 495 ? -33.225 8.656 25.240 1.00 96.88 495 THR A C 1
ATOM 3673 O O . THR A 1 495 ? -33.041 8.687 24.021 1.00 96.88 495 THR A O 1
ATOM 3676 N N . ALA A 1 496 ? -32.559 9.450 26.084 1.00 95.38 496 ALA A N 1
ATOM 3677 C CA . ALA A 1 496 ? -31.561 10.420 25.644 1.00 95.38 496 ALA A CA 1
ATOM 3678 C C . ALA A 1 496 ? -30.307 9.717 25.098 1.00 95.38 496 ALA A C 1
ATOM 3680 O O . ALA A 1 496 ? -29.831 10.057 24.017 1.00 95.38 496 ALA A O 1
ATOM 3681 N N . GLU A 1 497 ? -29.833 8.685 25.790 1.00 96.50 497 GLU A N 1
ATOM 3682 C CA . GLU A 1 497 ? -28.651 7.896 25.446 1.00 96.50 497 GLU A CA 1
ATOM 3683 C C . GLU A 1 497 ? -28.888 7.059 24.188 1.00 96.50 497 GLU A C 1
ATOM 3685 O O . GLU A 1 497 ? -28.033 7.015 23.308 1.00 96.50 497 GLU A O 1
ATOM 3690 N N . LEU A 1 498 ? -30.080 6.468 24.043 1.00 96.69 498 LEU A N 1
ATOM 3691 C CA . LEU A 1 498 ? -30.479 5.786 22.809 1.00 96.69 498 LEU A CA 1
ATOM 3692 C C . LEU A 1 498 ? -30.539 6.749 21.619 1.00 96.69 498 LEU A C 1
ATOM 3694 O O . LEU A 1 498 ? -30.140 6.383 20.514 1.00 96.69 498 LEU A O 1
ATOM 3698 N N . THR A 1 499 ? -31.020 7.975 21.831 1.00 95.94 499 THR A N 1
ATOM 3699 C CA . THR A 1 499 ? -31.048 9.007 20.784 1.00 95.94 499 THR A CA 1
ATOM 3700 C C . THR A 1 499 ? -29.632 9.435 20.399 1.00 95.94 499 THR A C 1
ATOM 3702 O O . THR A 1 499 ? -29.331 9.515 19.211 1.00 95.94 499 THR A O 1
ATOM 3705 N N . ALA A 1 500 ? -28.750 9.647 21.380 1.00 92.88 500 ALA A N 1
ATOM 3706 C CA . ALA A 1 500 ? -27.346 9.974 21.144 1.00 92.88 500 ALA A CA 1
ATOM 3707 C C . ALA A 1 500 ? -26.619 8.852 20.385 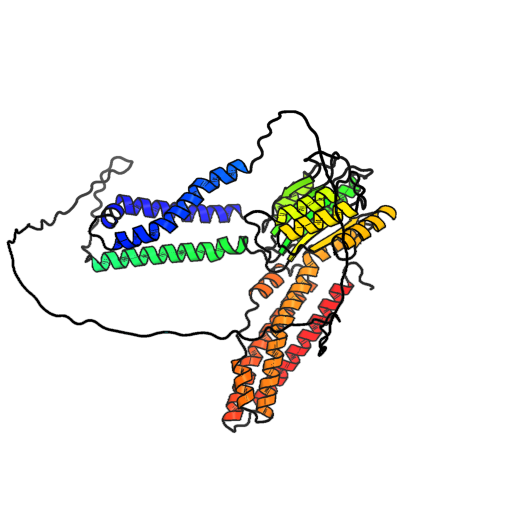1.00 92.88 500 ALA A C 1
ATOM 3709 O O . ALA A 1 500 ? -25.973 9.117 19.375 1.00 92.88 500 ALA A O 1
ATOM 3710 N N . PHE A 1 501 ? -26.800 7.593 20.801 1.00 95.75 501 PHE A N 1
ATOM 3711 C CA . PHE A 1 501 ? -26.227 6.441 20.107 1.00 95.75 501 PHE A CA 1
ATOM 3712 C C . PHE A 1 501 ? -26.722 6.332 18.659 1.00 95.75 501 PHE A C 1
ATOM 3714 O O . PHE A 1 501 ? -25.911 6.166 17.751 1.00 95.75 501 PHE A O 1
ATOM 3721 N N . ARG A 1 502 ? -28.037 6.453 18.422 1.00 96.50 502 ARG A N 1
ATOM 3722 C CA . ARG A 1 502 ? -28.604 6.420 17.062 1.00 96.50 502 ARG A CA 1
ATOM 3723 C C . ARG A 1 502 ? -28.031 7.529 16.186 1.00 96.50 502 ARG A C 1
ATOM 3725 O O . ARG A 1 502 ? -27.660 7.262 15.052 1.00 96.50 502 ARG A O 1
ATOM 3732 N N . HIS A 1 503 ? -27.895 8.736 16.731 1.00 94.94 503 HIS A N 1
ATOM 3733 C CA . HIS A 1 503 ? -27.275 9.849 16.020 1.00 94.94 503 HIS A CA 1
ATOM 3734 C C . HIS A 1 503 ? -25.824 9.543 15.613 1.00 94.94 503 HIS A C 1
ATOM 3736 O O . HIS A 1 503 ? -25.463 9.735 14.453 1.00 94.94 503 HIS A O 1
ATOM 3742 N N . ASP A 1 504 ? -25.002 9.024 16.529 1.00 93.44 504 ASP A N 1
ATOM 3743 C CA . ASP A 1 504 ? -23.618 8.650 16.212 1.00 93.44 504 ASP A CA 1
ATOM 3744 C C . ASP A 1 504 ? -23.537 7.478 15.221 1.00 93.44 504 ASP A C 1
ATOM 3746 O O . ASP A 1 504 ? -22.674 7.482 14.339 1.00 93.44 504 ASP A O 1
ATOM 3750 N N . ALA A 1 505 ? -24.447 6.503 15.313 1.00 94.81 505 ALA A N 1
ATOM 3751 C CA . ALA A 1 505 ? -24.543 5.393 14.368 1.00 94.81 505 ALA A CA 1
ATOM 3752 C C . ALA A 1 505 ? -24.932 5.868 12.955 1.00 94.81 505 ALA A C 1
ATOM 3754 O O . ALA A 1 505 ? -24.338 5.425 11.970 1.00 94.81 505 ALA A O 1
ATOM 3755 N N . ASP A 1 506 ? -25.874 6.807 12.842 1.00 95.94 506 ASP A N 1
ATOM 3756 C CA . ASP A 1 506 ? -26.267 7.410 11.565 1.00 95.94 506 ASP A CA 1
ATOM 3757 C C . ASP A 1 506 ? -25.104 8.189 10.937 1.00 95.94 506 ASP A C 1
ATOM 3759 O O . ASP A 1 506 ? -24.825 8.042 9.743 1.00 95.94 506 ASP A O 1
ATOM 3763 N N . LEU A 1 507 ? -24.371 8.967 11.741 1.00 95.38 507 LEU A N 1
ATOM 3764 C CA . LEU A 1 507 ? -23.170 9.671 11.285 1.00 95.38 507 LEU A CA 1
ATOM 3765 C C . LEU A 1 507 ? -22.072 8.700 10.842 1.00 95.38 507 LEU A C 1
ATOM 3767 O O . LEU A 1 507 ? -21.460 8.916 9.797 1.00 95.38 507 LEU A O 1
ATOM 3771 N N . TYR A 1 508 ? -21.847 7.616 11.588 1.00 95.38 508 TYR A N 1
ATOM 3772 C CA . TYR A 1 508 ? -20.908 6.566 11.197 1.00 95.38 508 TYR A CA 1
ATOM 3773 C C . TYR A 1 508 ? -21.285 5.962 9.837 1.00 95.38 508 TYR A C 1
ATOM 3775 O O . TYR A 1 508 ? -20.453 5.904 8.933 1.00 95.38 508 TYR A O 1
ATOM 3783 N N . ASN A 1 509 ? -22.550 5.575 9.652 1.00 95.88 509 ASN A N 1
ATOM 3784 C CA . ASN A 1 509 ? -23.039 5.002 8.395 1.00 95.88 509 ASN A CA 1
ATOM 3785 C C . ASN A 1 509 ? -22.919 5.986 7.221 1.00 95.88 509 ASN A C 1
ATOM 3787 O O . ASN A 1 509 ? -22.537 5.591 6.115 1.00 95.88 509 ASN A O 1
ATOM 3791 N N . SER A 1 510 ? -23.202 7.269 7.463 1.00 96.81 510 SER A N 1
ATOM 3792 C CA . SER A 1 510 ? -23.015 8.336 6.478 1.00 96.81 510 SER A CA 1
ATOM 3793 C C . SER A 1 510 ? -21.550 8.454 6.048 1.00 96.81 510 SER A C 1
ATOM 3795 O O . SER A 1 510 ? -21.270 8.513 4.849 1.00 96.81 510 SER A O 1
ATOM 3797 N N . GLU A 1 511 ? -20.606 8.431 6.993 1.00 96.75 511 GLU A N 1
ATOM 3798 C CA . GLU A 1 511 ? -19.172 8.475 6.679 1.00 96.75 511 GLU A CA 1
ATOM 3799 C C . GLU A 1 511 ? -18.697 7.222 5.937 1.00 96.75 511 GLU A C 1
ATOM 3801 O O . GLU A 1 511 ? -17.952 7.341 4.966 1.00 96.75 511 GLU A O 1
ATOM 3806 N N . VAL A 1 512 ? -19.172 6.025 6.309 1.00 96.56 512 VAL A N 1
ATOM 3807 C CA . VAL A 1 512 ? -18.858 4.786 5.572 1.00 96.56 512 VAL A CA 1
ATOM 3808 C C . VAL A 1 512 ? -19.365 4.876 4.131 1.00 96.56 512 VAL A C 1
ATOM 3810 O O . VAL A 1 512 ? -18.652 4.507 3.197 1.00 96.56 512 VAL A O 1
ATOM 3813 N N . SER A 1 513 ? -20.581 5.386 3.924 1.00 96.94 513 SER A N 1
ATOM 3814 C CA . SER A 1 513 ? -21.160 5.567 2.588 1.00 96.94 513 SER A CA 1
ATOM 3815 C C . SER A 1 513 ? -20.370 6.578 1.751 1.00 96.94 513 SER A C 1
ATOM 3817 O O . SER A 1 513 ? -20.055 6.318 0.583 1.00 96.94 513 SER A O 1
ATOM 3819 N N . ALA A 1 514 ? -20.008 7.717 2.346 1.00 96.69 514 ALA A N 1
ATOM 3820 C CA . ALA A 1 514 ? -19.210 8.743 1.685 1.00 96.69 514 ALA A CA 1
ATOM 3821 C C . ALA A 1 514 ? -17.808 8.226 1.331 1.00 96.69 514 ALA A C 1
ATOM 3823 O O . ALA A 1 514 ? -17.365 8.381 0.192 1.00 96.69 514 ALA A O 1
ATOM 3824 N N . LEU A 1 515 ? -17.151 7.529 2.262 1.00 96.56 515 LEU A N 1
ATOM 3825 C CA . LEU A 1 515 ? -15.863 6.886 2.030 1.00 96.56 515 LEU A CA 1
ATOM 3826 C C . LEU A 1 515 ? -15.962 5.847 0.908 1.00 96.56 515 LEU A C 1
ATOM 3828 O O . LEU A 1 515 ? -15.176 5.894 -0.030 1.00 96.56 515 LEU A O 1
ATOM 3832 N N . ASN A 1 516 ? -16.955 4.956 0.924 1.00 96.12 516 ASN A N 1
ATOM 3833 C CA . ASN A 1 516 ? -17.141 3.964 -0.140 1.00 96.12 516 ASN A CA 1
ATOM 3834 C C . ASN A 1 516 ? -17.353 4.608 -1.517 1.00 96.12 516 ASN A C 1
ATOM 3836 O O . ASN A 1 516 ? -16.804 4.120 -2.508 1.00 96.12 516 ASN A O 1
ATOM 3840 N N . THR A 1 517 ? -18.102 5.711 -1.573 1.00 97.31 517 THR A N 1
ATOM 3841 C CA . THR A 1 517 ? -18.316 6.492 -2.801 1.00 97.31 517 THR A CA 1
ATOM 3842 C C . THR A 1 517 ? -17.002 7.085 -3.307 1.00 97.31 517 THR A C 1
ATOM 3844 O O . THR A 1 517 ? -16.678 6.951 -4.488 1.00 97.31 517 THR A O 1
ATOM 3847 N N . LEU A 1 518 ? -16.205 7.677 -2.415 1.00 96.94 518 LEU A N 1
ATOM 3848 C CA . LEU A 1 518 ? -14.889 8.223 -2.740 1.00 96.94 518 LEU A CA 1
ATOM 3849 C C . LEU A 1 518 ? -13.926 7.129 -3.225 1.00 96.94 518 LEU A C 1
ATOM 3851 O O . LEU A 1 518 ? -13.319 7.268 -4.285 1.00 96.94 518 LEU A O 1
ATOM 3855 N N . LEU A 1 519 ? -13.849 5.998 -2.519 1.00 95.00 519 LEU A N 1
ATOM 3856 C CA . LEU A 1 519 ? -13.027 4.856 -2.924 1.00 95.00 519 LEU A CA 1
ATOM 3857 C C . LEU A 1 519 ? -13.471 4.300 -4.289 1.00 95.00 519 LEU A C 1
ATOM 3859 O O . LEU A 1 519 ? -12.633 3.890 -5.090 1.00 95.00 519 LEU A O 1
ATOM 3863 N N . ALA A 1 520 ? -14.775 4.277 -4.582 1.00 94.94 520 ALA A N 1
ATOM 3864 C CA . ALA A 1 520 ? -15.293 3.865 -5.887 1.00 94.94 520 ALA A CA 1
ATOM 3865 C C . ALA A 1 520 ? -14.907 4.852 -7.000 1.00 94.94 520 ALA A C 1
ATOM 3867 O O . ALA A 1 520 ? -14.433 4.413 -8.048 1.00 94.94 520 ALA A O 1
ATOM 3868 N N . LYS A 1 521 ? -15.027 6.164 -6.756 1.00 95.38 521 LYS A N 1
ATOM 3869 C CA . LYS A 1 521 ? -14.564 7.222 -7.672 1.00 95.38 521 LYS A CA 1
ATOM 3870 C C . LYS A 1 521 ? -13.075 7.066 -7.981 1.00 95.38 521 LYS A C 1
ATOM 3872 O O . LYS A 1 521 ? -12.689 7.101 -9.145 1.00 95.38 521 LYS A O 1
ATOM 3877 N N . MET A 1 522 ? -12.251 6.844 -6.958 1.00 94.38 522 MET A N 1
ATOM 3878 C CA . MET A 1 522 ? -10.818 6.613 -7.138 1.00 94.38 522 MET A CA 1
ATOM 3879 C C . MET A 1 522 ? -10.565 5.356 -7.983 1.00 94.38 522 MET A C 1
ATOM 3881 O O . MET A 1 522 ? -9.833 5.438 -8.960 1.00 94.38 522 MET A O 1
ATOM 3885 N N . ARG A 1 523 ? -11.225 4.220 -7.698 1.00 93.88 523 ARG A N 1
ATOM 3886 C CA . ARG A 1 523 ? -11.138 2.997 -8.533 1.00 93.88 523 ARG A CA 1
ATOM 3887 C C . ARG A 1 523 ? -11.520 3.234 -9.990 1.00 93.88 523 ARG A C 1
ATOM 3889 O O . ARG A 1 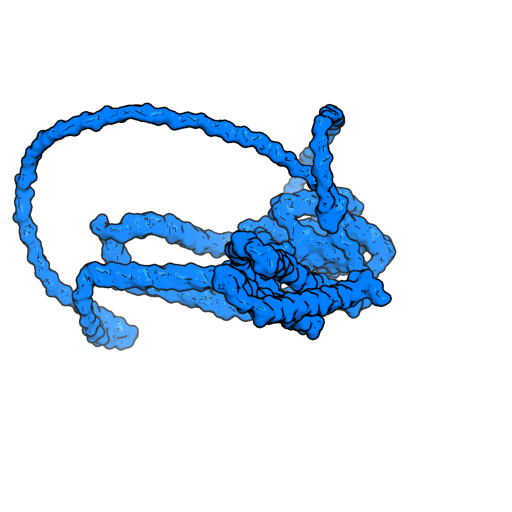523 ? -10.831 2.732 -10.869 1.00 93.88 523 ARG A O 1
ATOM 3896 N N . ALA A 1 524 ? -12.567 4.013 -10.246 1.00 92.44 524 ALA A N 1
ATOM 3897 C CA . ALA A 1 524 ? -12.978 4.366 -11.604 1.00 92.44 524 ALA A CA 1
ATOM 3898 C C . ALA A 1 524 ? -11.962 5.276 -12.321 1.00 92.44 524 ALA A C 1
ATOM 3900 O O . ALA A 1 524 ? -11.876 5.254 -13.546 1.00 92.44 524 ALA A O 1
ATOM 3901 N N . ALA A 1 525 ? -11.183 6.064 -11.575 1.00 91.06 525 ALA A N 1
ATOM 3902 C CA . ALA A 1 525 ? -10.107 6.887 -12.122 1.00 91.06 525 ALA A CA 1
ATOM 3903 C C . ALA A 1 525 ? -8.812 6.100 -12.398 1.00 91.06 525 ALA A C 1
ATOM 3905 O O . ALA A 1 525 ? -7.944 6.608 -13.110 1.00 91.06 525 ALA A O 1
ATOM 3906 N N . GLY A 1 526 ? -8.676 4.894 -11.841 1.00 90.75 526 GLY A N 1
ATOM 3907 C CA . GLY A 1 526 ? -7.515 4.033 -12.031 1.00 90.75 526 GLY A CA 1
ATOM 3908 C C . GLY A 1 526 ? -7.433 3.404 -13.430 1.00 90.75 526 GLY A C 1
ATOM 3909 O O . GLY A 1 526 ? -8.397 3.437 -14.202 1.00 90.75 526 GLY A O 1
ATOM 3910 N N . PRO A 1 527 ? -6.287 2.795 -13.778 1.00 87.56 527 PRO A N 1
ATOM 3911 C CA . PRO A 1 527 ? -6.108 2.121 -15.056 1.00 87.56 527 PRO A CA 1
ATOM 3912 C C . PRO A 1 527 ? -7.140 1.007 -15.267 1.00 87.56 527 PRO A C 1
ATOM 3914 O O . PRO A 1 527 ? -7.349 0.169 -14.392 1.00 87.56 527 PRO A O 1
ATOM 3917 N N . GLY A 1 528 ? -7.784 0.999 -16.437 1.00 76.88 528 GLY A N 1
ATOM 3918 C CA . GLY A 1 528 ? -8.839 0.036 -16.774 1.00 76.88 528 GLY A CA 1
ATOM 3919 C C . GLY A 1 528 ? -10.229 0.372 -16.217 1.00 76.88 528 GLY A C 1
ATOM 3920 O O . GLY A 1 528 ? -11.180 -0.351 -16.510 1.00 76.88 528 GLY A O 1
ATOM 3921 N N . GLY A 1 529 ? -10.383 1.466 -15.462 1.00 75.81 529 GLY A N 1
ATOM 3922 C CA . GLY A 1 529 ? -11.695 1.987 -15.087 1.00 75.81 529 GLY A CA 1
ATOM 3923 C C . GLY A 1 529 ? -12.454 2.496 -16.315 1.00 75.81 529 GLY A C 1
ATOM 3924 O O . GLY A 1 529 ? -11.979 3.377 -17.033 1.00 75.81 529 GLY A O 1
ATOM 3925 N N . HIS A 1 530 ? -13.637 1.940 -16.580 1.00 53.34 530 HIS A N 1
ATOM 3926 C CA . HIS A 1 530 ? -14.571 2.533 -17.536 1.00 53.34 530 HIS A CA 1
ATOM 3927 C C . HIS A 1 530 ? -15.135 3.818 -16.913 1.00 53.34 530 HIS A C 1
ATOM 3929 O O . HIS A 1 530 ? -15.759 3.752 -15.853 1.00 53.34 530 HIS A O 1
ATOM 3935 N N . ARG A 1 531 ? -14.860 4.972 -17.533 1.00 44.31 531 ARG A N 1
ATOM 3936 C CA . ARG A 1 531 ? -15.473 6.254 -17.158 1.00 44.31 531 ARG A CA 1
ATOM 3937 C C . ARG A 1 531 ? -16.905 6.356 -17.651 1.00 44.31 531 ARG A C 1
ATOM 3939 O O . ARG A 1 531 ? -17.155 5.895 -18.788 1.00 44.31 531 ARG A O 1
#

Secondary structure (DSSP, 8-state):
-HHHHHHHHHHHHHHHHHHHHHHHHTTHHHHHHSTT-THHHHHHHHHHHHHHHHHHHHHHHHHHHHTS---------------------------------B-TTS-B---PPPPPPPP-----------------------------------PBPTTS-B-----------HHHHHHHHHHHHHHHHHHHHHHIIIIIGGGGS-SEEEEEEEE---TT--HHHHHHHHHHHHHHHHTS-TT-EEEEEEE-B-TTSGGGEEEEEEEEETTHHHHHHHHHH----SB--HHHHHHHHHHHT-STT-PPPSSEEEEEEEES-SS-SS---HHHHHHHHHHHHHHHT--EEEEEEEES--HHHHHHHHHHHHHTTPPPPEEESSHHHHHHHHHIIIIIHHHHHHHHHHHHHHHHHHHHHHHHHHHHHTT-HHHHHHHHHH------HHHHHHHHHH--SHHHHHHHHHHHHHHHHHHHHHHHHHHHHHHHHTT---HHHHHHHHHHHHHHHHHHHHHHHHHHHHHHHSTT---

Radius of gyration: 33.94 Å; chains: 1; bounding box: 86×66×98 Å

pLDDT: mean 76.2, std 22.93, range [19.95, 98.5]

Sequence (531 aa):
MARTRWWRVGLAVVLAVALVAWLADWGLLDWMLAAEHPVRNVLEAMSWPAGVLALVWAVAPTVLKRTRPEEDEHPGSPTGGLPPVTTMSSHRGSGTTVQAGRDIRGRTVVNTVPPPRDEPGIPAHPPSDDTHPSSTAEPPTMGSHTGSGTTIQAARDIRGGVRVGVFRSIPLPRSVRVAIIITVVVALVGGVVTAVVKWVLPEFDPTYKTEFLIDLSAADADPSVVAESRDSLLKAIGNTGDDDAVALRTFGGQCGTDGNTSQLVTFGTGNRDDLGKAIGGAPVTGAATLVRGLIEAAEDFSGPFSRDAKQVNRIVVVTRNGVDACDDDAGYVQREIRNRLASSGLAVEFRFVGYRLGDKDKSSLDRLASSASAAPPVLTRDPAELQAALDWIANVEPVLRSAQDVVGILNPVAKQLNDAAQAAVDGRLDVADRTLAAIKPVSADAEFENLKSRAKTPDAVEVSDRTVALRDRQKNAVPAVTALVDLAKAGKSFTAELTAFRHDADLYNSEVSALNTLLAKMRAAGPGGHR